Protein AF-A3DGH4-F1 (afdb_monomer)

Sequence (509 aa):
MKKILCCIISLFVLASYLSTYTYAISYNSAKEAIDDANNFLLEKMGYENYYSLEVNGMNINDKLAQYGLDVFSNRPVFVYGDNVEASKKTTTAGRDMVKKVNGKDEYRALGYAVDGSVFPNPSFPYDNEGHAAKDKMWVKEPWNGSKVKYLYSENGNIVKRTLTDNAFQYIEKWIKFTSFKPHEVEACTGKKNYFVQNAVDVPEGLKENFEDFLYIIQPPTEHAWGLGIAFYYWNGFNNLNYRSFLIRPFDMNDDLDVSFHVIPDSSTEGNEVLVGVKVKSHFDTDLEGVKFRWSITTKNSDGQDVPLDADAYELEFGGSSTSQSGTINISAEDKEACLYAGFRMPNTDVYIEFAINEDGENPLENDLKNNIVSTVVKAEKPINSTLRKFDLPYYALSREISYPLADSDIVFNLNNINGDWLDGSARIDKLNVNVNAGFLHNYQVGSSRIEDNENTITVSLPSVKAKVERKDFGDNPGEKKWLVSNNTVDVIKRILDTSYYLSVSKKYR

Secondary structure (DSSP, 8-state):
-HHHHHHHHHHHHHHHTT----SS---SSHHHHHHHHHHHHHHHH--TT-S-SEETTEEB-HHHHHH--GGGTT-----BS-HHHHHHHH--TTS-SEEEETTEEEESEEEE-TTS-EEE-TTSPP--HHHH-SS-EEES-TTSS-SEEEEEETTS-EEEEEPPHHHHHHHHTT----TT-HHHHHHHHS-TTTTGGGBTT--GGGGGGGGGT-EEEE---SSS-EEEEEEEEETTTTEEEEEEEEE--GGGS--EEEEEEE--SEEETT-EEEEEEEEEE--SS-EEEEEEEEEEEEE-TTS-EEE--HHHH--EEEES-SSSEEEEEE-TTT-EEEEEEEEE--SS-EEEEEEESTTSBTTB-S--GGGEEEEEEEEEPPPPP--------TT-SEEEEEEES-SS-EEEE---SSSSBPSS--EEEEEEEEE--TT-EEEEE---EEEEETTEEEEEPPEEEEEEEGGGGT-BGGGTB----SSTT--------EEEEEEEE--B-

Radius of gyration: 34.26 Å; Cα contacts (8 Å, |Δi|>4): 1016; chains: 1; bounding box: 83×45×116 Å

Nearest PDB structures (foldseek):
  8cml-assembly1_E  TM=2.836E-01  e=2.961E-03  Homo sapiens
  3prx-assembly2_C  TM=2.976E-01  e=3.681E-03  Homo sapiens
  4e0s-assembly1_A  TM=2.742E-01  e=3.302E-03  Homo sapiens
  3km9-assembly2_B  TM=3.259E-01  e=1.287E-02  Homo sapiens
  7s64-assembly1_D  TM=3.726E-01  e=5.907E-02  Xenopus laevis

Organism: Acetivibrio thermocellus (strain ATCC 27405 / DSM 1237 / JCM 9322 / NBRC 103400 / NCIMB 10682 / NRRL B-4536 / VPI 7372) (NCBI:txid203119)

pLDDT: mean 83.87, std 14.1, range [28.69, 97.75]

Foldseek 3Di:
DVVVVVVVVVVVVVVLVVDDDDDAQFDPWLVRLQVQQQVQCCQQQVDHSLDDQDAPNWGWDTLQSGQNDVVQVRFHATATHALQVLLVVPDDPPDDQWDQDPNDTDGQFRHADNLRHTHGDPSDDDDDPVVVFQAKWWWFQLVPLAQFTWTAHLVGDIDTDRHDPVLNVVSVVLQRDPPLQLVSSCVRRVGSCVQVLQWPPPRNSCNVPCSRFWDWPDGAGQGYKTKTKGWIAGPVRPDIDIDMIITHHNLQDFDKFKDWPDFDQADAAQDKTKTKMKIFTSDLAKFWWWKKAKAKWWADPVRDTDGDDCVVWVKFKDWQDTDRITGGIAHSSSRMTMMMIMTGDHQTKMKIKMFINCVCVRPNDDDRPRRMDIHIHGHDYDADADPDDDDDPPPDQKDKDKDFRGPAWDKAFADDPDDAFDPDAKDWPDKDKDKPCLFWAPKDWDDKDWDGDRRMITIGGTMIITMGGPVSLVADVVVPGGDDDPDPDDDRDDDIDMDMDIDMDTGGD

InterPro domains:
  IPR060851 Athe_2463 domain [NF047340] (73-245)

Structure (mmCIF, N/CA/C/O backbone):
data_AF-A3DGH4-F1
#
_entry.id   AF-A3DGH4-F1
#
loop_
_atom_site.group_PDB
_atom_site.id
_atom_site.type_symbol
_atom_site.label_atom_id
_atom_site.label_alt_id
_atom_site.label_comp_id
_atom_site.label_asym_id
_atom_site.label_entity_id
_atom_site.label_seq_id
_atom_site.pdbx_PDB_ins_code
_atom_site.Cartn_x
_atom_site.Cartn_y
_atom_site.Cartn_z
_atom_site.occupancy
_atom_site.B_iso_or_equiv
_atom_site.auth_seq_id
_atom_site.auth_comp_id
_atom_site.auth_asym_id
_atom_site.auth_atom_id
_atom_site.pdbx_PDB_model_num
ATOM 1 N N . MET A 1 1 ? -23.021 -15.590 26.781 1.00 39.88 1 MET A N 1
ATOM 2 C CA . MET A 1 1 ? -21.926 -14.747 26.254 1.00 39.88 1 MET A CA 1
ATOM 3 C C . MET A 1 1 ? -21.384 -15.274 24.925 1.00 39.88 1 MET A C 1
ATOM 5 O O . MET A 1 1 ? -21.481 -14.523 23.968 1.00 39.88 1 MET A O 1
ATOM 9 N N . LYS A 1 2 ? -21.023 -16.566 24.786 1.00 31.97 2 LYS A N 1
ATOM 10 C CA . LYS A 1 2 ? -20.638 -17.197 23.491 1.00 31.97 2 LYS A CA 1
ATOM 11 C C . LYS A 1 2 ? -21.540 -16.863 22.282 1.00 31.97 2 LYS A C 1
ATOM 13 O O . LYS A 1 2 ? -21.048 -16.615 21.193 1.00 31.97 2 LYS A O 1
ATOM 18 N N . LYS A 1 3 ? -22.865 -16.784 22.473 1.00 30.61 3 LYS A N 1
ATOM 19 C CA . LYS A 1 3 ? -23.814 -16.463 21.385 1.00 30.61 3 LYS A CA 1
ATOM 20 C C . LYS A 1 3 ? -23.746 -15.013 20.888 1.00 30.61 3 LYS A C 1
ATOM 22 O O . LYS A 1 3 ? -24.048 -14.781 19.727 1.00 30.61 3 LYS A O 1
ATOM 27 N N . ILE A 1 4 ? -23.379 -14.053 21.740 1.00 40.62 4 ILE A N 1
ATOM 28 C CA . ILE A 1 4 ? -23.364 -12.624 21.379 1.00 40.62 4 ILE A CA 1
ATOM 29 C C . ILE A 1 4 ? -22.108 -12.309 20.562 1.00 40.62 4 ILE A C 1
ATOM 31 O O . ILE A 1 4 ? -22.213 -11.642 19.539 1.00 40.62 4 ILE A O 1
ATOM 35 N N . LEU A 1 5 ? -20.962 -12.884 20.946 1.00 37.47 5 LEU A N 1
ATOM 36 C CA . LEU A 1 5 ? -19.712 -12.788 20.192 1.00 37.47 5 LEU A CA 1
ATOM 37 C C . LEU A 1 5 ? -19.862 -13.397 18.785 1.00 37.47 5 LEU A C 1
ATOM 39 O O . LEU A 1 5 ? -19.547 -12.738 17.799 1.00 37.47 5 LEU A O 1
ATOM 43 N N . CYS A 1 6 ? -20.479 -14.583 18.666 1.00 36.66 6 CYS A N 1
ATOM 44 C CA . CYS A 1 6 ? -20.807 -15.169 17.360 1.00 36.66 6 CYS A CA 1
ATOM 45 C C . CYS A 1 6 ? -21.747 -14.291 16.518 1.00 36.66 6 CYS A C 1
ATOM 47 O O . CYS A 1 6 ? -21.588 -14.240 15.302 1.00 36.66 6 CYS A O 1
ATOM 49 N N . CYS A 1 7 ? -22.724 -13.607 17.129 1.00 37.97 7 CYS A N 1
ATOM 50 C CA . CYS A 1 7 ? -23.662 -12.750 16.393 1.00 37.97 7 CYS A CA 1
ATOM 51 C C . CYS A 1 7 ? -22.999 -11.470 15.872 1.00 37.97 7 CYS A C 1
ATOM 53 O O . CYS A 1 7 ? -23.317 -11.048 14.768 1.00 37.97 7 CYS A O 1
ATOM 55 N N . ILE A 1 8 ? -22.076 -10.877 16.636 1.00 49.22 8 ILE A N 1
ATOM 56 C CA . ILE A 1 8 ? -21.324 -9.687 16.214 1.00 49.22 8 ILE A CA 1
ATOM 57 C C . ILE A 1 8 ? -20.368 -10.054 15.074 1.00 49.22 8 ILE A C 1
ATOM 59 O O . ILE A 1 8 ? -20.384 -9.391 14.043 1.00 49.22 8 ILE A O 1
ATOM 63 N N . ILE A 1 9 ? -19.629 -11.162 15.206 1.00 47.09 9 ILE A N 1
ATOM 64 C CA . ILE A 1 9 ? -18.745 -11.680 14.148 1.00 47.09 9 ILE A CA 1
ATOM 65 C C . ILE A 1 9 ? -19.552 -11.997 12.877 1.00 47.09 9 ILE A C 1
ATOM 67 O O . ILE A 1 9 ? -19.168 -11.594 11.785 1.00 47.09 9 ILE A O 1
ATOM 71 N N . SER A 1 10 ? -20.727 -12.623 13.012 1.00 40.41 10 SER A N 1
ATOM 72 C CA . SER A 1 10 ? -21.597 -12.928 11.864 1.00 40.41 10 SER A CA 1
ATOM 73 C C . SER A 1 10 ? -22.148 -11.675 11.168 1.00 40.41 10 SER A C 1
ATOM 75 O O . SER A 1 10 ? -22.365 -11.698 9.960 1.00 40.41 10 SER A O 1
ATOM 77 N N . LEU A 1 11 ? -22.374 -10.578 11.901 1.00 40.69 11 LEU A N 1
ATOM 78 C CA . LEU A 1 11 ? -22.891 -9.321 11.344 1.00 40.69 11 LEU A CA 1
ATOM 79 C C . LEU A 1 11 ? -21.839 -8.563 10.522 1.00 40.69 11 LEU A C 1
ATOM 81 O O . LEU A 1 11 ? -22.197 -7.949 9.520 1.00 40.69 11 LEU A O 1
ATOM 85 N N . PHE A 1 12 ? -20.561 -8.640 10.903 1.00 40.66 12 PHE A N 1
ATOM 86 C CA . PHE A 1 12 ? -19.457 -8.080 10.115 1.00 40.66 12 PHE A CA 1
ATOM 87 C C . PHE A 1 12 ? -19.182 -8.897 8.850 1.00 40.66 12 PHE A C 1
ATOM 89 O O . PHE A 1 12 ? -19.003 -8.315 7.784 1.00 40.66 12 PHE A O 1
ATOM 96 N N . VAL A 1 13 ? -19.265 -10.227 8.947 1.00 41.22 13 VAL A N 1
ATOM 97 C CA . VAL A 1 13 ? -19.143 -11.141 7.801 1.00 41.22 13 VAL A CA 1
ATOM 98 C C . VAL A 1 13 ? -20.251 -10.897 6.766 1.00 41.22 13 VAL A C 1
ATOM 100 O O . VAL A 1 13 ? -20.000 -10.955 5.575 1.00 41.22 13 VAL A O 1
ATOM 103 N N . LEU A 1 14 ? -21.479 -10.567 7.181 1.00 33.88 14 LEU A N 1
ATOM 104 C CA . LEU A 1 14 ? -22.586 -10.273 6.256 1.00 33.88 14 LEU A CA 1
ATOM 105 C C . LEU A 1 14 ? -22.492 -8.899 5.568 1.00 33.88 14 LEU A C 1
ATOM 107 O O . LEU A 1 14 ? -23.077 -8.723 4.500 1.00 33.88 14 LEU A O 1
ATOM 111 N N . ALA A 1 15 ? -21.780 -7.934 6.155 1.00 36.38 15 ALA A N 1
ATOM 112 C CA . ALA A 1 15 ? -21.598 -6.606 5.569 1.00 36.38 15 ALA A CA 1
ATOM 113 C C . ALA A 1 15 ? -20.527 -6.590 4.462 1.00 36.38 15 ALA A C 1
ATOM 115 O O . ALA A 1 15 ? -20.651 -5.808 3.520 1.00 36.38 15 ALA A O 1
ATOM 116 N N . SER A 1 16 ? -19.525 -7.475 4.528 1.00 36.19 16 SER A N 1
ATOM 117 C CA . SER A 1 16 ? -18.507 -7.628 3.479 1.00 36.19 16 SER A CA 1
ATOM 118 C C . SER A 1 16 ? -19.060 -8.279 2.204 1.00 36.19 16 SER A C 1
ATOM 120 O O . SER A 1 16 ? -18.700 -7.858 1.110 1.00 36.19 16 SER A O 1
ATOM 122 N N . TYR A 1 17 ? -20.035 -9.192 2.309 1.00 35.78 17 TYR A N 1
ATOM 123 C CA . TYR A 1 17 ? -20.664 -9.844 1.143 1.00 35.78 17 TYR A CA 1
ATOM 124 C C . TYR A 1 17 ? -21.565 -8.936 0.283 1.00 35.78 17 TYR A C 1
ATOM 126 O O . TYR A 1 17 ? -22.002 -9.348 -0.792 1.00 35.78 17 TYR A O 1
ATOM 134 N N . LEU A 1 18 ? -21.881 -7.712 0.722 1.00 28.69 18 LEU A N 1
ATOM 135 C CA . LEU A 1 18 ? -22.758 -6.793 -0.024 1.00 28.69 18 LEU A CA 1
ATOM 136 C C . LEU A 1 18 ? -22.012 -5.852 -0.987 1.00 28.69 18 LEU A C 1
ATOM 138 O O . LEU A 1 18 ? -22.652 -5.019 -1.627 1.00 28.69 18 LEU A O 1
ATOM 142 N N . SER A 1 19 ? -20.697 -6.018 -1.150 1.00 28.92 19 SER A N 1
ATOM 143 C CA . SER A 1 19 ? -19.863 -5.173 -2.016 1.00 28.92 19 SER A CA 1
ATOM 144 C C . SER A 1 19 ? -19.220 -6.007 -3.126 1.00 28.92 19 SER A C 1
ATOM 146 O O . SER A 1 19 ? -18.026 -6.268 -3.109 1.00 28.92 19 SER A O 1
ATOM 148 N N . THR A 1 20 ? -20.010 -6.466 -4.097 1.00 29.52 20 THR A N 1
ATOM 149 C CA . THR A 1 20 ? -19.451 -7.076 -5.314 1.00 29.52 20 THR A CA 1
ATOM 150 C C . THR A 1 20 ? -19.060 -5.980 -6.298 1.00 29.52 20 THR A C 1
ATOM 152 O O . THR A 1 20 ? -19.937 -5.245 -6.728 1.00 29.52 20 THR A O 1
ATOM 155 N N . TYR A 1 21 ? -17.779 -5.893 -6.670 1.00 29.23 21 TYR A N 1
ATOM 156 C CA . TYR A 1 21 ? -17.313 -5.652 -8.044 1.00 29.23 21 TYR A CA 1
ATOM 157 C C . TYR A 1 21 ? -15.853 -6.093 -8.169 1.00 29.23 21 TYR A C 1
ATOM 159 O O . TYR A 1 21 ? -15.013 -5.811 -7.325 1.00 29.23 21 TYR A O 1
ATOM 167 N N . THR A 1 22 ? -15.577 -6.799 -9.252 1.00 30.59 22 THR A N 1
ATOM 168 C CA . THR A 1 22 ? -14.273 -7.327 -9.626 1.00 30.59 22 THR A CA 1
ATOM 169 C C . THR A 1 22 ? -13.419 -6.321 -10.422 1.00 30.59 22 THR A C 1
ATOM 171 O O . THR A 1 22 ? -13.977 -5.618 -11.263 1.00 30.59 22 THR A O 1
ATOM 174 N N . TYR A 1 23 ? -12.087 -6.441 -10.295 1.00 46.94 23 TYR A N 1
ATOM 175 C CA . TYR A 1 23 ? -11.018 -6.054 -11.245 1.00 46.94 23 TYR A CA 1
ATOM 176 C C . TYR A 1 23 ? -10.690 -4.565 -11.449 1.00 46.94 23 TYR A C 1
ATOM 178 O O . TYR A 1 23 ? -11.575 -3.727 -11.393 1.00 46.94 23 TYR A O 1
ATOM 186 N N . ALA A 1 24 ? -9.393 -4.313 -11.720 1.00 47.84 24 ALA A N 1
ATOM 187 C CA . ALA A 1 24 ? -8.728 -3.075 -12.162 1.00 47.84 24 ALA A CA 1
ATOM 188 C C . ALA A 1 24 ? -9.413 -1.759 -11.778 1.00 47.84 24 ALA A C 1
ATOM 190 O O . ALA A 1 24 ? -10.488 -1.449 -12.285 1.00 47.84 24 ALA A O 1
ATOM 191 N N . ILE A 1 25 ? -8.742 -0.940 -10.959 1.00 53.12 25 ILE A N 1
ATOM 192 C CA . ILE A 1 25 ? -9.248 0.391 -10.621 1.00 53.12 25 ILE A CA 1
ATOM 193 C C . ILE A 1 25 ? -9.611 1.142 -11.912 1.00 53.12 25 ILE A C 1
ATOM 195 O O . ILE A 1 25 ? -8.779 1.380 -12.788 1.00 53.12 25 ILE A O 1
ATOM 199 N N . SER A 1 26 ? -10.904 1.420 -12.055 1.00 57.06 26 SER A N 1
ATOM 200 C CA . SER A 1 26 ? -11.480 2.110 -13.199 1.00 57.06 26 SER A CA 1
ATOM 201 C C . SER A 1 26 ? -12.018 3.427 -12.689 1.00 57.06 26 SER A C 1
ATOM 203 O O . SER A 1 26 ? -13.046 3.473 -12.013 1.00 57.06 26 SER A O 1
ATOM 205 N N . TYR A 1 27 ? -11.328 4.502 -13.038 1.00 73.25 27 TYR A N 1
ATOM 206 C CA . TYR A 1 27 ? -11.748 5.843 -12.671 1.00 73.25 27 TYR A CA 1
ATOM 207 C C . TYR A 1 27 ? -12.872 6.336 -13.577 1.00 73.25 27 TYR A C 1
ATOM 209 O O . TYR A 1 27 ? -12.861 6.108 -14.787 1.00 73.25 27 TYR A O 1
ATOM 217 N N . ASN A 1 28 ? -13.821 7.086 -13.016 1.00 79.31 28 ASN A N 1
ATOM 218 C CA . ASN A 1 28 ? -14.900 7.696 -13.795 1.00 79.31 28 ASN A CA 1
ATOM 219 C C . ASN A 1 28 ? -14.392 8.859 -14.661 1.00 79.31 28 ASN A C 1
ATOM 221 O O . ASN A 1 28 ? -15.083 9.315 -15.573 1.00 79.31 28 ASN A O 1
ATOM 225 N N . SER A 1 29 ? -13.200 9.381 -14.356 1.00 87.38 29 SER A N 1
ATOM 226 C CA . SER A 1 29 ? -12.555 10.448 -15.116 1.00 87.38 29 SER A CA 1
ATOM 227 C C . SER A 1 29 ? -11.036 10.433 -14.950 1.00 87.38 29 SER A C 1
ATOM 229 O O . SER A 1 29 ? -10.511 9.948 -13.952 1.00 87.38 29 SER A O 1
ATOM 231 N N . ALA A 1 30 ? -10.322 11.050 -15.896 1.00 91.50 30 ALA A N 1
ATOM 232 C CA . ALA A 1 30 ? -8.878 11.262 -15.770 1.00 91.50 30 ALA A CA 1
ATOM 233 C C . ALA A 1 30 ? -8.522 12.127 -14.551 1.00 91.50 30 ALA A C 1
ATOM 235 O O . ALA A 1 30 ? -7.475 11.934 -13.945 1.00 91.50 30 ALA A O 1
ATOM 236 N N . LYS A 1 31 ? -9.411 13.055 -14.168 1.00 95.25 31 LYS A N 1
ATOM 237 C CA . LYS A 1 31 ? -9.225 13.889 -12.979 1.00 95.25 31 LYS A CA 1
ATOM 238 C C . LYS A 1 31 ? -9.188 13.042 -11.708 1.00 95.25 31 LYS A C 1
ATOM 240 O O . LYS A 1 31 ? -8.316 13.255 -10.884 1.00 95.25 31 LYS A O 1
ATOM 245 N N . GLU A 1 32 ? -10.108 12.094 -11.569 1.00 90.94 32 GLU A N 1
ATOM 246 C CA . GLU A 1 32 ? -10.162 11.199 -10.408 1.00 90.94 32 GLU A CA 1
ATOM 247 C C . GLU A 1 32 ? -8.878 10.361 -10.296 1.00 90.94 32 GLU A C 1
ATOM 249 O O . GLU A 1 32 ? -8.281 10.300 -9.227 1.00 90.94 32 GLU A O 1
ATOM 254 N N . ALA A 1 33 ? -8.390 9.832 -11.424 1.00 91.62 33 ALA A N 1
ATOM 255 C CA . ALA A 1 33 ? -7.117 9.114 -11.486 1.00 91.62 33 ALA A CA 1
ATOM 256 C C . ALA A 1 33 ? -5.915 9.989 -11.084 1.00 91.62 33 ALA A C 1
ATOM 258 O O . ALA A 1 33 ? -5.015 9.543 -10.376 1.00 91.62 33 ALA A O 1
ATOM 259 N N . ILE A 1 34 ? -5.893 11.245 -11.543 1.00 96.62 34 ILE A N 1
ATOM 260 C CA . ILE A 1 34 ? -4.853 12.222 -11.197 1.00 96.62 34 ILE A CA 1
ATOM 261 C C . ILE A 1 34 ? -4.916 12.595 -9.715 1.00 96.62 34 ILE A C 1
ATOM 263 O O . ILE A 1 34 ? -3.870 12.704 -9.080 1.00 96.62 34 ILE A O 1
ATOM 267 N N . ASP A 1 35 ? -6.113 12.819 -9.169 1.00 94.44 35 ASP A N 1
ATOM 268 C CA . ASP A 1 35 ? -6.297 13.172 -7.761 1.00 94.44 35 ASP A CA 1
ATOM 269 C C . ASP A 1 35 ? -5.765 12.041 -6.860 1.00 94.44 35 ASP A C 1
ATOM 271 O O . ASP A 1 35 ? -4.998 12.312 -5.938 1.00 94.44 35 ASP A O 1
ATOM 275 N N . ASP A 1 36 ? -6.093 10.781 -7.170 1.00 89.25 36 ASP A N 1
ATOM 276 C CA . ASP A 1 36 ? -5.555 9.595 -6.485 1.00 89.25 36 ASP A CA 1
ATOM 277 C C . ASP A 1 36 ? -4.019 9.535 -6.549 1.00 89.25 36 ASP A C 1
ATOM 279 O O . ASP A 1 36 ? -3.333 9.479 -5.526 1.00 89.25 36 ASP A O 1
ATOM 283 N N . ALA A 1 37 ? -3.462 9.660 -7.754 1.00 96.12 37 ALA A N 1
ATOM 284 C CA . ALA A 1 37 ? -2.022 9.657 -7.972 1.00 96.12 37 ALA A CA 1
ATOM 285 C C . ALA A 1 37 ? -1.290 10.790 -7.233 1.00 96.12 37 ALA A C 1
ATOM 287 O O . ALA A 1 37 ? -0.196 10.589 -6.699 1.00 96.12 37 ALA A O 1
ATOM 288 N N . ASN A 1 38 ? -1.882 11.984 -7.191 1.00 96.31 38 ASN A N 1
ATOM 289 C CA . ASN A 1 38 ? -1.328 13.129 -6.479 1.00 96.31 38 ASN A CA 1
ATOM 290 C C . ASN A 1 38 ? -1.423 12.966 -4.963 1.00 96.31 38 ASN A C 1
ATOM 292 O O . ASN A 1 38 ? -0.488 13.364 -4.276 1.00 96.31 38 ASN A O 1
ATOM 296 N N . ASN A 1 39 ? -2.493 12.363 -4.439 1.00 92.12 39 ASN A N 1
ATOM 297 C CA . ASN A 1 39 ? -2.595 12.049 -3.012 1.00 92.12 39 ASN A CA 1
ATOM 298 C C . ASN A 1 39 ? -1.487 11.082 -2.586 1.00 92.12 39 ASN A C 1
ATOM 300 O O . ASN A 1 39 ? -0.812 11.332 -1.590 1.00 92.12 39 ASN A O 1
ATOM 304 N N . PHE A 1 40 ? -1.234 10.043 -3.384 1.00 91.75 40 PHE A N 1
ATOM 305 C CA . PHE A 1 40 ? -0.132 9.116 -3.141 1.00 91.75 40 PHE A CA 1
ATOM 306 C C . PHE A 1 40 ? 1.231 9.833 -3.113 1.00 91.75 40 PHE A C 1
ATOM 308 O O . PHE A 1 40 ? 2.020 9.653 -2.185 1.00 91.75 40 PHE A O 1
ATOM 315 N N . LEU A 1 41 ? 1.524 10.691 -4.099 1.00 94.31 41 LEU A N 1
ATOM 316 C CA . LEU A 1 41 ? 2.796 11.427 -4.136 1.00 94.31 41 LEU A CA 1
ATOM 317 C C . LEU A 1 41 ? 2.905 12.499 -3.043 1.00 94.31 41 LEU A C 1
ATOM 319 O O . LEU A 1 41 ? 4.009 12.763 -2.561 1.00 94.31 41 LEU A O 1
ATOM 323 N N . LEU A 1 42 ? 1.791 13.091 -2.621 1.00 92.25 42 LEU A N 1
ATOM 324 C CA . LEU A 1 42 ? 1.746 13.988 -1.474 1.00 92.25 42 LEU A CA 1
ATOM 325 C C . LEU A 1 42 ? 2.099 13.236 -0.188 1.00 92.25 42 LEU A C 1
ATOM 327 O O . LEU A 1 42 ? 2.957 13.692 0.561 1.00 92.25 42 LEU A O 1
ATOM 331 N N . GLU A 1 43 ? 1.498 12.069 0.037 1.00 86.31 43 GLU A N 1
ATOM 332 C CA . GLU A 1 43 ? 1.751 11.250 1.223 1.00 86.31 43 GLU A CA 1
ATOM 333 C C . GLU A 1 43 ? 3.194 10.729 1.263 1.00 86.31 43 GLU A C 1
ATOM 335 O O . GLU A 1 43 ? 3.862 10.826 2.291 1.00 86.31 43 GLU A O 1
ATOM 340 N N . LYS A 1 44 ? 3.702 10.196 0.143 1.00 87.56 44 LYS A N 1
ATOM 341 C CA . LYS A 1 44 ? 5.023 9.547 0.108 1.00 87.56 44 LYS A CA 1
ATOM 342 C C . LYS A 1 44 ? 6.187 10.512 -0.085 1.00 87.56 44 LYS A C 1
ATOM 344 O O . LYS A 1 44 ? 7.286 10.221 0.375 1.00 87.56 44 LYS A O 1
ATOM 349 N N . MET A 1 45 ? 5.983 11.617 -0.801 1.00 87.56 45 MET A N 1
ATOM 350 C CA . MET A 1 45 ? 7.060 12.520 -1.235 1.00 87.56 45 MET A CA 1
ATOM 351 C C . MET A 1 45 ? 6.807 13.996 -0.895 1.00 87.56 45 MET A C 1
ATOM 353 O O . MET A 1 45 ? 7.694 14.821 -1.109 1.00 87.56 45 MET A O 1
ATOM 357 N N . GLY A 1 46 ? 5.626 14.359 -0.386 1.00 87.81 46 GLY A N 1
ATOM 358 C CA . GLY A 1 46 ? 5.255 15.756 -0.140 1.00 87.81 46 GLY A CA 1
ATOM 359 C C . GLY A 1 46 ? 4.983 16.562 -1.415 1.00 87.81 46 GLY A C 1
ATOM 360 O O . GLY A 1 46 ? 5.003 17.792 -1.373 1.00 87.81 46 GLY A O 1
ATOM 361 N N . TYR A 1 47 ? 4.774 15.905 -2.562 1.00 87.81 47 TYR A N 1
ATOM 362 C CA . TYR A 1 47 ? 4.526 16.590 -3.832 1.00 87.81 47 TYR A CA 1
ATOM 363 C C . TYR A 1 47 ? 3.037 16.815 -4.076 1.00 87.81 47 TYR A C 1
ATOM 365 O O . TYR A 1 47 ? 2.295 15.900 -4.420 1.00 87.81 47 TYR A O 1
ATOM 373 N N . GLU A 1 48 ? 2.620 18.073 -3.964 1.00 89.69 48 GLU A N 1
ATOM 374 C CA . GLU A 1 48 ? 1.277 18.507 -4.337 1.00 89.69 48 GLU A CA 1
ATOM 375 C C . GLU A 1 48 ? 1.146 18.663 -5.857 1.00 89.69 48 GLU A C 1
ATOM 377 O O . GLU A 1 48 ? 1.975 19.310 -6.499 1.00 89.69 48 GLU A O 1
ATOM 382 N N . ASN A 1 49 ? 0.051 18.143 -6.419 1.00 90.88 49 ASN A N 1
ATOM 383 C CA . ASN A 1 49 ? -0.359 18.384 -7.808 1.00 90.88 49 ASN A CA 1
ATOM 384 C C . ASN A 1 49 ? 0.729 18.071 -8.856 1.00 90.88 49 ASN A C 1
ATOM 386 O O . ASN A 1 49 ? 0.893 18.816 -9.824 1.00 90.88 49 ASN A O 1
ATOM 390 N N . TYR A 1 50 ? 1.488 16.988 -8.661 1.00 94.19 50 TYR A N 1
ATOM 391 C CA . TYR A 1 50 ? 2.545 16.572 -9.587 1.00 94.19 50 TYR A CA 1
ATOM 392 C C . TYR A 1 50 ? 2.000 16.248 -10.989 1.00 94.19 50 TYR A C 1
ATOM 394 O O . TYR A 1 50 ? 2.569 16.671 -11.995 1.00 94.19 50 TYR A O 1
ATOM 402 N N . TYR A 1 51 ? 0.881 15.524 -11.055 1.00 96.38 51 TYR A N 1
ATOM 403 C CA . TYR A 1 51 ? 0.128 15.259 -12.277 1.00 96.38 51 TYR A CA 1
ATOM 404 C C . TYR A 1 51 ? -0.996 16.285 -12.466 1.00 96.38 51 TYR A C 1
ATOM 406 O O . TYR A 1 51 ? -1.616 16.743 -11.504 1.00 96.38 51 TYR A O 1
ATOM 414 N N . SER A 1 52 ? -1.296 16.620 -13.719 1.00 96.12 52 SER A N 1
ATOM 415 C CA . SER A 1 52 ? -2.329 17.590 -14.099 1.00 96.12 52 SER A CA 1
ATOM 416 C C . SER A 1 52 ? -3.110 17.100 -15.321 1.00 96.12 52 SER A C 1
ATOM 418 O O . SER A 1 52 ? -2.720 16.148 -15.985 1.00 96.12 52 SER A O 1
ATOM 420 N N . LEU A 1 53 ? -4.234 17.746 -15.645 1.00 96.88 53 LEU A N 1
ATOM 421 C CA . LEU A 1 53 ? -4.993 17.431 -16.867 1.00 96.88 53 LEU A CA 1
ATOM 422 C C . LEU A 1 53 ? -4.313 17.956 -18.142 1.00 96.88 53 LEU A C 1
ATOM 424 O O . LEU A 1 53 ? -4.610 17.487 -19.239 1.00 96.88 53 LEU A O 1
ATOM 428 N N . GLU A 1 54 ? -3.406 18.921 -18.004 1.00 96.44 54 GLU A N 1
ATOM 429 C CA . GLU A 1 54 ? -2.666 19.525 -19.108 1.00 96.44 54 GLU A CA 1
ATOM 430 C C . GLU A 1 54 ? -1.231 19.840 -18.676 1.00 96.44 54 GLU A C 1
AT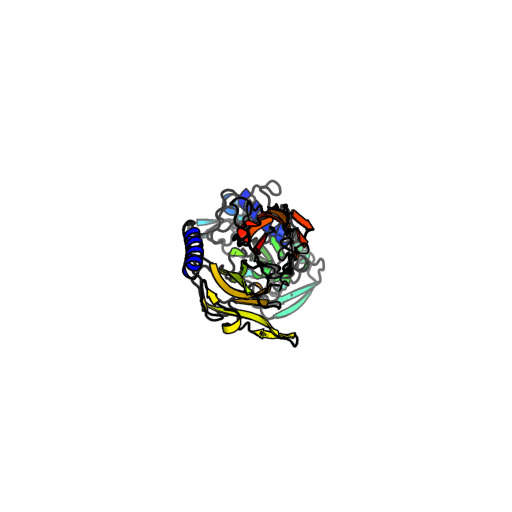OM 432 O O . GLU A 1 54 ? -1.000 20.380 -17.590 1.00 96.44 54 GLU A O 1
ATOM 437 N N . VAL A 1 55 ? -0.272 19.539 -19.551 1.00 92.94 55 VAL A N 1
ATOM 438 C CA . VAL A 1 55 ? 1.148 19.851 -19.376 1.00 92.94 55 VAL A CA 1
ATOM 439 C C . VAL A 1 55 ? 1.684 20.461 -20.665 1.00 92.94 55 VAL A C 1
ATOM 441 O O . VAL A 1 55 ? 1.570 19.864 -21.732 1.00 92.94 55 VAL A O 1
ATOM 444 N N . ASN A 1 56 ? 2.323 21.632 -20.585 1.00 89.88 56 ASN A N 1
ATOM 445 C CA . ASN A 1 56 ? 2.941 22.310 -21.735 1.00 89.88 56 ASN A CA 1
ATOM 446 C C . ASN A 1 56 ? 1.997 22.478 -22.950 1.00 89.88 56 ASN A C 1
ATOM 448 O O . ASN A 1 56 ? 2.432 22.332 -24.093 1.00 89.88 56 ASN A O 1
ATOM 452 N N . GLY A 1 57 ? 0.707 22.755 -22.718 1.00 92.75 57 GLY A N 1
ATOM 453 C CA . GLY A 1 57 ? -0.299 22.874 -23.781 1.00 92.75 57 GLY A CA 1
ATOM 454 C C . GLY A 1 57 ? -0.795 21.538 -24.348 1.00 92.75 57 GLY A C 1
ATOM 455 O O . GLY A 1 57 ? -1.511 21.530 -25.347 1.00 92.75 57 GLY A O 1
ATOM 456 N N . MET A 1 58 ? -0.403 20.408 -23.753 1.00 96.31 58 MET A N 1
ATOM 457 C CA . MET A 1 58 ? -0.833 19.070 -24.150 1.00 96.31 58 MET A CA 1
ATOM 458 C C . MET A 1 58 ? -1.800 18.504 -23.116 1.00 96.31 58 MET A C 1
ATOM 460 O O . MET A 1 58 ? -1.436 18.320 -21.954 1.00 96.31 58 MET A O 1
ATOM 464 N N . ASN A 1 59 ? -3.015 18.183 -23.554 1.00 97.62 59 ASN A N 1
ATOM 465 C CA . ASN A 1 59 ? -4.003 17.507 -22.717 1.00 97.62 59 ASN A CA 1
ATOM 466 C C . ASN A 1 59 ? -3.576 16.071 -22.411 1.00 97.62 59 ASN A C 1
ATOM 468 O O . ASN A 1 59 ? -2.911 15.422 -23.228 1.00 97.62 59 ASN A O 1
ATOM 472 N N . ILE A 1 60 ? -4.002 15.568 -21.258 1.00 97.56 60 ILE A N 1
ATOM 473 C CA . ILE A 1 60 ? -3.862 14.162 -20.902 1.00 97.56 60 ILE A CA 1
ATOM 474 C C . ILE A 1 60 ? -4.715 13.272 -21.816 1.00 97.56 60 ILE A C 1
ATOM 476 O O . ILE A 1 60 ? -5.780 13.657 -22.300 1.00 97.56 60 ILE A O 1
ATOM 480 N N . ASN A 1 61 ? -4.250 12.052 -22.055 1.00 96.00 61 ASN A N 1
ATOM 481 C CA . ASN A 1 61 ? -5.034 11.021 -22.707 1.00 96.00 61 ASN A CA 1
ATOM 482 C C . ASN A 1 61 ? -6.007 10.402 -21.697 1.00 96.00 61 ASN A C 1
ATOM 484 O O . ASN A 1 61 ? -5.634 9.516 -20.927 1.00 96.00 61 ASN A O 1
ATOM 488 N N . ASP A 1 62 ? -7.264 10.846 -21.739 1.00 91.94 62 ASP A N 1
ATOM 489 C CA . ASP A 1 62 ? -8.295 10.438 -20.779 1.00 91.94 62 ASP A CA 1
ATOM 490 C C . ASP A 1 62 ? -8.458 8.921 -20.649 1.00 91.94 62 ASP A C 1
ATOM 492 O O . ASP A 1 62 ? -8.679 8.410 -19.554 1.00 91.94 62 ASP A O 1
ATOM 496 N N . LYS A 1 63 ? -8.339 8.191 -21.763 1.00 88.94 63 LYS A N 1
ATOM 497 C CA . LYS A 1 63 ? -8.507 6.734 -21.786 1.00 88.94 63 LYS A CA 1
ATOM 498 C C . LYS A 1 63 ? -7.366 6.032 -21.062 1.00 88.94 63 LYS A C 1
ATOM 500 O O . LYS A 1 63 ? -7.608 5.172 -20.222 1.00 88.94 63 LYS A O 1
ATOM 505 N N . LEU A 1 64 ? -6.130 6.429 -21.365 1.00 92.75 64 LEU A N 1
ATOM 506 C CA . LEU A 1 64 ? -4.955 5.858 -20.713 1.00 92.75 64 LEU A CA 1
ATOM 507 C C . LEU A 1 64 ? -4.914 6.214 -19.225 1.00 92.75 64 LEU A C 1
ATOM 509 O O . LEU A 1 64 ? -4.573 5.355 -18.421 1.00 92.75 64 LEU A O 1
ATOM 513 N N . ALA A 1 65 ? -5.323 7.428 -18.854 1.00 93.19 65 ALA A N 1
ATOM 514 C CA . ALA A 1 65 ? -5.393 7.850 -17.459 1.00 93.19 65 ALA A CA 1
ATOM 515 C C . ALA A 1 65 ? -6.460 7.089 -16.654 1.00 93.19 65 ALA A C 1
ATOM 517 O O . ALA A 1 65 ? -6.257 6.842 -15.474 1.00 93.19 65 ALA A O 1
ATOM 518 N N . GLN A 1 66 ? -7.583 6.707 -17.270 1.00 84.19 66 GLN A N 1
ATOM 519 C CA . GLN A 1 66 ? -8.663 5.999 -16.572 1.00 84.19 66 GLN A CA 1
ATOM 520 C C . GLN A 1 66 ? -8.417 4.494 -16.432 1.00 84.19 66 GLN A C 1
ATOM 522 O O . GLN A 1 66 ? -8.716 3.941 -15.380 1.00 84.19 66 GLN A O 1
ATOM 527 N N . TYR A 1 67 ? -7.924 3.837 -17.489 1.00 78.75 67 TYR A N 1
ATOM 528 C CA . TYR A 1 67 ? -7.852 2.368 -17.557 1.00 7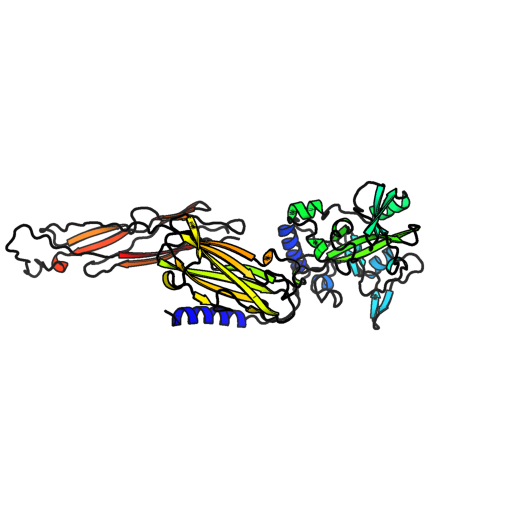8.75 67 TYR A CA 1
ATOM 529 C C . TYR A 1 67 ? -6.675 1.827 -18.384 1.00 78.75 67 TYR A C 1
ATOM 531 O O . TYR A 1 67 ? -6.600 0.629 -18.632 1.00 78.75 67 TYR A O 1
ATOM 539 N N . GLY A 1 68 ? -5.758 2.671 -18.863 1.00 85.88 68 GLY A N 1
ATOM 540 C CA . GLY A 1 68 ? -4.560 2.216 -19.577 1.00 85.88 68 GLY A CA 1
ATOM 541 C C . GLY A 1 68 ? -4.808 1.368 -20.831 1.00 85.88 68 GLY A C 1
ATOM 542 O O . GLY A 1 68 ? -5.729 1.604 -21.614 1.00 85.88 68 GLY A O 1
ATOM 543 N N . LEU A 1 69 ? -3.917 0.395 -21.044 1.00 79.69 69 LEU A N 1
ATOM 544 C CA . LEU A 1 69 ? -3.997 -0.633 -22.088 1.00 79.69 69 LEU A CA 1
ATOM 545 C C . LEU A 1 69 ? -3.745 -2.011 -21.468 1.00 79.69 69 LEU A C 1
ATOM 547 O O . LEU A 1 69 ? -3.189 -2.115 -20.377 1.00 79.69 69 LEU A O 1
ATOM 551 N N . ASP A 1 70 ? -4.041 -3.066 -22.222 1.00 74.25 70 ASP A N 1
ATOM 552 C CA . ASP A 1 70 ? -3.782 -4.459 -21.834 1.00 74.25 70 ASP A CA 1
ATOM 553 C C . ASP A 1 70 ? -2.312 -4.714 -21.449 1.00 74.25 70 ASP A C 1
ATOM 555 O O . ASP A 1 70 ? -2.023 -5.336 -20.434 1.00 74.25 70 ASP A O 1
ATOM 559 N N . VAL A 1 71 ? -1.364 -4.115 -22.182 1.00 78.75 71 VAL A N 1
ATOM 560 C CA . VAL A 1 71 ? 0.078 -4.196 -21.868 1.00 78.75 71 VAL A CA 1
ATOM 561 C C . VAL A 1 71 ? 0.453 -3.542 -20.527 1.00 78.75 71 VAL A C 1
ATOM 563 O O . VAL A 1 71 ? 1.526 -3.790 -19.990 1.00 78.75 71 VAL A O 1
ATOM 566 N N . PHE A 1 72 ? -0.447 -2.733 -19.969 1.00 82.00 72 PHE A N 1
ATOM 567 C CA . PHE A 1 72 ? -0.359 -2.127 -18.641 1.00 82.00 72 PHE A CA 1
ATOM 568 C C . PHE A 1 72 ? -1.339 -2.770 -17.652 1.00 82.00 72 PHE A C 1
ATOM 570 O O . PHE A 1 72 ? -1.678 -2.158 -16.644 1.00 82.00 72 PHE A O 1
ATOM 577 N N . SER A 1 73 ? -1.834 -3.980 -17.935 1.00 79.31 73 SER A N 1
ATOM 578 C CA . SER A 1 73 ? -2.834 -4.681 -17.110 1.00 79.31 73 SER A CA 1
ATOM 579 C C . SER A 1 73 ? -4.097 -3.850 -16.853 1.00 79.31 73 SER A C 1
ATOM 581 O O . SER A 1 73 ? -4.712 -3.926 -15.791 1.00 79.31 73 SER A O 1
ATOM 583 N N . ASN A 1 74 ? -4.463 -3.016 -17.832 1.00 76.31 74 ASN A N 1
ATOM 584 C CA . ASN A 1 74 ? -5.555 -2.050 -17.749 1.00 76.31 74 ASN A CA 1
ATOM 585 C C . ASN A 1 74 ? -5.465 -1.106 -16.530 1.00 76.31 74 ASN A C 1
ATOM 587 O O . ASN A 1 74 ? -6.483 -0.711 -15.963 1.00 76.31 74 ASN A O 1
ATOM 591 N N . ARG A 1 75 ? -4.243 -0.755 -16.108 1.00 84.88 75 ARG A N 1
ATOM 592 C CA . ARG A 1 75 ? -3.991 0.266 -15.085 1.00 84.88 75 ARG A CA 1
ATOM 593 C C . ARG A 1 75 ? -3.681 1.629 -15.703 1.00 84.88 75 ARG A C 1
ATOM 595 O O . ARG A 1 75 ? -3.084 1.677 -16.782 1.00 84.88 75 ARG A O 1
ATOM 602 N N . PRO A 1 76 ? -4.034 2.727 -15.013 1.00 93.12 76 PRO A N 1
ATOM 603 C CA . PRO A 1 76 ? -3.693 4.084 -15.407 1.00 93.12 76 PRO A CA 1
ATOM 604 C C . PRO A 1 76 ? -2.253 4.271 -15.890 1.00 93.12 76 PRO A C 1
ATOM 606 O O . PRO A 1 76 ? -1.283 3.811 -15.282 1.00 93.12 76 PRO A O 1
ATOM 609 N N . VAL A 1 77 ? -2.119 5.034 -16.971 1.00 95.31 77 VAL A N 1
ATOM 610 C CA . VAL A 1 77 ? -0.848 5.577 -17.447 1.00 95.31 77 VAL A CA 1
ATOM 611 C C . VAL A 1 77 ? -1.065 7.037 -17.811 1.00 95.31 77 VAL A C 1
ATOM 613 O O . VAL A 1 77 ? -1.876 7.358 -18.683 1.00 95.31 77 VAL A O 1
ATOM 616 N N . PHE A 1 78 ? -0.323 7.935 -17.169 1.00 97.38 78 PHE A N 1
ATOM 617 C CA . PHE A 1 78 ? -0.422 9.360 -17.461 1.00 97.38 78 PHE A CA 1
ATOM 618 C C . PHE A 1 78 ? 0.459 9.716 -18.653 1.00 97.38 78 PHE A C 1
ATOM 620 O O . PHE A 1 78 ? 1.691 9.709 -18.591 1.00 97.38 78 PHE A O 1
ATOM 627 N N . VAL A 1 79 ? -0.210 9.987 -19.771 1.00 97.19 79 VAL A N 1
ATOM 628 C CA . VAL A 1 79 ? 0.403 10.320 -21.053 1.00 97.19 79 VAL A CA 1
ATOM 629 C C . VAL A 1 79 ? -0.310 11.533 -21.632 1.00 97.19 79 VAL A C 1
ATOM 631 O O . VAL A 1 79 ? -1.537 11.577 -21.652 1.00 97.19 79 VAL A O 1
ATOM 634 N N . TYR A 1 80 ? 0.456 12.496 -22.127 1.00 97.44 80 TYR A N 1
ATOM 635 C CA . TYR A 1 80 ? -0.014 13.777 -22.644 1.00 97.44 80 TYR A CA 1
ATOM 636 C C . TYR A 1 80 ? 0.201 13.876 -24.155 1.00 97.44 80 TYR A C 1
ATOM 638 O O . TYR A 1 80 ? 1.169 13.329 -24.688 1.00 97.44 80 TYR A O 1
ATOM 646 N N . GLY A 1 81 ? -0.668 14.614 -24.842 1.00 96.12 81 GLY A N 1
ATOM 647 C CA . GLY A 1 81 ? -0.574 14.848 -26.285 1.00 96.12 81 GLY A CA 1
ATOM 648 C C . GLY A 1 81 ? -0.893 13.608 -27.124 1.00 96.12 81 GLY A C 1
ATOM 649 O O . GLY A 1 81 ? -1.490 12.645 -26.640 1.00 96.12 81 GLY A O 1
ATOM 650 N N . ASP A 1 82 ? -0.523 13.637 -28.407 1.00 93.19 82 ASP A N 1
ATOM 651 C CA . ASP A 1 82 ? -0.834 12.557 -29.343 1.00 93.19 82 ASP A CA 1
ATOM 652 C C . ASP A 1 82 ? 0.354 11.620 -29.632 1.00 93.19 82 ASP A C 1
ATOM 654 O O . ASP A 1 82 ? 1.534 11.992 -29.635 1.00 93.19 82 ASP A O 1
ATOM 658 N N . ASN A 1 83 ? 0.017 10.362 -29.911 1.00 92.62 83 ASN A N 1
ATOM 659 C CA . ASN A 1 83 ? 0.965 9.289 -30.198 1.00 92.62 83 ASN A CA 1
ATOM 660 C C . ASN A 1 83 ? 1.711 9.469 -31.533 1.00 92.62 83 ASN A C 1
ATOM 662 O O . ASN A 1 83 ? 2.824 8.955 -31.690 1.00 92.62 83 ASN A O 1
ATOM 666 N N . VAL A 1 84 ? 1.149 10.208 -32.496 1.00 92.25 84 VAL A N 1
ATOM 667 C CA . VAL A 1 84 ? 1.750 10.427 -33.817 1.00 92.25 84 VAL A CA 1
ATOM 668 C C . VAL A 1 84 ? 2.919 11.401 -33.706 1.00 92.25 84 VAL A C 1
ATOM 670 O O . VAL A 1 84 ? 4.023 11.095 -34.156 1.00 92.25 84 VAL A O 1
ATOM 673 N N . GLU A 1 85 ? 2.708 12.565 -33.099 1.00 91.94 85 GLU A N 1
ATOM 674 C CA . GLU A 1 85 ? 3.730 13.587 -32.888 1.00 91.94 85 GLU A CA 1
ATOM 675 C C . GLU A 1 85 ? 4.846 13.085 -31.976 1.00 91.94 85 GLU A C 1
ATOM 677 O O . GLU A 1 85 ? 6.027 13.234 -32.312 1.00 91.94 85 GLU A O 1
ATOM 682 N N . ALA A 1 86 ? 4.496 12.401 -30.884 1.00 92.69 86 ALA A N 1
ATOM 683 C CA . ALA A 1 86 ? 5.482 11.784 -30.002 1.00 92.69 86 ALA A CA 1
ATOM 684 C C . ALA A 1 86 ? 6.352 10.750 -30.740 1.00 92.69 86 ALA A C 1
ATOM 686 O O . ALA A 1 86 ? 7.579 10.718 -30.581 1.00 92.69 86 ALA A O 1
ATOM 687 N N . SER A 1 87 ? 5.745 9.949 -31.622 1.00 92.19 87 SER A N 1
ATOM 688 C CA . SER A 1 87 ? 6.479 8.981 -32.440 1.00 92.19 87 SER A CA 1
ATOM 689 C C . SER A 1 87 ? 7.371 9.666 -33.480 1.00 92.19 87 SER A C 1
ATOM 691 O O . SER A 1 87 ? 8.507 9.236 -33.683 1.00 92.19 87 SER A O 1
ATOM 693 N N . LYS A 1 88 ? 6.931 10.774 -34.096 1.00 89.62 88 LYS A N 1
ATOM 694 C CA . LYS A 1 88 ? 7.773 11.575 -35.008 1.00 89.62 88 LYS A CA 1
ATOM 695 C C . LYS A 1 88 ? 9.009 12.127 -34.300 1.00 89.62 88 LYS A C 1
ATOM 697 O O . LYS A 1 88 ? 10.103 12.044 -34.848 1.00 89.62 88 LYS A O 1
ATOM 702 N N . LYS A 1 89 ? 8.860 12.641 -33.073 1.00 84.56 89 LYS A N 1
ATOM 703 C CA . LYS A 1 89 ? 9.957 13.254 -32.299 1.00 84.56 89 LYS A CA 1
ATOM 704 C C . LYS A 1 89 ? 11.108 12.285 -32.006 1.00 84.56 89 LYS A C 1
ATOM 706 O O . LYS A 1 89 ? 12.252 12.713 -31.878 1.00 84.56 89 LYS A O 1
ATOM 711 N N . THR A 1 90 ? 10.817 10.989 -31.903 1.00 76.50 90 THR A N 1
ATOM 712 C CA . THR A 1 90 ? 11.806 9.939 -31.595 1.00 76.50 90 THR A CA 1
ATOM 713 C C . THR A 1 90 ? 12.300 9.173 -32.820 1.00 76.50 90 THR A C 1
ATOM 715 O O . THR A 1 90 ? 13.207 8.347 -32.708 1.00 76.50 90 THR A O 1
ATOM 718 N N . THR A 1 91 ? 11.748 9.459 -33.998 1.00 79.62 91 THR A N 1
ATOM 719 C CA . THR A 1 91 ? 12.078 8.762 -35.240 1.00 79.62 91 THR A CA 1
ATOM 720 C C . THR A 1 91 ? 13.087 9.585 -36.042 1.00 79.62 91 THR A C 1
ATOM 722 O O . THR A 1 91 ? 12.747 10.599 -36.646 1.00 79.62 91 THR A O 1
ATOM 725 N N . THR A 1 92 ? 14.352 9.151 -36.074 1.00 69.69 92 THR A N 1
ATOM 726 C CA . THR A 1 92 ? 15.324 9.677 -37.047 1.00 69.69 92 THR A CA 1
ATOM 727 C C . THR A 1 92 ? 15.013 9.142 -38.446 1.00 69.69 92 THR A C 1
ATOM 729 O O . THR A 1 92 ? 14.406 8.079 -38.585 1.00 69.69 92 THR A O 1
ATOM 732 N N . ALA A 1 93 ? 15.439 9.862 -39.489 1.00 58.78 93 ALA A N 1
ATOM 733 C CA . ALA A 1 93 ? 15.182 9.487 -40.880 1.00 58.78 93 ALA A CA 1
ATOM 734 C C . ALA A 1 93 ? 15.510 8.001 -41.145 1.00 58.78 93 ALA A C 1
ATOM 736 O O . ALA A 1 93 ? 16.621 7.550 -40.868 1.00 58.78 93 ALA A O 1
ATOM 737 N N . GLY A 1 94 ? 14.528 7.254 -41.663 1.00 63.75 94 GLY A N 1
ATOM 738 C CA . GLY A 1 94 ? 14.663 5.841 -42.035 1.00 63.75 94 GLY A CA 1
ATOM 739 C C . GLY A 1 94 ? 14.192 4.815 -40.997 1.00 63.75 94 GLY A C 1
ATOM 740 O O . GLY A 1 94 ? 14.229 3.628 -41.303 1.00 63.75 94 GLY A O 1
ATOM 741 N N . ARG A 1 95 ? 13.741 5.224 -39.802 1.00 79.00 95 ARG A N 1
ATOM 742 C CA . ARG A 1 95 ? 13.091 4.307 -38.846 1.00 79.00 95 ARG A CA 1
ATOM 743 C C . ARG A 1 95 ? 11.571 4.353 -38.964 1.00 79.00 95 ARG A C 1
ATOM 745 O O . ARG A 1 95 ? 10.998 5.391 -39.285 1.00 79.00 95 ARG A O 1
ATOM 752 N N . ASP A 1 96 ? 10.922 3.235 -38.654 1.00 84.69 96 ASP A N 1
ATOM 753 C CA . ASP A 1 96 ? 9.463 3.154 -38.688 1.00 84.69 96 ASP A CA 1
ATOM 754 C C . ASP A 1 96 ? 8.849 3.904 -37.505 1.00 84.69 96 ASP A C 1
ATOM 756 O O . ASP A 1 96 ? 9.245 3.720 -36.351 1.00 84.69 96 ASP A O 1
ATOM 760 N N . MET A 1 97 ? 7.850 4.731 -37.793 1.00 88.69 97 MET A N 1
ATOM 761 C CA . MET A 1 97 ? 7.028 5.399 -36.781 1.00 88.69 97 MET A CA 1
ATOM 762 C C . MET A 1 97 ? 5.901 4.486 -36.270 1.00 88.69 97 MET A C 1
ATOM 764 O O . MET A 1 97 ? 5.450 4.635 -35.136 1.00 88.69 97 MET A O 1
ATOM 768 N N . VAL A 1 98 ? 5.454 3.555 -37.120 1.00 90.44 98 VAL A N 1
ATOM 769 C CA . VAL A 1 98 ? 4.334 2.634 -36.891 1.00 90.44 98 VAL A CA 1
ATOM 770 C C . VAL A 1 98 ? 4.718 1.258 -37.414 1.00 90.44 98 VAL A C 1
ATOM 772 O O . VAL A 1 98 ? 5.299 1.155 -38.495 1.00 90.44 98 VAL A O 1
ATOM 775 N N . LYS A 1 99 ? 4.383 0.205 -36.669 1.00 89.62 99 LYS A N 1
ATOM 776 C CA . LYS A 1 99 ? 4.560 -1.187 -37.094 1.00 89.62 99 LYS A CA 1
ATOM 777 C C . LYS A 1 99 ? 3.298 -1.990 -36.825 1.00 89.62 99 LYS A C 1
ATOM 779 O O . LYS A 1 99 ? 2.572 -1.709 -35.880 1.00 89.62 99 LYS A O 1
ATOM 784 N N . LYS A 1 100 ? 3.065 -3.024 -37.635 1.00 88.19 100 LYS A N 1
ATOM 785 C CA . LYS A 1 100 ? 1.986 -3.978 -37.374 1.00 88.19 100 LYS A CA 1
ATOM 786 C C . LYS A 1 100 ? 2.419 -5.016 -36.350 1.00 88.19 100 LYS A C 1
ATOM 788 O O . LYS A 1 100 ? 3.342 -5.782 -36.615 1.00 88.19 100 LYS A O 1
ATOM 793 N N . VAL A 1 101 ? 1.708 -5.079 -35.231 1.00 82.81 101 VAL A N 1
ATOM 794 C CA . VAL A 1 101 ? 1.888 -6.081 -34.174 1.00 82.81 101 VAL A CA 1
ATOM 795 C C . VAL A 1 101 ? 0.536 -6.737 -33.932 1.00 82.81 101 VAL A C 1
ATOM 797 O O . VAL A 1 101 ? -0.460 -6.056 -33.709 1.00 82.81 101 VAL A O 1
ATOM 800 N N . ASN A 1 102 ? 0.461 -8.063 -34.073 1.00 79.62 102 ASN A N 1
ATOM 801 C CA . ASN A 1 102 ? -0.792 -8.824 -33.950 1.00 79.62 102 ASN A CA 1
ATOM 802 C C . ASN A 1 102 ? -1.954 -8.255 -34.797 1.00 79.62 102 ASN A C 1
ATOM 804 O O . ASN A 1 102 ? -3.111 -8.250 -34.386 1.00 79.62 102 ASN A O 1
ATOM 808 N N . GLY A 1 103 ? -1.634 -7.742 -35.991 1.00 80.25 103 GLY A N 1
ATOM 809 C CA . GLY A 1 103 ? -2.605 -7.162 -36.924 1.00 80.25 103 GLY A CA 1
ATOM 810 C C . GLY A 1 103 ? -3.051 -5.727 -36.616 1.00 80.25 103 GLY A C 1
ATOM 811 O O . GLY A 1 103 ? -3.788 -5.165 -37.427 1.00 80.25 103 GLY A O 1
ATOM 812 N N . LYS A 1 104 ? -2.590 -5.122 -35.512 1.00 82.56 104 LYS A N 1
ATOM 813 C CA . LYS A 1 104 ? -2.872 -3.732 -35.121 1.00 82.56 104 LYS A CA 1
ATOM 814 C C . LYS A 1 104 ? -1.693 -2.818 -35.450 1.00 82.56 104 LYS A C 1
ATOM 816 O O . LYS A 1 104 ? -0.544 -3.250 -35.395 1.00 82.56 104 LYS A O 1
ATOM 821 N N . ASP A 1 105 ? -1.989 -1.570 -35.799 1.00 88.50 105 ASP A N 1
ATOM 822 C CA . ASP A 1 105 ? -0.972 -0.539 -36.007 1.00 88.50 105 ASP A CA 1
ATOM 823 C C . ASP A 1 105 ? -0.516 0.003 -34.646 1.00 88.50 105 ASP A C 1
ATOM 825 O O . ASP A 1 105 ? -1.267 0.689 -33.955 1.00 88.50 105 ASP A O 1
ATOM 829 N N . GLU A 1 106 ? 0.720 -0.312 -34.268 1.00 91.12 106 GLU A N 1
ATOM 830 C CA . GLU A 1 106 ? 1.354 0.155 -33.039 1.00 91.12 106 GLU A CA 1
ATOM 831 C C . GLU A 1 106 ? 2.302 1.311 -33.355 1.00 91.12 106 GLU A C 1
ATOM 833 O O . GLU A 1 106 ? 3.249 1.174 -34.137 1.00 91.12 106 GLU A O 1
ATOM 838 N N . TYR A 1 107 ? 2.053 2.460 -32.732 1.00 92.56 107 TYR A N 1
ATOM 839 C CA . TYR A 1 107 ? 2.935 3.624 -32.787 1.00 92.56 107 TYR A CA 1
ATOM 840 C C . TYR A 1 107 ? 4.131 3.431 -31.854 1.00 92.56 107 TYR A C 1
ATOM 842 O O . TYR A 1 107 ? 4.004 2.780 -30.820 1.00 92.56 107 TYR A O 1
ATOM 850 N N . ARG A 1 108 ? 5.287 4.016 -32.190 1.00 91.69 108 ARG A N 1
ATOM 851 C CA . ARG A 1 108 ? 6.513 3.938 -31.369 1.00 91.69 108 ARG A CA 1
ATOM 852 C C . ARG A 1 108 ? 6.336 4.510 -29.960 1.00 91.69 108 ARG A C 1
ATOM 854 O O . ARG A 1 108 ? 6.964 4.036 -29.014 1.00 91.69 108 ARG A O 1
ATOM 861 N N . ALA A 1 109 ? 5.509 5.536 -29.829 1.00 94.19 109 ALA A N 1
ATOM 862 C CA . ALA A 1 109 ? 5.228 6.224 -28.582 1.00 94.19 109 ALA A CA 1
ATOM 863 C C . ALA A 1 109 ? 3.725 6.304 -28.329 1.00 94.19 109 ALA A C 1
ATOM 865 O O . ALA A 1 109 ? 2.941 6.349 -29.274 1.00 94.19 109 ALA A O 1
ATOM 866 N N . LEU A 1 110 ? 3.341 6.378 -27.057 1.00 94.88 110 LEU A N 1
ATOM 867 C CA . LEU A 1 110 ? 1.954 6.609 -26.639 1.00 94.88 110 LEU A CA 1
ATOM 868 C C . LEU A 1 110 ? 1.623 8.105 -26.546 1.00 94.88 110 LEU A C 1
ATOM 870 O O . LEU A 1 110 ? 0.459 8.481 -26.646 1.00 94.88 110 LEU A O 1
ATOM 874 N N . GLY A 1 111 ? 2.648 8.943 -26.379 1.00 96.12 111 GLY A N 1
ATOM 875 C CA . GLY A 1 111 ? 2.557 10.388 -26.188 1.00 96.12 111 GLY A CA 1
ATOM 876 C C . GLY A 1 111 ? 3.760 10.880 -25.382 1.00 96.12 111 GLY A C 1
ATOM 877 O O . GLY A 1 111 ? 4.877 10.379 -25.556 1.00 96.12 111 GLY A O 1
ATOM 878 N N . TYR A 1 112 ? 3.542 11.834 -24.484 1.00 95.88 112 TYR A N 1
ATOM 879 C CA . TYR A 1 112 ? 4.573 12.441 -23.646 1.00 95.88 112 TYR A CA 1
ATOM 880 C C . TYR A 1 112 ? 4.328 12.176 -22.157 1.00 95.88 112 TYR A C 1
ATOM 882 O O . TYR A 1 112 ? 3.186 12.115 -21.725 1.00 95.88 112 TYR A O 1
ATOM 890 N N . ALA A 1 113 ? 5.391 12.029 -21.372 1.00 94.56 113 ALA A N 1
ATOM 891 C CA . ALA A 1 113 ? 5.336 12.046 -19.912 1.00 94.56 113 ALA A CA 1
ATOM 892 C C . ALA A 1 113 ? 5.229 13.491 -19.385 1.00 94.56 113 ALA A C 1
ATOM 894 O O . ALA A 1 113 ? 5.345 14.453 -20.152 1.00 94.56 113 ALA A O 1
ATOM 895 N N . VAL A 1 114 ? 5.047 13.647 -18.072 1.00 92.19 114 VAL A N 1
ATOM 896 C CA . VAL A 1 114 ? 4.909 14.956 -17.395 1.00 92.19 114 VAL A CA 1
ATOM 897 C C . VAL A 1 114 ? 6.094 15.907 -17.636 1.00 92.19 114 VAL A C 1
ATOM 899 O O . VAL A 1 114 ? 5.932 17.119 -17.722 1.00 92.19 114 VAL A O 1
ATOM 902 N N . ASP A 1 115 ? 7.299 15.380 -17.849 1.00 89.75 115 ASP A N 1
ATOM 903 C CA . ASP A 1 115 ? 8.488 16.176 -18.167 1.00 89.75 115 ASP A CA 1
ATOM 904 C C . ASP A 1 115 ? 8.608 16.543 -19.668 1.00 89.75 115 ASP A C 1
ATOM 906 O O . ASP A 1 115 ? 9.609 17.112 -20.128 1.00 89.75 115 ASP A O 1
ATOM 910 N N . GLY A 1 116 ? 7.621 16.158 -20.483 1.00 89.81 116 GLY A N 1
ATOM 911 C CA . GLY A 1 116 ? 7.614 16.299 -21.939 1.00 89.81 116 GLY A CA 1
ATOM 912 C C . GLY A 1 116 ? 8.568 15.346 -22.675 1.00 89.81 116 GLY A C 1
ATOM 913 O O . GLY A 1 116 ? 8.879 15.559 -23.858 1.00 89.81 116 GLY A O 1
ATOM 914 N N . SER A 1 117 ? 9.135 14.353 -21.986 1.00 91.06 117 SER A N 1
ATOM 915 C CA . SER A 1 117 ? 9.871 13.245 -22.600 1.00 91.06 117 SER A CA 1
ATOM 916 C C . SER A 1 117 ? 8.889 12.279 -23.243 1.00 91.06 117 SER A C 1
ATOM 918 O O . SER A 1 117 ? 7.711 12.252 -22.908 1.00 91.06 117 SER A O 1
ATOM 920 N N . VAL A 1 118 ? 9.343 11.529 -24.239 1.00 92.31 118 VAL A N 1
ATOM 921 C CA . VAL A 1 118 ? 8.450 10.627 -24.972 1.00 92.31 118 VAL A CA 1
ATOM 922 C C . VAL A 1 118 ? 8.172 9.387 -24.131 1.00 92.31 118 VAL A C 1
ATOM 924 O O . VAL A 1 118 ? 9.113 8.745 -23.667 1.00 92.31 118 VAL A O 1
ATOM 927 N N . PHE A 1 119 ? 6.893 9.042 -23.976 1.00 94.69 119 PHE A N 1
ATOM 928 C CA . PHE A 1 119 ? 6.473 7.795 -23.349 1.00 94.69 119 PHE A CA 1
ATOM 929 C C . PHE A 1 119 ? 6.469 6.683 -24.417 1.00 94.69 119 PHE A C 1
ATOM 931 O O . PHE A 1 119 ? 5.656 6.740 -25.349 1.00 94.69 119 PHE A O 1
ATOM 938 N N . PRO A 1 120 ? 7.366 5.683 -24.339 1.00 92.44 120 PRO A N 1
ATOM 939 C CA . PRO A 1 120 ? 7.458 4.623 -25.341 1.00 92.44 120 PRO A CA 1
ATOM 940 C C . PRO A 1 120 ? 6.255 3.678 -25.268 1.00 92.44 120 PRO A C 1
ATOM 942 O O . PRO A 1 120 ? 5.763 3.375 -24.187 1.00 92.44 120 PRO A O 1
ATOM 945 N N . ASN A 1 121 ? 5.809 3.166 -26.412 1.00 92.38 121 ASN A N 1
ATOM 946 C CA . ASN A 1 121 ? 4.806 2.107 -26.452 1.00 92.38 121 ASN A CA 1
ATOM 947 C C . ASN A 1 121 ? 5.486 0.741 -26.244 1.00 92.38 121 ASN A C 1
ATOM 949 O O . ASN A 1 121 ? 6.265 0.342 -27.114 1.00 92.38 121 ASN A O 1
ATOM 953 N N . PRO A 1 122 ? 5.205 0.003 -25.154 1.00 90.31 122 PRO A N 1
ATOM 954 C CA . PRO A 1 122 ? 5.831 -1.298 -24.910 1.00 90.31 122 PRO A CA 1
ATOM 955 C C . PRO A 1 122 ? 5.474 -2.348 -25.970 1.00 90.31 122 PRO A C 1
ATOM 957 O O . PRO A 1 122 ? 6.254 -3.266 -26.207 1.00 90.31 122 PRO A O 1
ATOM 960 N N . SER A 1 123 ? 4.334 -2.190 -26.652 1.00 88.69 123 SER A N 1
ATOM 961 C CA . SER A 1 123 ? 3.926 -3.061 -27.759 1.00 88.69 123 SER A CA 1
ATOM 962 C C . SER A 1 123 ? 4.747 -2.834 -29.032 1.00 88.69 123 SER A C 1
ATOM 964 O O . SER A 1 123 ? 4.735 -3.678 -29.928 1.00 88.69 123 SER A O 1
ATOM 966 N N . PHE A 1 124 ? 5.461 -1.708 -29.153 1.00 89.88 124 PHE A N 1
ATOM 967 C CA . PHE A 1 124 ? 6.283 -1.428 -30.327 1.00 89.88 124 PHE A CA 1
ATOM 968 C C . PHE A 1 124 ? 7.594 -2.231 -30.272 1.00 89.88 124 PHE A C 1
ATOM 970 O O . PHE A 1 124 ? 8.347 -2.120 -29.304 1.00 89.88 124 PHE A O 1
ATOM 977 N N . PRO A 1 125 ? 7.934 -3.009 -31.315 1.00 85.88 125 PRO A N 1
ATOM 978 C CA . PRO A 1 125 ? 9.077 -3.907 -31.259 1.00 85.88 125 PRO A CA 1
ATOM 979 C C . PRO A 1 125 ? 10.396 -3.133 -31.271 1.00 85.88 125 PRO A C 1
ATOM 981 O O . PRO A 1 125 ? 10.581 -2.185 -32.044 1.00 85.88 125 PRO A O 1
ATOM 984 N N . TYR A 1 126 ? 11.347 -3.598 -30.462 1.00 83.00 126 TYR A N 1
ATOM 985 C CA . TYR A 1 126 ? 12.692 -3.038 -30.422 1.00 83.00 126 TYR A CA 1
ATOM 986 C C . TYR A 1 126 ? 13.354 -3.095 -31.802 1.00 83.00 126 TYR A C 1
ATOM 988 O O . TYR A 1 126 ? 13.343 -4.117 -32.485 1.00 83.00 126 TYR A O 1
ATOM 996 N N . ASP A 1 127 ? 13.955 -1.982 -32.209 1.00 75.00 127 ASP A N 1
ATOM 997 C CA . ASP A 1 127 ? 14.609 -1.830 -33.509 1.00 75.00 127 ASP A CA 1
ATOM 998 C C . ASP A 1 127 ? 16.035 -1.276 -33.389 1.00 75.00 127 ASP A C 1
ATOM 1000 O O . ASP A 1 127 ? 16.589 -0.740 -34.347 1.00 75.00 127 ASP A O 1
ATOM 1004 N N . ASN A 1 128 ? 16.633 -1.400 -32.199 1.00 77.00 128 ASN A N 1
ATOM 1005 C CA . ASN A 1 128 ? 18.019 -1.033 -31.951 1.00 77.00 128 ASN A CA 1
ATOM 1006 C C . ASN A 1 128 ? 18.840 -2.264 -31.531 1.00 77.00 128 ASN A C 1
ATOM 1008 O O . ASN A 1 128 ? 18.467 -2.995 -30.616 1.00 77.00 128 ASN A O 1
ATOM 1012 N N . GLU A 1 129 ? 19.976 -2.482 -32.196 1.00 79.12 129 GLU A N 1
ATOM 1013 C CA . GLU A 1 129 ? 20.872 -3.623 -31.936 1.00 79.12 129 GLU A CA 1
ATOM 1014 C C . GLU A 1 129 ? 21.441 -3.601 -30.511 1.00 79.12 129 GLU A C 1
ATOM 1016 O O . GLU A 1 129 ? 21.635 -4.643 -29.886 1.00 79.12 129 GLU A O 1
ATOM 1021 N N . GLY A 1 130 ? 21.630 -2.399 -29.958 1.00 81.19 130 GLY A N 1
ATOM 1022 C CA . GLY A 1 130 ? 22.090 -2.208 -28.589 1.00 81.19 130 GLY A CA 1
ATOM 1023 C C . GLY A 1 130 ? 21.163 -2.819 -27.540 1.00 81.19 130 GLY A C 1
ATOM 1024 O O . GLY A 1 130 ? 21.630 -3.124 -26.452 1.00 81.19 130 GLY A O 1
ATOM 1025 N N . HIS A 1 131 ? 19.870 -3.002 -27.818 1.00 82.94 131 HIS A N 1
ATOM 1026 C CA . HIS A 1 131 ? 18.922 -3.604 -26.879 1.00 82.94 131 HIS A CA 1
ATOM 1027 C C . HIS A 1 131 ? 19.284 -5.071 -26.602 1.00 82.94 131 HIS A C 1
ATOM 1029 O O . HIS A 1 131 ? 19.301 -5.505 -25.450 1.00 82.94 131 HIS A O 1
ATOM 1035 N N . ALA A 1 132 ? 19.666 -5.810 -27.648 1.00 84.81 132 ALA A N 1
ATOM 1036 C CA . ALA A 1 132 ? 20.050 -7.219 -27.569 1.00 84.81 132 ALA A CA 1
ATOM 1037 C C . ALA A 1 132 ? 21.544 -7.439 -27.256 1.00 84.81 132 ALA A C 1
ATOM 1039 O O . ALA A 1 132 ? 21.973 -8.576 -27.055 1.00 84.81 132 ALA A O 1
ATOM 1040 N N . ALA A 1 133 ? 22.349 -6.371 -27.217 1.00 88.25 133 ALA A N 1
ATOM 1041 C CA . ALA A 1 133 ? 23.781 -6.461 -26.957 1.00 88.25 133 ALA A CA 1
ATOM 1042 C C . ALA A 1 133 ? 24.068 -7.085 -25.580 1.00 88.25 133 ALA A C 1
ATOM 1044 O O . ALA A 1 133 ? 23.406 -6.763 -24.594 1.00 88.25 133 ALA A O 1
ATOM 1045 N N . LYS A 1 134 ? 25.065 -7.973 -25.504 1.00 88.94 134 LYS A N 1
ATOM 1046 C CA . LYS A 1 134 ? 25.484 -8.631 -24.250 1.00 88.94 134 LYS A CA 1
ATOM 1047 C C . LYS A 1 134 ? 26.603 -7.881 -23.525 1.00 88.94 134 LYS A C 1
ATOM 1049 O O . LYS A 1 134 ? 26.865 -8.147 -22.361 1.00 88.94 134 LYS A O 1
ATOM 1054 N N . ASP A 1 135 ? 27.269 -6.954 -24.208 1.00 92.94 135 ASP A N 1
ATOM 1055 C CA . ASP A 1 135 ? 28.400 -6.173 -23.701 1.00 92.94 135 ASP A CA 1
ATOM 1056 C C . ASP A 1 135 ? 27.968 -4.803 -23.149 1.00 92.94 135 ASP A C 1
ATOM 1058 O O . ASP A 1 135 ? 28.730 -3.835 -23.210 1.00 92.94 135 ASP A O 1
ATOM 1062 N N . LYS A 1 136 ? 26.734 -4.696 -22.634 1.00 95.06 136 LYS A N 1
ATOM 1063 C CA . LYS A 1 136 ? 26.218 -3.433 -22.101 1.00 95.06 136 LYS A CA 1
ATOM 1064 C C . LYS A 1 136 ? 27.025 -2.983 -20.888 1.00 95.06 136 LYS A C 1
ATOM 1066 O O . LYS A 1 136 ? 27.313 -3.766 -19.987 1.00 95.06 136 LYS A O 1
ATOM 1071 N N . MET A 1 137 ? 27.329 -1.692 -20.864 1.00 96.88 137 MET A N 1
ATOM 1072 C CA . MET A 1 137 ? 28.030 -1.005 -19.786 1.00 96.88 137 MET A CA 1
ATOM 1073 C C . MET A 1 137 ? 27.176 0.178 -19.321 1.00 96.88 137 MET A C 1
ATOM 1075 O O . MET A 1 137 ? 27.199 1.252 -19.926 1.00 96.88 137 MET A O 1
ATOM 1079 N N . TRP A 1 138 ? 26.391 -0.047 -18.272 1.00 97.50 138 TRP A N 1
ATOM 1080 C CA . TRP A 1 138 ? 25.381 0.855 -17.725 1.00 97.50 138 TRP A CA 1
ATOM 1081 C C . TRP A 1 138 ? 26.005 2.032 -16.979 1.00 97.50 138 TRP A C 1
ATOM 1083 O O . TRP A 1 138 ? 26.923 1.854 -16.182 1.00 97.50 138 TRP A O 1
ATOM 1093 N N . VAL A 1 139 ? 25.523 3.244 -17.243 1.00 97.69 139 VAL A N 1
ATOM 1094 C CA . VAL A 1 139 ? 26.046 4.485 -16.660 1.00 97.69 139 VAL A CA 1
ATOM 1095 C C . VAL A 1 139 ? 25.459 4.684 -15.268 1.00 97.69 139 VAL A C 1
ATOM 1097 O O . VAL A 1 139 ? 24.262 4.924 -15.137 1.00 97.69 139 VAL A O 1
ATOM 1100 N N . LYS A 1 140 ? 26.309 4.641 -14.240 1.00 96.81 140 LYS A N 1
ATOM 1101 C CA . LYS A 1 140 ? 25.921 4.970 -12.866 1.00 96.81 140 LYS A CA 1
ATOM 1102 C C . LYS A 1 140 ? 25.735 6.484 -12.697 1.00 96.81 140 LYS A C 1
ATOM 1104 O O . LYS A 1 140 ? 26.533 7.267 -13.220 1.00 96.81 140 LYS A O 1
ATOM 1109 N N . GLU A 1 141 ? 24.713 6.875 -11.938 1.00 95.38 141 GLU A N 1
ATOM 1110 C CA . GLU A 1 141 ? 24.346 8.248 -11.577 1.00 95.38 141 GLU A CA 1
ATOM 1111 C C . GLU A 1 141 ? 24.352 9.185 -12.794 1.00 95.38 141 GLU A C 1
ATOM 1113 O O . GLU A 1 141 ? 25.136 10.146 -12.855 1.00 95.38 141 GLU A O 1
ATOM 1118 N N . PRO A 1 142 ? 23.527 8.923 -13.822 1.00 94.31 142 PRO A N 1
ATOM 1119 C CA . PRO A 1 142 ? 23.554 9.708 -15.051 1.00 94.31 142 PRO A CA 1
ATOM 1120 C C . PRO A 1 142 ? 23.270 11.201 -14.793 1.00 94.31 142 PRO A C 1
ATOM 1122 O O . PRO A 1 142 ? 23.886 12.037 -15.451 1.00 94.31 142 PRO A O 1
ATOM 1125 N N . TRP A 1 143 ? 22.497 11.538 -13.752 1.00 92.25 143 TRP A N 1
ATOM 1126 C CA . TRP A 1 143 ? 22.193 12.908 -13.291 1.00 92.25 143 TRP A CA 1
ATOM 1127 C C . TRP A 1 143 ? 23.347 13.650 -12.605 1.00 92.25 143 TRP A C 1
ATOM 1129 O O . TRP A 1 143 ? 23.217 14.833 -12.294 1.00 92.25 143 TRP A O 1
ATOM 1139 N N . ASN A 1 144 ? 24.469 12.989 -12.320 1.00 89.56 144 ASN A N 1
ATOM 1140 C CA . ASN A 1 144 ? 25.645 13.660 -11.772 1.00 89.56 144 ASN A CA 1
ATOM 1141 C C . ASN A 1 144 ? 26.296 14.543 -12.859 1.00 89.56 144 ASN A C 1
ATOM 1143 O O . ASN A 1 144 ? 26.675 14.031 -13.910 1.00 89.56 144 ASN A O 1
ATOM 1147 N N . GLY A 1 145 ? 26.486 15.842 -12.610 1.00 87.81 145 GLY A N 1
ATOM 1148 C CA . GLY A 1 145 ? 27.065 16.792 -13.579 1.00 87.81 145 GLY A CA 1
ATOM 1149 C C . GLY A 1 145 ? 28.536 16.544 -13.962 1.00 87.81 145 GLY A C 1
ATOM 1150 O O . GLY A 1 145 ? 29.121 17.305 -14.727 1.00 87.81 145 GLY A O 1
ATOM 1151 N N . SER A 1 146 ? 29.170 15.494 -13.435 1.00 92.62 146 SER A N 1
ATOM 1152 C CA . SER A 1 146 ? 30.521 15.080 -13.813 1.00 92.62 146 SER A CA 1
ATOM 1153 C C . SER A 1 146 ? 30.555 14.295 -15.132 1.00 92.62 146 SER A C 1
ATOM 1155 O O . SER A 1 146 ? 29.812 13.329 -15.326 1.00 92.62 146 SER A O 1
ATOM 1157 N N . LYS A 1 147 ? 31.522 14.623 -16.002 1.00 94.81 147 LYS A N 1
ATOM 1158 C CA . LYS A 1 147 ? 31.878 13.808 -17.183 1.00 94.81 147 LYS A CA 1
ATOM 1159 C C . LYS A 1 147 ? 32.563 12.495 -16.815 1.00 94.81 147 LYS A C 1
ATOM 1161 O O . LYS A 1 147 ? 32.624 11.587 -17.638 1.00 94.81 147 LYS A O 1
ATOM 1166 N N . VAL A 1 148 ? 33.121 12.391 -15.612 1.00 96.88 148 VAL A N 1
ATOM 1167 C CA . VAL A 1 148 ? 33.738 11.156 -15.124 1.00 96.88 148 VAL A CA 1
ATOM 1168 C C . VAL A 1 148 ? 32.639 10.284 -14.530 1.00 96.88 148 VAL A C 1
ATOM 1170 O O . VAL A 1 148 ? 32.083 10.627 -13.489 1.00 96.88 148 VAL A O 1
ATOM 1173 N N . LYS A 1 149 ? 32.344 9.163 -15.190 1.00 96.06 149 LYS A N 1
ATOM 1174 C CA . LYS A 1 149 ? 31.300 8.208 -14.805 1.00 96.06 149 LYS A CA 1
ATOM 1175 C C . LYS A 1 149 ? 31.887 6.836 -14.495 1.00 96.06 149 LYS A C 1
ATOM 1177 O O . LYS A 1 149 ? 32.933 6.457 -15.028 1.00 96.06 149 LYS A O 1
ATOM 1182 N N . TYR A 1 150 ? 31.176 6.082 -13.666 1.00 97.00 150 TYR A N 1
ATOM 1183 C CA . TYR A 1 150 ? 31.406 4.654 -13.480 1.00 97.00 150 TYR A CA 1
ATOM 1184 C C . TYR A 1 150 ? 30.402 3.881 -14.332 1.00 97.00 150 TYR A C 1
ATOM 1186 O O . TYR A 1 150 ? 29.211 4.186 -14.319 1.00 97.00 150 TYR A O 1
ATOM 1194 N N . LEU A 1 151 ? 30.899 2.915 -15.096 1.00 96.88 151 LEU A N 1
ATOM 1195 C CA . LEU A 1 151 ? 30.117 2.074 -15.988 1.00 96.88 151 LEU A CA 1
ATOM 1196 C C . LEU A 1 151 ? 30.121 0.639 -15.472 1.00 96.88 151 LEU A C 1
ATOM 1198 O O . LEU A 1 151 ? 31.196 0.125 -15.164 1.00 96.88 151 LEU A O 1
ATOM 1202 N N . TYR A 1 152 ? 28.957 0.001 -15.417 1.00 96.75 152 TYR A N 1
ATOM 1203 C CA . TYR A 1 152 ? 28.779 -1.333 -14.845 1.00 96.75 152 TYR A CA 1
ATOM 1204 C C . TYR A 1 152 ? 28.292 -2.307 -15.910 1.00 96.75 152 TYR A C 1
ATOM 1206 O O . TYR A 1 152 ? 27.311 -2.043 -16.602 1.00 96.75 152 TYR A O 1
ATOM 1214 N N . SER A 1 153 ? 28.967 -3.442 -16.048 1.00 94.19 153 SER A N 1
ATOM 1215 C CA . SER A 1 153 ? 28.427 -4.564 -16.813 1.00 94.19 153 SER A CA 1
ATOM 1216 C C . SER A 1 153 ? 27.411 -5.337 -15.980 1.00 94.19 153 SER A C 1
ATOM 1218 O O . SER A 1 153 ? 27.533 -5.385 -14.758 1.00 94.19 153 SER A O 1
ATOM 1220 N N . GLU A 1 154 ? 26.536 -6.081 -16.645 1.00 89.88 154 GLU A N 1
ATOM 1221 C CA . GLU A 1 154 ? 25.587 -7.001 -15.998 1.00 89.88 154 GLU A CA 1
ATOM 1222 C C . GLU A 1 154 ? 26.268 -8.195 -15.295 1.00 89.88 154 GLU A C 1
ATOM 1224 O O . GLU A 1 154 ? 25.631 -8.887 -14.517 1.00 89.88 154 GLU A O 1
ATOM 1229 N N . ASN A 1 155 ? 27.572 -8.415 -15.509 1.00 88.12 155 ASN A N 1
ATOM 1230 C CA . ASN A 1 155 ? 28.362 -9.451 -14.826 1.00 88.12 155 ASN A CA 1
ATOM 1231 C C . ASN A 1 155 ? 29.263 -8.882 -13.708 1.00 88.12 155 ASN A C 1
ATOM 1233 O O . ASN A 1 155 ? 30.212 -9.540 -13.288 1.00 88.12 155 ASN A O 1
ATOM 1237 N N . GLY A 1 156 ? 29.041 -7.634 -13.277 1.00 85.75 156 GLY A N 1
ATOM 1238 C CA . GLY A 1 156 ? 29.768 -7.016 -12.158 1.00 85.75 156 GLY A CA 1
ATOM 1239 C C . GLY A 1 156 ? 31.089 -6.308 -12.496 1.00 85.75 156 GLY A C 1
ATOM 1240 O O . GLY A 1 156 ? 31.719 -5.744 -11.605 1.00 85.75 156 GLY A O 1
ATOM 1241 N N . ASN A 1 157 ? 31.525 -6.266 -13.762 1.00 92.56 157 ASN A N 1
ATOM 1242 C CA . ASN A 1 157 ? 32.690 -5.461 -14.158 1.00 92.56 157 ASN A CA 1
ATOM 1243 C C . ASN A 1 157 ? 32.402 -3.959 -14.050 1.00 92.56 157 ASN A C 1
ATOM 1245 O O . ASN A 1 157 ? 31.383 -3.485 -14.553 1.00 92.56 157 ASN A O 1
ATOM 1249 N N . ILE A 1 158 ? 33.350 -3.204 -13.488 1.00 95.25 158 ILE A N 1
ATOM 1250 C CA . ILE A 1 158 ? 33.241 -1.753 -13.294 1.00 95.25 158 ILE A CA 1
ATOM 1251 C C . ILE A 1 158 ? 34.366 -1.044 -14.046 1.00 95.25 158 ILE A C 1
ATOM 1253 O O . ILE A 1 158 ? 35.542 -1.366 -13.882 1.00 95.25 158 ILE A O 1
ATOM 1257 N N . VAL A 1 159 ? 34.017 -0.033 -14.841 1.00 96.56 159 VAL A N 1
ATOM 1258 C CA . VAL A 1 159 ? 34.972 0.789 -15.594 1.00 96.56 159 VAL A CA 1
ATOM 1259 C C . VAL A 1 159 ? 34.739 2.265 -15.303 1.00 96.56 159 VAL A C 1
ATOM 1261 O O . VAL A 1 159 ? 33.647 2.787 -15.505 1.00 96.56 159 VAL A O 1
ATOM 1264 N N . LYS A 1 160 ? 35.787 2.974 -14.878 1.00 97.38 160 LYS A N 1
ATOM 1265 C CA . LYS A 1 160 ? 35.773 4.438 -14.778 1.00 97.38 160 LYS A CA 1
ATOM 1266 C C . LYS A 1 160 ? 36.094 5.044 -16.145 1.00 97.38 160 LYS A C 1
ATOM 1268 O O . LYS A 1 160 ? 37.137 4.735 -16.719 1.00 97.38 160 LYS A O 1
ATOM 1273 N N . ARG A 1 161 ? 35.229 5.919 -16.660 1.00 94.50 161 ARG A N 1
ATOM 1274 C CA . ARG A 1 161 ? 35.383 6.540 -17.985 1.00 94.50 161 ARG A CA 1
ATOM 1275 C C . ARG A 1 161 ? 35.067 8.030 -17.940 1.00 94.50 161 ARG A C 1
ATOM 1277 O O . ARG A 1 161 ? 34.086 8.442 -17.331 1.00 94.50 161 ARG A O 1
ATOM 1284 N N . THR A 1 162 ? 35.864 8.828 -18.643 1.00 96.75 162 THR A N 1
ATOM 1285 C CA . THR A 1 162 ? 35.513 10.217 -18.965 1.00 96.75 162 THR A CA 1
ATOM 1286 C C . THR A 1 162 ? 34.691 10.225 -20.250 1.00 96.75 162 THR A C 1
ATOM 1288 O O . THR A 1 162 ? 35.167 9.778 -21.294 1.00 96.75 162 THR A O 1
ATOM 1291 N N . LEU A 1 163 ? 33.445 10.686 -20.172 1.00 95.38 163 LEU A N 1
ATOM 1292 C CA . LEU A 1 163 ? 32.559 10.820 -21.324 1.00 95.38 163 LEU A CA 1
ATOM 1293 C C . LEU A 1 163 ? 33.072 11.903 -22.280 1.00 95.38 163 LEU A C 1
ATOM 1295 O O . LEU A 1 163 ? 33.652 12.902 -21.854 1.00 95.38 163 LEU A O 1
ATOM 1299 N N . THR A 1 164 ? 32.824 11.715 -23.577 1.00 95.56 164 THR A N 1
ATOM 1300 C CA . THR A 1 164 ? 33.006 12.784 -24.567 1.00 95.56 164 THR A CA 1
ATOM 1301 C C . THR A 1 164 ? 31.924 13.849 -24.385 1.00 95.56 164 THR A C 1
ATOM 1303 O O . THR A 1 164 ? 30.852 13.562 -23.850 1.00 95.56 164 THR A O 1
ATOM 1306 N N . ASP A 1 165 ? 32.165 15.064 -24.878 1.00 94.81 165 ASP A N 1
ATOM 1307 C CA . ASP A 1 165 ? 31.192 16.164 -24.793 1.00 94.81 165 ASP A CA 1
ATOM 1308 C C . ASP A 1 165 ? 29.847 15.788 -25.416 1.00 94.81 165 ASP A C 1
ATOM 1310 O O . ASP A 1 165 ? 28.803 16.015 -24.812 1.00 94.81 165 ASP A O 1
ATOM 1314 N N . ASN A 1 166 ? 29.875 15.117 -26.569 1.00 94.44 166 ASN A N 1
ATOM 1315 C CA . ASN A 1 166 ? 28.666 14.656 -27.249 1.00 94.44 166 ASN A CA 1
ATOM 1316 C C . ASN A 1 166 ? 27.881 13.638 -26.410 1.00 94.44 166 ASN A C 1
ATOM 1318 O O . ASN A 1 166 ? 26.658 13.711 -26.343 1.00 94.44 166 ASN A O 1
ATOM 1322 N N . ALA A 1 167 ? 28.573 12.690 -25.770 1.00 94.50 167 ALA A N 1
ATOM 1323 C CA . ALA A 1 167 ? 27.938 11.686 -24.920 1.00 94.50 167 ALA A CA 1
ATOM 1324 C C . ALA A 1 167 ? 27.342 12.308 -23.651 1.00 94.50 167 ALA A C 1
ATOM 1326 O O . ALA A 1 167 ? 26.226 11.977 -23.262 1.00 94.50 167 ALA A O 1
ATOM 1327 N N . PHE A 1 168 ? 28.071 13.235 -23.032 1.00 94.81 168 PHE A N 1
ATOM 1328 C CA . PHE A 1 168 ? 27.609 13.951 -21.851 1.00 94.81 168 PHE A CA 1
ATOM 1329 C C . PHE A 1 168 ? 26.371 14.807 -22.163 1.00 94.81 168 PHE A C 1
ATOM 1331 O O . PHE A 1 168 ? 25.337 14.632 -21.526 1.00 94.81 168 PHE A O 1
ATOM 1338 N N . GLN A 1 169 ? 26.421 15.614 -23.228 1.00 94.12 169 GLN A N 1
ATOM 1339 C CA . GLN A 1 169 ? 25.280 16.412 -23.695 1.00 94.12 169 GLN A CA 1
ATOM 1340 C C . GLN A 1 169 ? 24.080 15.549 -24.103 1.00 94.12 169 GLN A C 1
ATOM 1342 O O . GLN A 1 169 ? 22.935 15.981 -23.986 1.00 94.12 169 GLN A O 1
ATOM 1347 N N . TYR A 1 170 ? 24.314 14.339 -24.620 1.00 92.94 170 TYR A N 1
ATOM 1348 C CA . TYR A 1 170 ? 23.235 13.408 -24.939 1.00 92.94 170 TYR A CA 1
ATOM 1349 C C . TYR A 1 170 ? 22.476 12.962 -23.684 1.00 92.94 170 TYR A C 1
ATOM 1351 O O . TYR A 1 170 ? 21.249 12.970 -23.699 1.00 92.94 170 TYR A O 1
ATOM 1359 N N . ILE A 1 171 ? 23.188 12.620 -22.604 1.00 94.12 171 ILE A N 1
ATOM 1360 C CA . ILE A 1 171 ? 22.576 12.262 -21.314 1.00 94.12 171 ILE A CA 1
ATOM 1361 C C . ILE A 1 171 ? 21.844 13.471 -20.720 1.00 94.12 171 ILE A C 1
ATOM 1363 O O . ILE A 1 171 ? 20.681 13.354 -20.346 1.00 94.12 171 ILE A O 1
ATOM 1367 N N . GLU A 1 172 ? 22.478 14.648 -20.699 1.00 91.38 172 GLU A N 1
ATOM 1368 C CA . GLU A 1 172 ? 21.874 15.868 -20.140 1.00 91.38 172 GLU A CA 1
ATOM 1369 C C . GLU A 1 172 ? 20.570 16.272 -20.841 1.00 91.38 172 GLU A C 1
ATOM 1371 O O . GLU A 1 172 ? 19.655 16.763 -20.191 1.00 91.38 172 GLU A O 1
ATOM 1376 N N . LYS A 1 173 ? 20.423 16.014 -22.148 1.00 90.00 173 LYS A N 1
ATOM 1377 C CA . LYS A 1 173 ? 19.173 16.298 -22.881 1.00 90.00 173 LYS A CA 1
ATOM 1378 C C . LYS A 1 173 ? 17.962 15.515 -22.374 1.00 90.00 173 LYS A C 1
ATOM 1380 O O . LYS A 1 173 ? 16.831 15.953 -22.584 1.00 90.00 173 LYS A O 1
ATOM 1385 N N . TRP A 1 174 ? 18.193 14.349 -21.785 1.00 89.50 174 TRP A N 1
ATOM 1386 C CA . TRP A 1 174 ? 17.139 13.499 -21.245 1.00 89.50 174 TRP A CA 1
ATOM 1387 C C . TRP A 1 174 ? 16.814 13.822 -19.788 1.00 89.50 174 TRP A C 1
ATOM 1389 O O . TRP A 1 174 ? 15.679 13.632 -19.367 1.00 89.50 174 TRP A O 1
ATOM 1399 N N . ILE A 1 175 ? 17.788 14.316 -19.026 1.00 89.88 175 ILE A N 1
ATOM 1400 C CA . ILE A 1 175 ? 17.632 14.596 -17.598 1.00 89.88 175 ILE A CA 1
ATOM 1401 C C . ILE A 1 175 ? 17.126 16.025 -17.434 1.00 89.88 175 ILE A C 1
ATOM 1403 O O . ILE A 1 175 ? 17.898 16.980 -17.476 1.00 89.88 175 ILE A O 1
ATOM 1407 N N . LYS A 1 176 ? 15.811 16.167 -17.273 1.00 81.81 176 LYS A N 1
ATOM 1408 C CA . LYS A 1 176 ? 15.138 17.474 -17.227 1.00 81.81 176 LYS A CA 1
ATOM 1409 C C . LYS A 1 176 ? 14.808 17.929 -15.814 1.00 81.81 176 LYS A C 1
ATOM 1411 O O . LYS A 1 176 ? 14.956 19.103 -15.494 1.00 81.81 176 LYS A O 1
ATOM 1416 N N . PHE A 1 177 ? 14.375 16.991 -14.981 1.00 74.62 177 PHE A N 1
ATOM 1417 C CA . PHE A 1 177 ? 14.022 17.217 -13.584 1.00 74.62 177 PHE A CA 1
ATOM 1418 C C . PHE A 1 177 ? 15.016 16.517 -12.678 1.00 74.62 177 PHE A C 1
ATOM 1420 O O . PHE A 1 177 ? 15.515 15.442 -13.007 1.00 74.62 177 PHE A O 1
ATOM 1427 N N . THR A 1 178 ? 15.311 17.130 -11.539 1.00 68.31 178 THR A N 1
ATOM 1428 C CA . THR A 1 178 ? 16.191 16.533 -10.537 1.00 68.31 178 THR A CA 1
ATOM 1429 C C . THR A 1 178 ? 15.455 15.791 -9.439 1.00 68.31 178 THR A C 1
ATOM 1431 O O . THR A 1 178 ? 16.161 15.227 -8.620 1.00 68.31 178 THR A O 1
ATOM 1434 N N . SER A 1 179 ? 14.120 15.796 -9.450 1.00 80.25 179 SER A N 1
ATOM 1435 C CA . SER A 1 179 ? 13.260 15.088 -8.501 1.00 80.25 179 SER A CA 1
ATOM 1436 C C . SER A 1 179 ? 13.400 13.569 -8.621 1.00 80.25 179 SER A C 1
ATOM 1438 O O . SER A 1 179 ? 13.726 13.053 -9.692 1.00 80.25 179 SER A O 1
ATOM 1440 N N . PHE A 1 180 ? 13.094 12.859 -7.533 1.00 91.00 180 PHE A N 1
ATOM 1441 C CA . PHE A 1 180 ? 13.152 11.395 -7.423 1.00 91.00 180 PHE A CA 1
ATOM 1442 C C . PHE A 1 180 ? 14.557 10.801 -7.562 1.00 91.00 180 PHE A C 1
ATOM 1444 O O . PHE A 1 180 ? 14.710 9.622 -7.893 1.00 91.00 180 PHE A O 1
ATOM 1451 N N . LYS A 1 181 ? 15.607 11.582 -7.286 1.00 92.56 181 LYS A N 1
ATOM 1452 C CA . LYS A 1 181 ? 16.938 10.991 -7.118 1.00 92.56 181 LYS A CA 1
ATOM 1453 C C . LYS A 1 181 ? 16.938 10.067 -5.901 1.00 92.56 181 LYS A C 1
ATOM 1455 O O . LYS A 1 181 ? 16.238 10.355 -4.932 1.00 92.56 181 LYS A O 1
ATOM 1460 N N . PRO A 1 182 ? 17.799 9.038 -5.869 1.00 93.38 182 PRO A N 1
ATOM 1461 C CA . PRO A 1 182 ? 17.773 8.050 -4.793 1.00 93.38 182 PRO A CA 1
ATOM 1462 C C . PRO A 1 182 ? 17.847 8.644 -3.377 1.00 93.38 182 PRO A C 1
ATOM 1464 O O . PRO A 1 182 ? 17.109 8.221 -2.498 1.00 93.38 182 PRO A O 1
ATOM 1467 N N . HIS A 1 183 ? 18.669 9.678 -3.165 1.00 91.12 183 HIS A N 1
ATOM 1468 C CA . HIS A 1 183 ? 18.777 10.353 -1.864 1.00 91.12 183 HIS A CA 1
ATOM 1469 C C . HIS A 1 183 ? 17.543 11.198 -1.493 1.00 91.12 183 HIS A C 1
ATOM 1471 O O . HIS A 1 183 ? 17.255 11.362 -0.314 1.00 91.12 183 HIS A O 1
ATOM 1477 N N . GLU A 1 184 ? 16.822 11.748 -2.475 1.00 90.44 184 GLU A N 1
ATOM 1478 C CA . GLU A 1 184 ? 15.574 12.485 -2.231 1.00 90.44 184 GLU A CA 1
ATOM 1479 C C . GLU A 1 184 ? 14.452 11.503 -1.887 1.00 90.44 184 GLU A C 1
ATOM 1481 O O . GLU A 1 184 ? 13.718 11.715 -0.929 1.00 90.44 184 GLU A O 1
ATOM 1486 N N . VAL A 1 185 ? 14.370 10.392 -2.627 1.00 91.69 185 VAL A N 1
ATOM 1487 C CA . VAL A 1 185 ? 13.427 9.301 -2.348 1.00 91.69 185 VAL A CA 1
ATOM 1488 C C . VAL A 1 185 ? 13.682 8.718 -0.961 1.00 91.69 185 VAL A C 1
ATOM 1490 O O . VAL A 1 185 ? 12.740 8.548 -0.195 1.00 91.69 185 VAL A O 1
ATOM 1493 N N . GLU A 1 186 ? 14.940 8.467 -0.597 1.00 91.88 186 GLU A N 1
ATOM 1494 C CA . GLU A 1 186 ? 15.309 7.980 0.735 1.00 91.88 186 GLU A CA 1
ATOM 1495 C C . GLU A 1 186 ? 14.909 8.957 1.845 1.00 91.88 186 GLU A C 1
ATOM 1497 O O . GLU A 1 186 ? 14.382 8.528 2.867 1.00 91.88 186 GLU A O 1
ATOM 1502 N N . ALA A 1 187 ? 15.109 10.262 1.640 1.00 87.62 187 ALA A N 1
ATOM 1503 C CA . ALA A 1 187 ? 14.752 11.273 2.631 1.00 87.62 187 ALA A CA 1
ATOM 1504 C C . ALA A 1 187 ? 13.242 11.328 2.912 1.00 87.62 187 ALA A C 1
ATOM 1506 O O . ALA A 1 187 ? 12.848 11.617 4.039 1.00 87.62 187 ALA A O 1
ATOM 1507 N N . CYS A 1 188 ? 12.409 11.050 1.906 1.00 84.62 188 CYS A N 1
ATOM 1508 C CA . CYS A 1 188 ? 10.953 11.075 2.035 1.00 84.62 188 CYS A CA 1
ATOM 1509 C C . CYS A 1 188 ? 10.361 9.730 2.485 1.00 84.62 188 CYS A C 1
ATOM 1511 O O . CYS A 1 188 ? 9.446 9.699 3.299 1.00 84.62 188 CYS A O 1
ATOM 1513 N N . THR A 1 189 ? 10.889 8.616 1.975 1.00 84.94 189 THR A N 1
ATOM 1514 C CA . THR A 1 189 ? 10.283 7.278 2.131 1.00 84.94 189 THR A CA 1
ATOM 1515 C C . THR A 1 189 ? 11.042 6.370 3.101 1.00 84.94 189 THR A C 1
ATOM 1517 O O . THR A 1 189 ? 10.580 5.278 3.423 1.00 84.94 189 THR A O 1
ATOM 1520 N N . GLY A 1 190 ? 12.247 6.764 3.523 1.00 87.19 190 GLY A N 1
ATOM 1521 C CA . GLY A 1 190 ? 13.166 5.922 4.293 1.00 87.19 190 GLY A CA 1
ATOM 1522 C C . GLY A 1 190 ? 13.806 4.781 3.490 1.00 87.19 190 GLY A C 1
ATOM 1523 O O . GLY A 1 190 ? 14.584 4.009 4.052 1.00 87.19 190 GLY A O 1
ATOM 1524 N N . LYS A 1 191 ? 13.500 4.650 2.189 1.00 87.25 191 LYS A N 1
ATOM 1525 C CA . LYS A 1 191 ? 13.979 3.561 1.326 1.00 87.25 191 LYS A CA 1
ATOM 1526 C C . LYS A 1 191 ? 14.498 4.113 -0.002 1.00 87.25 191 LYS A C 1
ATOM 1528 O O . LYS A 1 191 ? 13.742 4.521 -0.876 1.00 87.25 191 LYS A O 1
ATOM 1533 N N . LYS A 1 192 ? 15.818 4.083 -0.189 1.00 89.69 192 LYS A N 1
ATOM 1534 C CA . LYS A 1 192 ? 16.502 4.618 -1.380 1.00 89.69 192 LYS A CA 1
ATOM 1535 C C . LYS A 1 192 ? 15.967 4.073 -2.716 1.00 89.69 192 LYS A C 1
ATOM 1537 O O . LYS A 1 192 ? 15.910 4.805 -3.702 1.00 89.69 192 LYS A O 1
ATOM 1542 N N . ASN A 1 193 ? 15.556 2.806 -2.748 1.00 92.88 193 ASN A N 1
ATOM 1543 C CA . ASN A 1 193 ? 15.019 2.135 -3.932 1.00 92.88 193 ASN A CA 1
ATOM 1544 C C . ASN A 1 193 ? 13.479 2.044 -3.956 1.00 92.88 193 ASN A C 1
ATOM 1546 O O . ASN A 1 193 ? 12.961 1.271 -4.754 1.00 92.88 193 ASN A O 1
ATOM 1550 N N . TYR A 1 194 ? 12.752 2.828 -3.143 1.00 92.44 194 TYR A N 1
ATOM 1551 C CA . TYR A 1 194 ? 11.293 2.720 -2.956 1.00 92.44 194 TYR A CA 1
ATOM 1552 C C . TYR A 1 194 ? 10.496 2.563 -4.261 1.00 92.44 194 TYR A C 1
ATOM 1554 O O . TYR A 1 194 ? 9.724 1.625 -4.398 1.00 92.44 194 TYR A O 1
ATOM 1562 N N . PHE A 1 195 ? 10.722 3.428 -5.255 1.00 94.69 195 PHE A N 1
ATOM 1563 C CA . PHE A 1 195 ? 10.079 3.294 -6.570 1.00 94.69 195 PHE A CA 1
ATOM 1564 C C . PHE A 1 195 ? 10.759 2.253 -7.461 1.00 94.69 195 PHE A C 1
ATOM 1566 O O . PHE A 1 195 ? 10.109 1.536 -8.213 1.00 94.69 195 PHE A O 1
ATOM 1573 N N . VAL A 1 196 ? 12.089 2.190 -7.417 1.00 94.44 196 VAL A N 1
ATOM 1574 C CA . VAL A 1 196 ? 12.889 1.418 -8.377 1.00 94.44 196 VAL A CA 1
ATOM 1575 C C . VAL A 1 196 ? 12.779 -0.088 -8.148 1.00 94.44 196 VAL A C 1
ATOM 1577 O O . VAL A 1 196 ? 12.945 -0.852 -9.095 1.00 94.44 196 VAL A O 1
ATOM 1580 N N . GLN A 1 197 ? 12.421 -0.521 -6.939 1.00 91.25 197 GLN A N 1
ATOM 1581 C CA . GLN A 1 197 ? 12.132 -1.924 -6.640 1.00 91.25 197 GLN A CA 1
ATOM 1582 C C . GLN A 1 197 ? 11.008 -2.499 -7.530 1.00 91.25 197 GLN A C 1
ATOM 1584 O O . GLN A 1 197 ? 11.011 -3.690 -7.821 1.00 91.25 197 GLN A O 1
ATOM 1589 N N . ASN A 1 198 ? 10.103 -1.647 -8.031 1.00 92.19 198 ASN A N 1
ATOM 1590 C CA . ASN A 1 198 ? 8.994 -2.031 -8.911 1.00 92.19 198 ASN A CA 1
ATOM 1591 C C . ASN A 1 198 ? 9.370 -1.998 -10.407 1.00 92.19 198 ASN A C 1
ATOM 1593 O O . ASN A 1 198 ? 8.509 -2.182 -11.274 1.00 92.19 198 ASN A O 1
ATOM 1597 N N . ALA A 1 199 ? 10.629 -1.710 -10.755 1.00 94.31 199 ALA A N 1
ATOM 1598 C CA . ALA A 1 199 ? 11.061 -1.651 -12.146 1.00 94.31 199 ALA A CA 1
ATOM 1599 C C . ALA A 1 199 ? 10.977 -3.033 -12.822 1.00 94.31 199 ALA A C 1
ATOM 1601 O O . ALA A 1 199 ? 11.379 -4.058 -12.272 1.00 94.31 199 ALA A O 1
ATOM 1602 N N . VAL A 1 200 ? 10.463 -3.063 -14.051 1.00 90.94 200 VAL A N 1
ATOM 1603 C CA . VAL A 1 200 ? 10.273 -4.290 -14.839 1.00 90.94 200 VAL A CA 1
ATOM 1604 C C . VAL A 1 200 ? 11.503 -4.573 -15.703 1.00 90.94 200 VAL A C 1
ATOM 1606 O O . VAL A 1 200 ? 12.105 -3.654 -16.257 1.00 90.94 200 VAL A O 1
ATOM 1609 N N . ASP A 1 201 ? 11.868 -5.851 -15.844 1.00 89.50 201 ASP A N 1
ATOM 1610 C CA . ASP A 1 201 ? 12.985 -6.335 -16.674 1.00 89.50 201 ASP A CA 1
ATOM 1611 C C . ASP A 1 201 ? 14.361 -5.726 -16.338 1.00 89.50 201 ASP A C 1
ATOM 1613 O O . ASP A 1 201 ? 15.188 -5.465 -17.231 1.00 89.50 201 ASP A O 1
ATOM 1617 N N . VAL A 1 202 ? 14.610 -5.500 -15.044 1.00 91.19 202 VAL A N 1
ATOM 1618 C CA . VAL A 1 202 ? 15.908 -5.057 -14.517 1.00 91.19 202 VAL A CA 1
ATOM 1619 C C . VAL A 1 202 ? 16.978 -6.123 -14.791 1.00 91.19 202 VAL A C 1
ATOM 1621 O O . VAL A 1 202 ? 16.749 -7.299 -14.497 1.00 91.19 202 VAL A O 1
ATOM 1624 N N . PRO A 1 203 ? 18.155 -5.754 -15.337 1.00 90.56 203 PRO A N 1
ATOM 1625 C CA . PRO A 1 203 ? 19.247 -6.703 -15.530 1.00 90.56 203 PRO A CA 1
ATOM 1626 C C . PRO A 1 203 ? 19.699 -7.335 -14.208 1.00 90.56 203 PRO A C 1
ATOM 1628 O O . PRO A 1 203 ? 19.944 -6.615 -13.243 1.00 90.56 203 PRO A O 1
ATOM 1631 N N . GLU A 1 204 ? 19.866 -8.661 -14.185 1.00 86.12 204 GLU A N 1
ATOM 1632 C CA . GLU A 1 204 ? 20.131 -9.436 -12.959 1.00 86.12 204 GLU A CA 1
ATOM 1633 C C . GLU A 1 204 ? 21.278 -8.862 -12.120 1.00 86.12 204 GLU A C 1
ATOM 1635 O O . GLU A 1 204 ? 21.106 -8.583 -10.938 1.00 86.12 204 GLU A O 1
ATOM 1640 N N . GLY A 1 205 ? 22.430 -8.591 -12.741 1.00 86.19 205 GLY A N 1
ATOM 1641 C CA . GLY A 1 205 ? 23.602 -8.078 -12.027 1.00 86.19 205 GLY A CA 1
ATOM 1642 C C . GLY A 1 205 ? 23.517 -6.622 -11.573 1.00 86.19 205 GLY A C 1
ATOM 1643 O O . GLY A 1 205 ? 24.510 -6.105 -11.070 1.00 86.19 205 GLY A O 1
ATOM 1644 N N . LEU A 1 206 ? 22.378 -5.952 -11.773 1.00 90.62 206 LEU A N 1
ATOM 1645 C CA . LEU A 1 206 ? 22.120 -4.597 -11.284 1.00 90.62 206 LEU A CA 1
ATOM 1646 C C . LEU A 1 206 ? 20.939 -4.520 -10.309 1.00 90.62 206 LEU A C 1
ATOM 1648 O O . LEU A 1 206 ? 20.688 -3.435 -9.796 1.00 90.62 206 LEU A O 1
ATOM 1652 N N . LYS A 1 207 ? 20.207 -5.616 -10.052 1.00 87.56 207 LYS A N 1
ATOM 1653 C CA . LYS A 1 207 ? 18.973 -5.593 -9.242 1.00 87.56 207 LYS A CA 1
ATOM 1654 C C . LYS A 1 207 ? 19.162 -4.976 -7.855 1.00 87.56 207 LYS A C 1
ATOM 1656 O O . LYS A 1 207 ? 18.329 -4.185 -7.431 1.00 87.56 207 LYS A O 1
ATOM 1661 N N . GLU A 1 208 ? 20.279 -5.284 -7.203 1.00 86.94 208 GLU A N 1
ATOM 1662 C CA . GLU A 1 208 ? 20.583 -4.849 -5.832 1.00 86.94 208 GLU A CA 1
ATOM 1663 C C . GLU A 1 208 ? 20.767 -3.333 -5.671 1.00 86.94 208 GLU A C 1
ATOM 1665 O O . GLU A 1 208 ? 20.684 -2.814 -4.562 1.00 86.94 208 GLU A O 1
ATOM 1670 N N . ASN A 1 209 ? 21.078 -2.613 -6.750 1.00 91.69 209 ASN A N 1
ATOM 1671 C CA . ASN A 1 209 ? 21.389 -1.184 -6.691 1.00 91.69 209 ASN A CA 1
ATOM 1672 C C . ASN A 1 209 ? 20.910 -0.421 -7.931 1.00 91.69 209 ASN A C 1
ATOM 1674 O O . ASN A 1 209 ? 21.531 0.563 -8.357 1.00 91.69 209 ASN A O 1
ATOM 1678 N N . PHE A 1 210 ? 19.834 -0.899 -8.559 1.00 95.88 210 PHE A N 1
ATOM 1679 C CA . PHE A 1 210 ? 19.372 -0.370 -9.837 1.00 95.88 210 PHE A CA 1
ATOM 1680 C C . PHE A 1 210 ? 18.938 1.100 -9.747 1.00 95.88 210 PHE A C 1
ATOM 1682 O O . PHE A 1 210 ? 19.000 1.834 -10.738 1.00 95.88 210 PHE A O 1
ATOM 1689 N N . GLU A 1 211 ? 18.579 1.569 -8.551 1.00 96.00 211 GLU A N 1
ATOM 1690 C CA . GLU A 1 211 ? 18.237 2.963 -8.287 1.00 96.00 211 GLU A CA 1
ATOM 1691 C C . GLU A 1 211 ? 19.385 3.929 -8.569 1.00 96.00 211 GLU A C 1
ATOM 1693 O O . GLU A 1 211 ? 19.134 5.081 -8.899 1.00 96.00 211 GLU A O 1
ATOM 1698 N N . ASP A 1 212 ? 20.638 3.469 -8.552 1.00 96.38 212 ASP A N 1
ATOM 1699 C CA . ASP A 1 212 ? 21.782 4.292 -8.946 1.00 96.38 212 ASP A CA 1
ATOM 1700 C C . ASP A 1 212 ? 21.905 4.484 -10.470 1.00 96.38 212 ASP A C 1
ATOM 1702 O O . ASP A 1 212 ? 22.706 5.303 -10.924 1.00 96.38 212 ASP A O 1
ATOM 1706 N N . PHE A 1 213 ? 21.155 3.734 -11.278 1.00 97.00 213 PHE A N 1
ATOM 1707 C CA . PHE A 1 213 ? 21.236 3.754 -12.743 1.00 97.00 213 PHE A CA 1
ATOM 1708 C C . PHE A 1 213 ? 19.980 4.331 -13.393 1.00 97.00 213 PHE A C 1
ATOM 1710 O O . PHE A 1 213 ? 20.065 4.921 -14.476 1.00 97.00 213 PHE A O 1
ATOM 1717 N N . LEU A 1 214 ? 18.825 4.148 -12.752 1.00 96.81 214 LEU A N 1
ATOM 1718 C CA . LEU A 1 214 ? 17.530 4.518 -13.299 1.00 96.81 214 LEU A CA 1
ATOM 1719 C C . LEU A 1 214 ? 17.196 5.984 -13.010 1.00 96.81 214 LEU A C 1
ATOM 1721 O O . LEU A 1 214 ? 16.966 6.378 -11.872 1.00 96.81 214 LEU A O 1
ATOM 1725 N N . TYR A 1 215 ? 17.118 6.796 -14.061 1.00 95.44 215 TYR A N 1
ATOM 1726 C CA . TYR A 1 215 ? 16.513 8.121 -13.989 1.00 95.44 215 TYR A CA 1
ATOM 1727 C C . TYR A 1 215 ? 14.992 7.992 -14.124 1.00 95.44 215 TYR A C 1
ATOM 1729 O O . TYR A 1 215 ? 14.505 7.578 -15.178 1.00 95.44 215 TYR A O 1
ATOM 1737 N N . ILE A 1 216 ? 14.249 8.333 -13.071 1.00 95.69 216 ILE A N 1
ATOM 1738 C CA . ILE A 1 216 ? 12.782 8.324 -13.075 1.00 95.69 216 ILE A CA 1
ATOM 1739 C C . ILE A 1 216 ? 12.291 9.562 -13.837 1.00 95.69 216 ILE A C 1
ATOM 1741 O O . ILE A 1 216 ? 12.497 10.692 -13.405 1.00 95.69 216 ILE A O 1
ATOM 1745 N N . ILE A 1 217 ? 11.653 9.334 -14.986 1.00 94.50 217 ILE A N 1
ATOM 1746 C CA . ILE A 1 217 ? 11.009 10.378 -15.796 1.00 94.50 217 ILE A CA 1
ATOM 1747 C C . ILE A 1 217 ? 9.691 10.792 -15.140 1.00 94.50 217 ILE A C 1
ATOM 1749 O O . ILE A 1 217 ? 9.384 11.977 -15.044 1.00 94.50 217 ILE A O 1
ATOM 1753 N N . GLN A 1 218 ? 8.928 9.798 -14.688 1.00 94.12 218 GLN A N 1
ATOM 1754 C CA . GLN A 1 218 ? 7.746 9.980 -13.857 1.00 94.12 218 GLN A CA 1
ATOM 1755 C C . GLN A 1 218 ? 7.593 8.766 -12.927 1.00 94.12 218 GLN A C 1
ATOM 1757 O O . GLN A 1 218 ? 7.789 7.630 -13.382 1.00 94.12 218 GLN A O 1
ATOM 1762 N N . PRO A 1 219 ? 7.307 8.977 -11.635 1.00 95.69 219 PRO A N 1
ATOM 1763 C CA . PRO A 1 219 ? 7.213 7.897 -10.660 1.00 95.69 219 PRO A CA 1
ATOM 1764 C C . PRO A 1 219 ? 5.951 7.052 -10.895 1.00 95.69 219 PRO A C 1
ATOM 1766 O O . PRO A 1 219 ? 4.954 7.577 -11.399 1.00 95.69 219 PRO A O 1
ATOM 1769 N N . PRO A 1 220 ? 5.951 5.762 -10.518 1.00 96.19 220 PRO A N 1
ATOM 1770 C CA . PRO A 1 220 ? 4.694 5.042 -10.351 1.00 96.19 220 PRO A CA 1
ATOM 1771 C C . PRO A 1 220 ? 3.898 5.656 -9.190 1.00 96.19 220 PRO A C 1
ATOM 1773 O O . PRO A 1 220 ? 4.449 6.380 -8.354 1.00 96.19 220 PRO A O 1
ATOM 1776 N N . THR A 1 221 ? 2.613 5.336 -9.120 1.00 94.94 221 THR A N 1
ATOM 1777 C CA . THR A 1 221 ? 1.787 5.604 -7.937 1.00 94.94 221 THR A CA 1
ATOM 1778 C C . THR A 1 221 ? 1.201 4.310 -7.398 1.00 94.94 221 THR A C 1
ATOM 1780 O O . THR A 1 221 ? 1.593 3.232 -7.846 1.00 94.94 221 THR A O 1
ATOM 1783 N N . GLU A 1 222 ? 0.269 4.405 -6.451 1.00 87.69 222 GLU A N 1
ATOM 1784 C CA . GLU A 1 222 ? -0.481 3.243 -5.980 1.00 87.69 222 GLU A CA 1
ATOM 1785 C C . GLU A 1 222 ? -1.066 2.447 -7.152 1.00 87.69 222 GLU A C 1
ATOM 1787 O O . GLU A 1 222 ? -0.818 1.253 -7.250 1.00 87.69 222 GLU A O 1
ATOM 1792 N N . HIS A 1 223 ? -1.722 3.132 -8.098 1.00 87.62 223 HIS A N 1
ATOM 1793 C CA . HIS A 1 223 ? -2.471 2.496 -9.187 1.00 87.62 223 HIS A CA 1
ATOM 1794 C C . HIS A 1 223 ? -1.959 2.827 -10.601 1.00 87.62 223 HIS A C 1
ATOM 1796 O O . HIS A 1 223 ? -2.439 2.242 -11.573 1.00 87.62 223 HIS A O 1
ATOM 1802 N N . ALA A 1 224 ? -1.024 3.774 -10.761 1.00 94.44 224 ALA A N 1
ATOM 1803 C CA . ALA A 1 224 ? -0.553 4.231 -12.072 1.00 94.44 224 ALA A CA 1
ATOM 1804 C C . ALA A 1 224 ? 0.897 3.832 -12.366 1.00 94.44 224 ALA A C 1
ATOM 1806 O O . ALA A 1 224 ? 1.774 3.877 -11.501 1.00 94.44 224 ALA A O 1
ATOM 1807 N N . TRP A 1 225 ? 1.166 3.475 -13.624 1.00 95.38 225 TRP A N 1
ATOM 1808 C CA . TRP A 1 225 ? 2.500 3.070 -14.065 1.00 95.38 225 TRP A CA 1
ATOM 1809 C C . TRP A 1 225 ? 3.482 4.240 -14.122 1.00 95.38 225 TRP A C 1
ATOM 1811 O O . TRP A 1 225 ? 3.187 5.307 -14.667 1.00 95.38 225 TRP A O 1
ATOM 1821 N N . GLY A 1 226 ? 4.703 3.985 -13.659 1.00 96.31 226 GLY A N 1
ATOM 1822 C CA . GLY A 1 226 ? 5.842 4.883 -13.801 1.00 96.31 226 GLY A CA 1
ATOM 1823 C C . GLY A 1 226 ? 6.693 4.586 -15.035 1.00 96.31 226 GLY A C 1
ATOM 1824 O O . GLY A 1 226 ? 6.597 3.527 -15.665 1.00 96.31 226 GLY A O 1
ATOM 1825 N N . LEU A 1 227 ? 7.582 5.524 -15.359 1.00 96.50 227 LEU A N 1
ATOM 1826 C CA . LEU A 1 227 ? 8.551 5.405 -16.445 1.00 96.50 227 LEU A CA 1
ATOM 1827 C C . LEU A 1 227 ? 9.916 5.914 -15.986 1.00 96.50 227 LEU A C 1
ATOM 1829 O O . LEU A 1 227 ? 10.042 7.027 -15.475 1.00 96.50 227 LEU A O 1
ATOM 1833 N N . GLY A 1 228 ? 10.957 5.137 -16.260 1.00 95.44 228 GLY A N 1
ATOM 1834 C CA . GLY A 1 228 ? 12.341 5.567 -16.115 1.00 95.44 228 GLY A CA 1
ATOM 1835 C C . GLY A 1 228 ? 13.195 5.227 -17.330 1.00 95.44 228 GLY A C 1
ATOM 1836 O O . GLY A 1 228 ? 12.779 4.496 -18.232 1.00 95.44 228 GLY A O 1
ATOM 1837 N N . ILE A 1 229 ? 14.412 5.762 -17.359 1.00 94.75 229 ILE A N 1
ATOM 1838 C CA . ILE A 1 229 ? 15.433 5.446 -18.360 1.00 94.75 229 ILE A CA 1
ATOM 1839 C C . ILE A 1 229 ? 16.782 5.183 -17.697 1.00 94.75 229 ILE A C 1
ATOM 1841 O O . ILE A 1 229 ? 17.163 5.856 -16.742 1.00 94.75 229 ILE A O 1
ATOM 1845 N N . ALA A 1 230 ? 17.538 4.237 -18.242 1.00 96.19 230 ALA A N 1
ATOM 1846 C CA . ALA A 1 230 ? 18.936 4.035 -17.883 1.00 96.19 230 ALA A CA 1
ATOM 1847 C C . ALA A 1 230 ? 19.804 4.028 -19.144 1.00 96.19 230 ALA A C 1
ATOM 1849 O O . ALA A 1 230 ? 19.411 3.522 -20.200 1.00 96.19 230 ALA A O 1
ATOM 1850 N N . PHE A 1 231 ? 20.990 4.621 -19.036 1.00 96.62 231 PHE A N 1
ATOM 1851 C CA . PHE A 1 231 ? 21.918 4.780 -20.152 1.00 96.62 231 PHE A CA 1
ATOM 1852 C C . PHE A 1 231 ? 22.940 3.660 -20.153 1.00 96.62 231 PHE A C 1
ATOM 1854 O O . PHE A 1 231 ? 23.406 3.236 -19.098 1.00 96.62 231 PHE A O 1
ATOM 1861 N N . TYR A 1 232 ? 23.342 3.219 -21.338 1.00 96.44 232 TYR A N 1
ATOM 1862 C CA . TYR A 1 232 ? 24.362 2.195 -21.475 1.00 96.44 232 TYR A CA 1
ATOM 1863 C C . TYR A 1 232 ? 25.207 2.405 -22.723 1.00 96.44 232 TYR A C 1
ATOM 1865 O O . TYR A 1 232 ? 24.745 2.852 -23.776 1.00 96.44 232 TYR A O 1
ATOM 1873 N N . TYR A 1 233 ? 26.472 2.035 -22.589 1.00 96.56 233 TYR A N 1
ATOM 1874 C CA . TYR A 1 233 ? 27.367 1.828 -23.709 1.00 96.56 233 TYR A CA 1
ATOM 1875 C C . TYR A 1 233 ? 27.276 0.392 -24.213 1.00 96.56 233 TYR A C 1
ATOM 1877 O O . TYR A 1 233 ? 27.067 -0.522 -23.423 1.00 96.56 233 TYR A O 1
ATOM 1885 N N . TRP A 1 234 ? 27.481 0.189 -25.509 1.00 94.81 234 TRP A N 1
ATOM 1886 C CA . TRP A 1 234 ? 27.612 -1.133 -26.128 1.00 94.81 234 TRP A CA 1
ATOM 1887 C C . TRP A 1 234 ? 28.580 -1.071 -27.318 1.00 94.81 234 TRP A C 1
ATOM 1889 O O . TRP A 1 234 ? 29.031 0.020 -27.700 1.00 94.81 234 TRP A O 1
ATOM 1899 N N . ASN A 1 235 ? 28.918 -2.231 -27.886 1.00 93.38 235 ASN A N 1
ATOM 1900 C CA . ASN A 1 235 ? 29.905 -2.373 -28.958 1.00 93.38 235 ASN A CA 1
ATOM 1901 C C . ASN A 1 235 ? 31.258 -1.758 -28.565 1.00 93.38 235 ASN A C 1
ATOM 1903 O O . ASN A 1 235 ? 31.759 -0.833 -29.212 1.00 93.38 235 ASN A O 1
ATOM 1907 N N . GLY A 1 236 ? 31.810 -2.204 -27.433 1.00 89.75 236 GLY A N 1
ATOM 1908 C CA . GLY A 1 236 ? 33.112 -1.728 -26.950 1.00 89.75 236 GLY A CA 1
ATOM 1909 C C . GLY A 1 236 ? 33.153 -0.222 -26.654 1.00 89.75 236 GLY A C 1
ATOM 1910 O O . GLY A 1 236 ? 34.149 0.442 -26.935 1.00 89.75 236 GLY A O 1
ATOM 1911 N N . PHE A 1 237 ? 32.071 0.327 -26.093 1.00 91.69 237 PHE A N 1
ATOM 1912 C CA . PHE A 1 237 ? 31.899 1.754 -25.777 1.00 91.69 237 PHE A CA 1
ATOM 1913 C C . PHE A 1 237 ? 31.821 2.719 -26.967 1.00 91.69 237 PHE A C 1
ATOM 1915 O O . PHE A 1 237 ? 31.934 3.934 -26.773 1.00 91.69 237 PHE A O 1
ATOM 1922 N N . ASN A 1 238 ? 31.624 2.216 -28.184 1.00 90.31 238 ASN A N 1
ATOM 1923 C CA . ASN A 1 238 ? 31.483 3.072 -29.361 1.00 90.31 238 ASN A CA 1
ATOM 1924 C C . ASN A 1 238 ? 30.093 3.709 -29.450 1.00 90.31 238 ASN A C 1
ATOM 1926 O O . ASN A 1 238 ? 29.958 4.824 -29.948 1.00 90.31 238 ASN A O 1
ATOM 1930 N N . ASN A 1 239 ? 29.075 3.029 -28.920 1.00 92.62 239 ASN A N 1
ATOM 1931 C CA . ASN A 1 239 ? 27.687 3.452 -29.035 1.00 92.62 239 ASN A CA 1
ATOM 1932 C C . ASN A 1 239 ? 27.091 3.703 -27.649 1.00 92.62 239 ASN A C 1
ATOM 1934 O O . ASN A 1 239 ? 27.087 2.804 -26.812 1.00 92.62 239 ASN A O 1
ATOM 1938 N N . LEU A 1 240 ? 26.572 4.911 -27.422 1.00 93.69 240 LEU A N 1
ATOM 1939 C CA . LEU A 1 240 ? 25.766 5.259 -26.250 1.00 93.69 240 LEU A CA 1
ATOM 1940 C C . LEU A 1 240 ? 24.288 5.207 -26.633 1.00 93.69 240 LEU A C 1
ATOM 1942 O O . LEU A 1 240 ? 23.894 5.773 -27.653 1.00 93.69 240 LEU A O 1
ATOM 1946 N N . ASN A 1 241 ? 23.477 4.550 -25.814 1.00 91.75 241 ASN A N 1
ATOM 1947 C CA . ASN A 1 241 ? 22.028 4.527 -25.963 1.00 91.75 241 ASN A CA 1
ATOM 1948 C C . ASN A 1 241 ? 21.356 4.571 -24.582 1.00 91.75 241 ASN A C 1
ATOM 1950 O O . ASN A 1 241 ? 22.033 4.550 -23.552 1.00 91.75 241 ASN A O 1
ATOM 1954 N N . TYR A 1 242 ? 20.029 4.626 -24.559 1.00 92.31 242 TYR A N 1
ATOM 1955 C CA . TYR A 1 242 ? 19.239 4.416 -23.349 1.00 92.31 242 TYR A CA 1
ATOM 1956 C C . TYR A 1 242 ? 18.237 3.280 -23.550 1.00 92.31 242 TYR A C 1
ATOM 1958 O O . TYR A 1 242 ? 17.867 2.936 -24.676 1.00 92.31 242 TYR A O 1
ATOM 1966 N N . ARG A 1 243 ? 17.803 2.694 -22.436 1.00 92.06 243 ARG A N 1
ATOM 1967 C CA . ARG A 1 243 ? 16.659 1.786 -22.360 1.00 92.06 243 ARG A CA 1
ATOM 1968 C C . ARG A 1 243 ? 15.632 2.400 -21.421 1.00 92.06 243 ARG A C 1
ATOM 1970 O O . ARG A 1 243 ? 16.001 2.898 -20.361 1.00 92.06 243 ARG A O 1
ATOM 1977 N N . SER A 1 244 ? 14.370 2.357 -21.827 1.00 92.94 244 SER A N 1
ATOM 1978 C CA . SER A 1 244 ? 13.243 2.700 -20.967 1.00 92.94 244 SER A CA 1
ATOM 1979 C C . SER A 1 244 ? 12.827 1.499 -20.128 1.00 92.94 244 SER A C 1
ATOM 1981 O O . SER A 1 244 ? 12.854 0.367 -20.613 1.00 92.94 244 SER A O 1
ATOM 1983 N N . PHE A 1 245 ? 12.430 1.771 -18.895 1.00 95.00 245 PHE A N 1
ATOM 1984 C CA . PHE A 1 245 ? 11.947 0.795 -17.931 1.00 95.00 245 PHE A CA 1
ATOM 1985 C C . PHE A 1 245 ? 10.584 1.255 -17.437 1.00 95.00 245 PHE A C 1
ATOM 1987 O O . PHE A 1 245 ? 10.425 2.410 -17.035 1.00 95.00 245 PHE A O 1
ATOM 1994 N N . LEU A 1 246 ? 9.609 0.355 -17.496 1.00 95.81 246 LEU A N 1
ATOM 1995 C CA . LEU A 1 246 ? 8.344 0.558 -16.810 1.00 95.81 246 LEU A CA 1
ATOM 1996 C C . LEU A 1 246 ? 8.544 0.298 -15.323 1.00 95.81 246 LEU A C 1
ATOM 1998 O O . LEU A 1 246 ? 9.335 -0.569 -14.944 1.00 95.81 246 LEU A O 1
ATOM 2002 N N . ILE A 1 247 ? 7.821 1.043 -14.500 1.00 96.38 247 ILE A N 1
ATOM 2003 C CA . ILE A 1 247 ? 7.824 0.881 -13.052 1.00 96.38 247 ILE A CA 1
ATOM 2004 C C . ILE A 1 247 ? 6.393 0.545 -12.644 1.00 96.38 247 ILE A C 1
ATOM 2006 O O . ILE A 1 247 ? 5.484 1.325 -12.937 1.00 96.38 247 ILE A O 1
ATOM 2010 N N . ARG A 1 248 ? 6.188 -0.637 -12.057 1.00 92.31 248 ARG A N 1
ATOM 2011 C CA . ARG A 1 248 ? 4.856 -1.134 -11.696 1.00 92.31 248 ARG A CA 1
ATOM 2012 C C . ARG A 1 248 ? 4.190 -0.248 -10.630 1.00 92.31 248 ARG A C 1
ATOM 2014 O O . ARG A 1 248 ? 4.899 0.215 -9.729 1.00 92.31 248 ARG A O 1
ATOM 2021 N N . PRO A 1 249 ? 2.863 -0.040 -10.715 1.00 90.75 249 PRO A N 1
ATOM 2022 C CA . PRO A 1 249 ? 2.069 0.455 -9.595 1.00 90.75 249 PRO A CA 1
ATOM 2023 C C . PRO A 1 249 ? 2.297 -0.379 -8.329 1.00 90.75 249 PRO A C 1
ATOM 2025 O O . PRO A 1 249 ? 2.646 -1.558 -8.429 1.00 90.75 249 PRO A O 1
ATOM 2028 N N . PHE A 1 250 ? 2.117 0.216 -7.153 1.00 84.69 250 PHE A N 1
ATOM 2029 C CA . PHE A 1 250 ? 2.307 -0.508 -5.891 1.00 84.69 250 PHE A CA 1
ATOM 2030 C C . PHE A 1 250 ? 1.199 -1.536 -5.628 1.00 84.69 250 PHE A C 1
ATOM 2032 O O . PHE A 1 250 ? 1.520 -2.612 -5.135 1.00 84.69 250 PHE A O 1
ATOM 2039 N N . ASP A 1 251 ? -0.037 -1.287 -6.076 1.00 74.31 251 ASP A N 1
ATOM 2040 C CA . ASP A 1 251 ? -1.160 -2.237 -5.978 1.00 74.31 251 ASP A CA 1
ATOM 2041 C C . ASP A 1 251 ? -0.980 -3.497 -6.845 1.00 74.31 251 ASP A C 1
ATOM 2043 O O . ASP A 1 251 ? -1.745 -4.453 -6.738 1.00 74.31 251 ASP A O 1
ATOM 2047 N N . MET A 1 252 ? 0.006 -3.479 -7.747 1.00 72.62 252 MET A N 1
ATOM 2048 C CA . MET A 1 252 ? 0.371 -4.595 -8.621 1.00 72.62 252 MET A CA 1
ATOM 2049 C C . MET A 1 252 ? 1.551 -5.415 -8.090 1.00 72.62 252 MET A C 1
ATOM 2051 O O . MET A 1 252 ? 2.010 -6.335 -8.776 1.00 72.62 252 MET A O 1
ATOM 2055 N N . ASN A 1 253 ? 2.106 -5.062 -6.930 1.00 71.25 253 ASN A N 1
ATOM 2056 C CA . ASN A 1 253 ? 3.091 -5.910 -6.284 1.00 71.25 253 ASN A CA 1
ATOM 2057 C C . ASN A 1 253 ? 2.374 -7.015 -5.517 1.00 71.25 253 ASN A C 1
ATOM 2059 O O . ASN A 1 253 ? 1.588 -6.747 -4.619 1.00 71.25 253 ASN A O 1
ATOM 2063 N N . ASP A 1 254 ? 2.696 -8.251 -5.868 1.00 76.62 254 ASP A N 1
ATOM 2064 C CA . ASP A 1 254 ? 2.383 -9.439 -5.088 1.00 76.62 254 ASP A CA 1
ATOM 2065 C C . ASP A 1 254 ? 3.043 -9.320 -3.699 1.00 76.62 254 ASP A C 1
ATOM 2067 O O . ASP A 1 254 ? 4.254 -9.508 -3.568 1.00 76.62 254 ASP A O 1
ATOM 2071 N N . ASP A 1 255 ? 2.258 -8.932 -2.693 1.00 82.19 255 ASP A N 1
ATOM 2072 C CA . ASP A 1 255 ? 2.716 -8.616 -1.335 1.00 82.19 255 ASP A CA 1
ATOM 2073 C C . ASP A 1 255 ? 1.603 -8.881 -0.305 1.00 82.19 255 ASP A C 1
ATOM 2075 O O . ASP A 1 255 ? 0.411 -8.915 -0.649 1.00 82.19 255 ASP A O 1
ATOM 2079 N N . LEU A 1 256 ? 1.978 -9.083 0.954 1.00 85.69 256 LEU A N 1
ATOM 2080 C CA . LEU A 1 256 ? 1.084 -9.051 2.104 1.00 85.69 256 LEU A CA 1
ATOM 2081 C C . LEU A 1 256 ? 1.376 -7.800 2.936 1.00 85.69 256 LEU A C 1
ATOM 2083 O O . LEU A 1 256 ? 2.504 -7.341 3.056 1.00 85.69 256 LEU A O 1
ATOM 2087 N N . ASP A 1 257 ? 0.344 -7.240 3.557 1.00 81.31 257 ASP A N 1
ATOM 2088 C CA . ASP A 1 257 ? 0.532 -6.251 4.616 1.00 81.31 257 ASP A CA 1
ATOM 2089 C C . ASP A 1 257 ? -0.387 -6.547 5.793 1.00 81.31 257 ASP A C 1
ATOM 2091 O O . ASP A 1 257 ? -1.489 -7.079 5.635 1.00 81.31 257 ASP A O 1
ATOM 2095 N N . VAL A 1 258 ? 0.071 -6.226 7.001 1.00 81.56 258 VAL A N 1
ATOM 2096 C CA . VAL A 1 258 ? -0.722 -6.408 8.213 1.00 81.56 258 VAL A CA 1
ATOM 2097 C C . VAL A 1 258 ? -0.839 -5.122 9.019 1.00 81.56 258 VAL A C 1
ATOM 2099 O O . VAL A 1 258 ? 0.097 -4.342 9.158 1.00 81.56 258 VAL A O 1
ATOM 2102 N N . SER A 1 259 ? -2.030 -4.896 9.575 1.00 73.25 259 SER A N 1
ATOM 2103 C CA . SER A 1 259 ? -2.339 -3.743 10.423 1.00 73.25 259 SER A CA 1
ATOM 2104 C C . SER A 1 259 ? -3.323 -4.099 11.538 1.00 73.25 259 SER A C 1
ATOM 2106 O O . SER A 1 259 ? -4.146 -5.011 11.413 1.00 73.25 259 SER A O 1
ATOM 2108 N N . PHE A 1 260 ? -3.271 -3.363 12.651 1.00 75.38 260 PHE A N 1
ATOM 2109 C CA . PHE A 1 260 ? -4.319 -3.430 13.671 1.00 75.38 260 PHE A CA 1
ATOM 2110 C C . PHE A 1 260 ? -5.558 -2.666 13.190 1.00 75.38 260 PHE A C 1
ATOM 2112 O O . PHE A 1 260 ? -5.457 -1.515 12.779 1.00 75.38 260 PHE A O 1
ATOM 2119 N N . HIS A 1 261 ? -6.737 -3.286 13.286 1.00 65.38 261 HIS A N 1
ATOM 2120 C CA . HIS A 1 261 ? -8.020 -2.631 12.983 1.00 65.38 261 HIS A CA 1
ATOM 2121 C C . HIS A 1 261 ? -8.946 -2.534 14.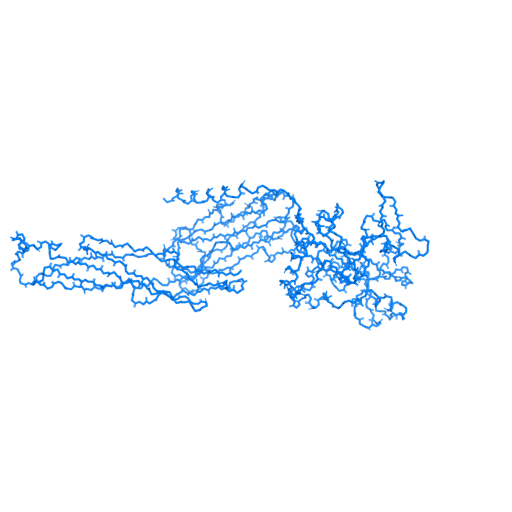205 1.00 65.38 261 HIS A C 1
ATOM 2123 O O . HIS A 1 261 ? -9.913 -1.773 14.192 1.00 65.38 261 HIS A O 1
ATOM 2129 N N . VAL A 1 262 ? -8.652 -3.285 15.273 1.00 72.44 262 VAL A N 1
ATOM 2130 C CA . VAL A 1 262 ? -9.326 -3.197 16.575 1.00 72.44 262 VAL A CA 1
ATOM 2131 C C . VAL A 1 262 ? -8.273 -3.367 17.662 1.00 72.44 262 VAL A C 1
ATOM 2133 O O . VAL A 1 262 ? -7.672 -4.429 17.757 1.00 72.44 262 VAL A O 1
ATOM 2136 N N . ILE A 1 263 ? -8.043 -2.355 18.493 1.00 78.44 263 ILE A N 1
ATOM 2137 C CA . ILE A 1 263 ? -7.223 -2.487 19.702 1.00 78.44 263 ILE A CA 1
ATOM 2138 C C . ILE A 1 263 ? -7.521 -1.332 20.670 1.00 78.44 263 ILE A C 1
ATOM 2140 O O . ILE A 1 263 ? -7.644 -0.194 20.216 1.00 78.44 263 ILE A O 1
ATOM 2144 N N . PRO A 1 264 ? -7.669 -1.585 21.983 1.00 76.75 264 PRO A N 1
ATOM 2145 C CA . PRO A 1 264 ? -7.680 -0.516 22.975 1.00 76.75 264 PRO A CA 1
ATOM 2146 C C . PRO A 1 264 ? -6.255 -0.101 23.372 1.00 76.75 264 PRO A C 1
ATOM 2148 O O . PRO A 1 264 ? -5.400 -0.956 23.580 1.00 76.75 264 PRO A O 1
ATOM 2151 N N . ASP A 1 265 ? -6.027 1.196 23.580 1.00 69.88 265 ASP A N 1
ATOM 2152 C CA . ASP A 1 265 ? -4.743 1.709 24.090 1.00 69.88 265 ASP A CA 1
ATOM 2153 C C . ASP A 1 265 ? -4.458 1.237 25.526 1.00 69.88 265 ASP A C 1
ATOM 2155 O O . ASP A 1 265 ? -3.313 0.989 25.912 1.00 69.88 265 ASP A O 1
ATOM 2159 N N . SER A 1 266 ? -5.508 1.109 26.340 1.00 78.50 266 SER A N 1
ATOM 2160 C CA . SER A 1 266 ? -5.399 0.708 27.737 1.00 78.50 266 SER A CA 1
ATOM 2161 C C . SER A 1 266 ? -6.663 0.019 28.251 1.00 78.50 266 SER A C 1
ATOM 2163 O O . SER A 1 266 ? -7.747 0.139 27.672 1.00 78.50 266 SER A O 1
ATOM 2165 N N . SER A 1 267 ? -6.526 -0.753 29.330 1.00 82.94 267 SER A N 1
ATOM 2166 C CA . SER A 1 267 ? -7.640 -1.439 29.986 1.00 82.94 267 SER A CA 1
ATOM 2167 C C . SER A 1 267 ? -7.344 -1.697 31.465 1.00 82.94 267 SER A C 1
ATOM 2169 O O . SER A 1 267 ? -6.191 -1.772 31.886 1.00 82.94 267 SER A O 1
ATOM 2171 N N . THR A 1 268 ? -8.394 -1.827 32.272 1.00 84.00 268 THR A N 1
ATOM 2172 C CA . THR A 1 268 ? -8.299 -2.141 33.706 1.00 84.00 268 THR A CA 1
ATOM 2173 C C . THR A 1 268 ? -8.296 -3.647 33.935 1.00 84.00 268 THR A C 1
ATOM 2175 O O . THR A 1 268 ? -8.989 -4.374 33.223 1.00 84.00 268 THR A O 1
ATOM 2178 N N . GLU A 1 269 ? -7.571 -4.101 34.961 1.00 87.50 269 GLU A N 1
ATOM 2179 C CA . GLU A 1 269 ? -7.520 -5.506 35.380 1.00 87.50 269 GLU A CA 1
ATOM 2180 C C . GLU A 1 269 ? -8.913 -6.166 35.408 1.00 87.50 269 GLU A C 1
ATOM 2182 O O . GLU A 1 269 ? -9.878 -5.619 35.947 1.00 87.50 269 GLU A O 1
ATOM 2187 N N . GLY A 1 270 ? -9.014 -7.355 34.815 1.00 85.00 270 GLY A N 1
ATOM 2188 C CA . GLY A 1 270 ? -10.234 -8.156 34.746 1.00 85.00 270 GLY A CA 1
ATOM 2189 C C . GLY A 1 270 ? -11.215 -7.765 33.635 1.00 85.00 270 GLY A C 1
ATOM 2190 O O . GLY A 1 270 ? -12.145 -8.531 33.372 1.00 85.00 270 GLY A O 1
ATOM 2191 N N . ASN A 1 271 ? -11.035 -6.636 32.943 1.00 83.62 271 ASN A N 1
ATOM 2192 C CA . ASN A 1 271 ? -11.858 -6.310 31.775 1.00 83.62 271 ASN A CA 1
ATOM 2193 C C . ASN A 1 271 ? -11.509 -7.201 30.578 1.00 83.62 271 ASN A C 1
ATOM 2195 O O . ASN A 1 271 ? -10.361 -7.601 30.396 1.00 83.62 271 ASN A O 1
ATOM 2199 N N . GLU A 1 272 ? -12.511 -7.484 29.746 1.00 87.31 272 GLU A N 1
ATOM 2200 C CA . GLU A 1 272 ? -12.304 -8.146 28.456 1.00 87.31 272 GLU A CA 1
ATOM 2201 C C . GLU A 1 272 ? -11.641 -7.170 27.483 1.00 87.31 272 GLU A C 1
ATOM 2203 O O . GLU A 1 272 ? -12.107 -6.043 27.295 1.00 87.31 272 GLU A O 1
ATOM 2208 N N . VAL A 1 273 ? -10.558 -7.622 26.864 1.00 88.00 273 VAL A N 1
ATOM 2209 C CA . VAL A 1 273 ? -9.818 -6.931 25.812 1.00 88.00 273 VAL A CA 1
ATOM 2210 C C . VAL A 1 273 ? -9.946 -7.749 24.538 1.00 88.00 273 VAL A C 1
ATOM 2212 O O . VAL A 1 273 ? -9.835 -8.972 24.571 1.00 88.00 273 VAL A O 1
ATOM 2215 N N . LEU A 1 274 ? -10.181 -7.069 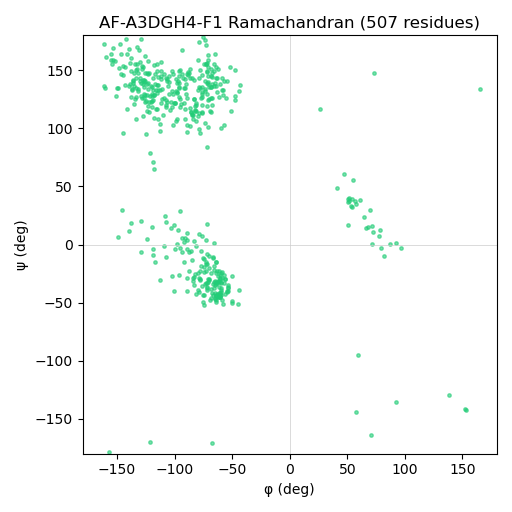23.417 1.00 87.44 274 LEU A N 1
ATOM 2216 C CA . LEU A 1 274 ? -10.194 -7.664 22.087 1.00 87.44 274 LEU A CA 1
ATOM 2217 C C . LEU A 1 274 ? -9.200 -6.917 21.205 1.00 87.44 274 LEU A C 1
ATOM 2219 O O . LEU A 1 274 ? -9.266 -5.692 21.095 1.00 87.44 274 LEU A O 1
ATOM 2223 N N . VAL A 1 275 ? -8.321 -7.673 20.559 1.00 84.00 275 VAL A N 1
ATOM 2224 C CA . VAL A 1 275 ? -7.365 -7.184 19.570 1.00 84.00 275 VAL A CA 1
ATOM 2225 C C . VAL A 1 275 ? -7.640 -7.872 18.243 1.00 84.00 275 VAL A C 1
ATOM 2227 O O . VAL A 1 275 ? -7.837 -9.082 18.202 1.00 84.00 275 VAL A O 1
ATOM 2230 N N . GLY A 1 276 ? -7.690 -7.097 17.166 1.00 79.12 276 GLY A N 1
ATOM 2231 C CA . GLY A 1 276 ? -7.966 -7.540 15.810 1.00 79.12 276 GLY A CA 1
ATOM 2232 C C . GLY A 1 276 ? -6.904 -7.035 14.845 1.00 79.12 276 GLY A C 1
ATOM 2233 O O . GLY A 1 276 ? -6.663 -5.828 14.747 1.00 79.12 276 GLY A O 1
ATOM 2234 N N . VAL A 1 277 ? -6.313 -7.963 14.101 1.00 82.56 277 VAL A N 1
ATOM 2235 C CA . VAL A 1 277 ? -5.405 -7.691 12.984 1.00 82.56 277 VAL A CA 1
ATOM 2236 C C . VAL A 1 277 ? -6.102 -7.992 11.669 1.00 82.56 277 VAL A C 1
ATOM 2238 O O . VAL A 1 277 ? -6.905 -8.923 11.570 1.00 82.56 277 VAL A O 1
ATOM 2241 N N . LYS A 1 278 ? -5.826 -7.157 10.674 1.00 84.00 278 LYS A N 1
ATOM 2242 C CA . LYS A 1 278 ? -6.229 -7.351 9.288 1.00 84.00 278 LYS A CA 1
ATOM 2243 C C . LYS A 1 278 ? -4.965 -7.606 8.477 1.00 84.00 278 LYS A C 1
ATOM 2245 O O . LYS A 1 278 ? -4.076 -6.761 8.478 1.00 84.00 278 LYS A O 1
ATOM 2250 N N . VAL A 1 279 ? -4.921 -8.750 7.810 1.00 89.25 279 VAL A N 1
ATOM 2251 C CA . VAL A 1 279 ? -3.939 -9.087 6.781 1.00 89.25 279 VAL A CA 1
ATOM 2252 C C . VAL A 1 279 ? -4.578 -8.784 5.436 1.00 89.25 279 VAL A C 1
ATOM 2254 O O . VAL A 1 279 ? -5.678 -9.270 5.170 1.00 89.25 279 VAL A O 1
ATOM 2257 N N . LYS A 1 280 ? -3.913 -7.994 4.607 1.00 84.81 280 LYS A N 1
ATOM 2258 C CA . LYS A 1 280 ? -4.280 -7.757 3.215 1.00 84.81 280 LYS A CA 1
ATOM 2259 C C . LYS A 1 280 ? -3.339 -8.528 2.308 1.00 84.81 280 LYS A C 1
ATOM 2261 O O . LYS A 1 280 ? -2.164 -8.686 2.621 1.00 84.81 280 LYS A O 1
ATOM 2266 N N . SER A 1 281 ? -3.879 -9.016 1.204 1.00 87.62 281 SER A N 1
ATOM 2267 C CA . SER A 1 281 ? -3.143 -9.695 0.152 1.00 87.62 281 SER A CA 1
ATOM 2268 C C . SER A 1 281 ? -3.312 -8.937 -1.147 1.00 87.62 281 SER A C 1
ATOM 2270 O O . SER A 1 281 ? -4.430 -8.677 -1.578 1.00 87.62 281 SER A O 1
ATOM 2272 N N . HIS A 1 282 ? -2.200 -8.612 -1.790 1.00 80.75 282 HIS A N 1
ATOM 2273 C CA . HIS A 1 282 ? -2.201 -7.958 -3.097 1.00 80.75 282 HIS A CA 1
ATOM 2274 C C . HIS A 1 282 ? -2.108 -8.961 -4.251 1.00 80.75 282 HIS A C 1
ATOM 2276 O O . HIS A 1 282 ? -2.347 -8.599 -5.400 1.00 80.75 282 HIS A O 1
ATOM 2282 N N . PHE A 1 283 ? -1.901 -10.241 -3.939 1.00 78.44 283 PHE A N 1
ATOM 2283 C CA . PHE A 1 283 ? -1.828 -11.334 -4.904 1.00 78.44 283 PHE A CA 1
ATOM 2284 C C . PHE A 1 283 ? -3.147 -11.525 -5.665 1.00 78.44 283 PHE A C 1
ATOM 2286 O O . PHE A 1 283 ? -4.241 -11.413 -5.110 1.00 78.44 283 PHE A O 1
ATOM 2293 N N . ASP A 1 284 ? -3.047 -11.871 -6.949 1.00 78.81 284 ASP A N 1
ATOM 2294 C CA . ASP A 1 284 ? -4.203 -12.181 -7.808 1.00 78.81 284 ASP A CA 1
ATOM 2295 C C . ASP A 1 284 ? -4.612 -13.671 -7.773 1.00 78.81 284 ASP A C 1
ATOM 2297 O O . ASP A 1 284 ? -5.437 -14.124 -8.570 1.00 78.81 284 ASP A O 1
ATOM 2301 N N . THR A 1 285 ? -4.039 -14.451 -6.854 1.00 83.88 285 THR A N 1
ATOM 2302 C CA . THR A 1 285 ? -4.298 -15.889 -6.683 1.00 83.88 285 THR A CA 1
ATOM 2303 C C . THR A 1 285 ? -4.571 -16.239 -5.231 1.00 83.88 285 THR A C 1
ATOM 2305 O O . THR A 1 285 ? -3.985 -15.625 -4.342 1.00 83.88 285 THR A O 1
ATOM 2308 N N . ASP A 1 286 ? -5.415 -17.248 -5.004 1.00 90.56 286 ASP A N 1
ATOM 2309 C CA . ASP A 1 286 ? -5.673 -17.762 -3.660 1.00 90.56 286 ASP A CA 1
ATOM 2310 C C . ASP A 1 286 ? -4.357 -18.169 -2.998 1.00 90.56 286 ASP A C 1
ATOM 2312 O O . ASP A 1 286 ? -3.567 -18.946 -3.546 1.00 90.56 286 ASP A O 1
ATOM 2316 N N . LEU A 1 287 ? -4.128 -17.628 -1.808 1.00 94.19 287 LEU A N 1
ATOM 2317 C CA . LEU A 1 287 ? -2.988 -17.968 -0.985 1.00 94.19 287 LEU A CA 1
ATOM 2318 C C . LEU A 1 287 ? -3.397 -19.051 -0.003 1.00 94.19 287 LEU A C 1
ATOM 2320 O O . LEU A 1 287 ? -4.285 -18.860 0.826 1.00 94.19 287 LEU A O 1
ATOM 2324 N N . GLU A 1 288 ? -2.715 -20.183 -0.074 1.00 95.62 288 GLU A N 1
ATOM 2325 C CA . GLU A 1 288 ? -2.991 -21.348 0.753 1.00 95.62 288 GLU A CA 1
ATOM 2326 C C . GLU A 1 288 ? -1.846 -21.567 1.741 1.00 95.62 288 GLU A C 1
ATOM 2328 O O . GLU A 1 288 ? -0.666 -21.555 1.378 1.00 95.62 288 GLU A O 1
ATOM 2333 N N . GLY A 1 289 ? -2.183 -21.816 3.004 1.00 95.06 289 GLY A N 1
ATOM 2334 C CA . GLY A 1 289 ? -1.186 -22.206 3.996 1.00 95.06 289 GLY A CA 1
ATOM 2335 C C . GLY A 1 289 ? -0.208 -21.090 4.398 1.00 95.06 289 GLY A C 1
ATOM 2336 O O . GLY A 1 289 ? 0.936 -21.389 4.746 1.00 95.06 289 GLY A O 1
ATOM 2337 N N . VAL A 1 290 ? -0.628 -19.823 4.360 1.00 96.56 290 VAL A N 1
ATOM 2338 C CA . VAL A 1 290 ? 0.194 -18.671 4.766 1.00 96.56 290 VAL A CA 1
ATOM 2339 C C . VAL A 1 290 ? 0.435 -18.731 6.272 1.00 96.56 290 VAL A C 1
ATOM 2341 O O . VAL A 1 290 ? -0.517 -18.743 7.057 1.00 96.56 290 VAL A O 1
ATOM 2344 N N . LYS A 1 291 ? 1.699 -18.814 6.697 1.00 97.56 291 LYS A N 1
ATOM 2345 C CA . LYS A 1 291 ? 2.056 -18.991 8.115 1.00 97.56 291 LYS A CA 1
ATOM 2346 C C . LYS A 1 291 ? 1.802 -17.716 8.907 1.00 97.56 291 LYS A C 1
ATOM 2348 O O . LYS A 1 291 ? 2.173 -16.642 8.457 1.00 97.56 291 LYS A O 1
ATOM 2353 N N . PHE A 1 292 ? 1.269 -17.835 10.117 1.00 97.75 292 PHE A N 1
ATOM 2354 C CA . PHE A 1 292 ? 1.106 -16.708 11.034 1.00 97.75 292 PHE A CA 1
ATOM 2355 C C . PHE A 1 292 ? 1.483 -17.078 12.473 1.00 97.75 292 PHE A C 1
ATOM 2357 O O . PHE A 1 292 ? 1.474 -18.256 12.860 1.00 97.75 292 PHE A O 1
ATOM 2364 N N . ARG A 1 293 ? 1.763 -16.058 13.290 1.00 97.62 293 ARG A N 1
ATOM 2365 C CA . ARG A 1 293 ? 2.068 -16.198 14.719 1.00 97.62 293 ARG A CA 1
ATOM 2366 C C . ARG A 1 293 ? 1.637 -14.966 15.514 1.00 97.62 293 ARG A C 1
ATOM 2368 O O . ARG A 1 293 ? 1.972 -13.843 15.159 1.00 97.62 293 ARG A O 1
ATOM 2375 N N . TRP A 1 294 ? 0.998 -15.205 16.655 1.00 97.25 294 TRP A N 1
ATOM 2376 C CA . TRP A 1 294 ? 0.824 -14.243 17.742 1.00 97.25 294 TRP A CA 1
ATOM 2377 C C . TRP A 1 294 ? 1.901 -14.432 18.818 1.00 97.25 294 TRP A C 1
ATOM 2379 O O . TRP A 1 294 ? 2.155 -15.552 19.277 1.00 97.25 294 TRP A O 1
ATOM 2389 N N . SER A 1 295 ? 2.476 -13.329 19.288 1.00 96.12 295 SER A N 1
ATOM 2390 C CA . SER A 1 295 ? 3.235 -13.252 20.537 1.00 96.12 295 SER A CA 1
ATOM 2391 C C . SER A 1 295 ? 2.532 -12.273 21.469 1.00 96.12 295 SER A C 1
ATOM 2393 O O . SER A 1 295 ? 2.496 -11.075 21.206 1.00 96.12 295 SER A O 1
ATOM 2395 N N . ILE A 1 296 ? 1.919 -12.798 22.529 1.00 96.50 296 ILE A N 1
ATOM 2396 C CA . ILE A 1 296 ? 1.190 -12.008 23.523 1.00 96.50 296 ILE A CA 1
ATOM 2397 C C . ILE A 1 296 ? 1.832 -12.290 24.874 1.00 96.50 296 ILE A C 1
ATOM 2399 O O . ILE A 1 296 ? 1.788 -13.421 25.366 1.00 96.50 296 ILE A O 1
ATOM 2403 N N . THR A 1 297 ? 2.460 -11.274 25.454 1.00 96.06 297 THR A N 1
ATOM 2404 C CA . THR A 1 297 ? 3.220 -11.390 26.700 1.00 96.06 297 THR A CA 1
ATOM 2405 C C . THR A 1 297 ? 2.816 -10.314 27.699 1.00 96.06 297 THR A C 1
ATOM 2407 O O . THR A 1 297 ? 2.290 -9.260 27.352 1.00 96.06 297 THR A O 1
ATOM 2410 N N . THR A 1 298 ? 3.060 -10.594 28.971 1.00 94.31 298 THR A N 1
ATOM 2411 C CA . THR A 1 298 ? 2.961 -9.642 30.077 1.00 94.31 298 THR A CA 1
ATOM 2412 C C . THR A 1 298 ? 4.243 -9.693 30.906 1.00 94.31 298 THR A C 1
ATOM 2414 O O . THR A 1 298 ? 5.125 -10.504 30.630 1.00 94.31 298 THR A O 1
ATOM 2417 N N . LYS A 1 299 ? 4.375 -8.844 31.925 1.00 88.69 299 LYS A N 1
ATOM 2418 C CA . LYS A 1 299 ? 5.532 -8.846 32.824 1.00 88.69 299 LYS A CA 1
ATOM 2419 C C . LYS A 1 299 ? 5.217 -9.505 34.154 1.00 88.69 299 LYS A C 1
ATOM 2421 O O . LYS A 1 299 ? 4.225 -9.186 34.804 1.00 88.69 299 LYS A O 1
ATOM 2426 N N . ASN A 1 300 ? 6.102 -10.397 34.589 1.00 86.31 300 ASN A N 1
ATOM 2427 C CA . ASN A 1 300 ? 6.050 -10.948 35.939 1.00 86.31 300 ASN A CA 1
ATOM 2428 C C . ASN A 1 300 ? 6.549 -9.931 36.990 1.00 86.31 300 ASN A C 1
ATOM 2430 O O . ASN A 1 300 ? 6.977 -8.821 36.664 1.00 86.31 300 ASN A O 1
ATOM 2434 N N . SER A 1 301 ? 6.522 -10.315 38.270 1.00 82.06 301 SER A N 1
ATOM 2435 C CA . SER A 1 301 ? 6.976 -9.469 39.387 1.00 82.06 301 SER A CA 1
ATOM 2436 C C . SER A 1 301 ? 8.439 -9.026 39.290 1.00 82.06 301 SER A C 1
ATOM 2438 O O . SER A 1 301 ? 8.796 -7.997 39.859 1.00 82.06 301 SER A O 1
ATOM 2440 N N . ASP A 1 302 ? 9.268 -9.778 38.564 1.00 85.31 302 ASP A N 1
ATOM 2441 C CA . ASP A 1 302 ? 10.688 -9.490 38.350 1.00 85.31 302 ASP A CA 1
ATOM 2442 C C . ASP A 1 302 ? 10.930 -8.651 37.078 1.00 85.31 302 ASP A C 1
ATOM 2444 O O . ASP A 1 302 ? 12.073 -8.349 36.734 1.00 85.31 302 ASP A O 1
ATOM 2448 N N . GLY A 1 303 ? 9.862 -8.257 36.372 1.00 81.62 303 GLY A N 1
ATOM 2449 C CA . GLY A 1 303 ? 9.909 -7.433 35.165 1.00 81.62 303 GLY A CA 1
ATOM 2450 C C . GLY A 1 303 ? 10.289 -8.180 33.883 1.00 81.62 303 GLY A C 1
ATOM 2451 O O . GLY A 1 303 ? 10.583 -7.522 32.884 1.00 81.62 303 GLY A O 1
ATOM 2452 N N . GLN A 1 304 ? 10.297 -9.516 33.901 1.00 86.56 304 GLN A N 1
ATOM 2453 C CA . GLN A 1 304 ? 10.572 -10.347 32.726 1.00 86.56 304 GLN A CA 1
ATOM 2454 C C . GLN 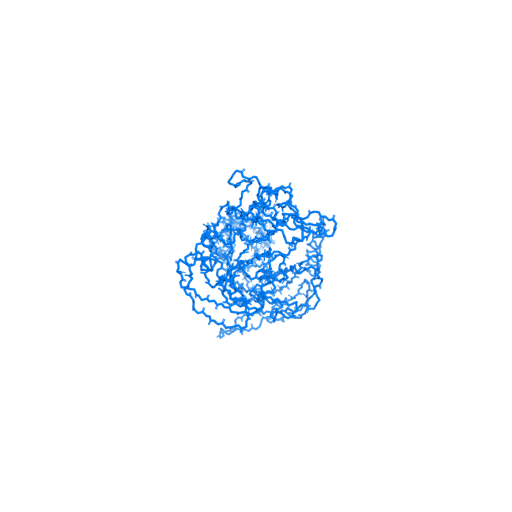A 1 304 ? 9.300 -10.610 31.925 1.00 86.56 304 GLN A C 1
ATOM 2456 O O . GLN A 1 304 ? 8.235 -10.827 32.510 1.00 86.56 304 GLN A O 1
ATOM 2461 N N . ASP A 1 305 ? 9.441 -10.647 30.600 1.00 87.94 305 ASP A N 1
ATOM 2462 C CA . ASP A 1 305 ? 8.349 -10.991 29.697 1.00 87.94 305 ASP A CA 1
ATOM 2463 C C . ASP A 1 305 ? 7.986 -12.473 29.857 1.00 87.94 305 ASP A C 1
ATOM 2465 O O . ASP A 1 305 ? 8.832 -13.365 29.755 1.00 87.94 305 ASP A O 1
ATOM 2469 N N . VAL A 1 306 ? 6.711 -12.733 30.117 1.00 92.06 306 VAL A N 1
ATOM 2470 C CA . VAL A 1 306 ? 6.117 -14.063 30.232 1.00 92.06 306 VAL A CA 1
ATOM 2471 C C . VAL A 1 306 ? 4.918 -14.159 29.288 1.00 92.06 306 VAL A C 1
ATOM 2473 O O . VAL A 1 306 ? 4.182 -13.179 29.154 1.00 92.06 306 VAL A O 1
ATOM 2476 N N . PRO A 1 307 ? 4.690 -15.301 28.615 1.00 93.12 307 PRO A N 1
ATOM 2477 C CA . PRO A 1 307 ? 3.494 -15.496 27.801 1.00 93.12 307 PRO A CA 1
ATOM 2478 C C . PRO A 1 307 ? 2.221 -15.239 28.605 1.00 93.12 307 PRO A C 1
ATOM 2480 O O . PRO A 1 307 ? 2.136 -15.617 29.775 1.00 93.12 307 PRO A O 1
ATOM 2483 N N . LEU A 1 308 ? 1.234 -14.603 27.977 1.00 92.38 308 LEU A N 1
ATOM 2484 C CA . LEU A 1 308 ? -0.069 -14.426 28.596 1.00 92.38 308 LEU A CA 1
ATOM 2485 C C . LEU A 1 308 ? -0.756 -15.795 28.701 1.00 92.38 308 LEU A C 1
ATOM 2487 O O . LEU A 1 308 ? -1.058 -16.437 27.697 1.00 92.38 308 LEU A O 1
ATOM 2491 N N . ASP A 1 309 ? -0.946 -16.253 29.932 1.00 82.12 309 ASP A N 1
ATOM 2492 C CA . ASP A 1 309 ? -1.493 -17.572 30.244 1.00 82.12 309 ASP A CA 1
ATOM 2493 C C . ASP A 1 309 ? -2.988 -17.666 29.883 1.00 82.12 309 ASP A C 1
ATOM 2495 O O . ASP A 1 309 ? -3.805 -16.871 30.353 1.00 82.12 309 ASP A O 1
ATOM 2499 N N . ALA A 1 310 ? -3.351 -18.661 29.069 1.00 80.25 310 ALA A N 1
ATOM 2500 C CA . ALA A 1 310 ? -4.730 -18.898 28.658 1.00 80.25 310 ALA A CA 1
ATOM 2501 C C . ALA A 1 310 ? -5.647 -19.322 29.814 1.00 80.25 310 ALA A C 1
ATOM 2503 O O . ALA A 1 310 ? -6.818 -18.941 29.815 1.00 80.25 310 ALA A O 1
ATOM 2504 N N . ASP A 1 311 ? -5.130 -20.042 30.814 1.00 83.19 311 ASP A N 1
ATOM 2505 C CA . ASP A 1 311 ? -5.927 -20.501 31.956 1.00 83.19 311 ASP A CA 1
ATOM 2506 C C . ASP A 1 311 ? -6.196 -19.361 32.950 1.00 83.19 311 ASP A C 1
ATOM 2508 O O . ASP A 1 311 ? -7.276 -19.279 33.537 1.00 83.19 311 ASP A O 1
ATOM 2512 N N . ALA A 1 312 ? -5.224 -18.461 33.132 1.00 86.25 312 ALA A N 1
ATOM 2513 C CA . ALA A 1 312 ? -5.339 -17.341 34.064 1.00 86.25 312 ALA A CA 1
ATOM 2514 C C . ALA A 1 312 ? -6.079 -16.134 33.469 1.00 86.25 312 ALA A C 1
ATOM 2516 O O . ALA A 1 312 ? -6.788 -15.432 34.192 1.00 86.25 312 ALA A O 1
ATOM 2517 N N . TYR A 1 313 ? -5.911 -15.888 32.167 1.00 90.88 313 TYR A N 1
ATOM 2518 C CA . TYR A 1 313 ? -6.385 -14.672 31.505 1.00 90.88 313 TYR A CA 1
ATOM 2519 C C . TYR A 1 313 ? -7.397 -14.932 30.390 1.00 90.88 313 TYR A C 1
ATOM 2521 O O . TYR A 1 313 ? -7.671 -14.026 29.612 1.00 90.88 313 TYR A O 1
ATOM 2529 N N . GLU A 1 314 ? -7.979 -16.131 30.307 1.00 91.69 314 GLU A N 1
ATOM 2530 C CA . GLU A 1 314 ? -9.029 -16.463 29.329 1.00 91.69 314 GLU A CA 1
ATOM 2531 C C . GLU A 1 314 ? -8.614 -16.102 27.881 1.00 91.69 314 GLU A C 1
ATOM 2533 O O . GLU A 1 314 ? -9.412 -15.548 27.125 1.00 91.69 314 GLU A O 1
ATOM 2538 N N . LEU A 1 315 ? -7.346 -16.348 27.510 1.00 94.12 315 LEU A N 1
ATOM 2539 C CA . LEU A 1 315 ? -6.823 -16.017 26.179 1.00 94.12 315 LEU A CA 1
ATOM 2540 C C . LEU A 1 315 ? -7.457 -16.927 25.116 1.00 94.12 315 LEU A C 1
ATOM 2542 O O . LEU A 1 315 ? -7.219 -18.134 25.087 1.00 94.12 315 LEU A O 1
ATOM 2546 N N . GLU A 1 316 ? -8.228 -16.331 24.212 1.00 93.25 316 GLU A N 1
ATOM 2547 C CA . GLU A 1 316 ? -8.914 -17.000 23.108 1.00 93.25 316 GLU A CA 1
ATOM 2548 C C . GLU A 1 316 ? -8.552 -16.352 21.761 1.00 93.25 316 GLU A C 1
ATOM 2550 O O . GLU A 1 316 ? -8.356 -15.141 21.662 1.00 93.25 316 GLU A O 1
ATOM 2555 N N . PHE A 1 317 ? -8.511 -17.159 20.697 1.00 93.12 317 PHE A N 1
ATOM 2556 C CA . PHE A 1 317 ? -8.243 -16.704 19.328 1.00 93.12 317 PHE A CA 1
ATOM 2557 C C . PHE A 1 317 ? -9.460 -16.924 18.422 1.00 93.12 317 PHE A C 1
ATOM 2559 O O . PHE A 1 317 ? -10.210 -17.889 18.600 1.00 93.12 317 PHE A O 1
ATOM 2566 N N . GLY A 1 318 ? -9.646 -16.063 17.421 1.00 90.31 318 GLY A N 1
ATOM 2567 C CA . GLY A 1 318 ? -10.751 -16.172 16.467 1.00 90.31 318 GLY A CA 1
ATOM 2568 C C . GLY A 1 318 ? -10.508 -15.470 15.131 1.00 90.31 318 GLY A C 1
ATOM 2569 O O . GLY A 1 318 ? -9.461 -14.873 14.900 1.00 90.31 318 GLY A O 1
ATOM 2570 N N . GLY A 1 319 ? -11.511 -15.518 14.250 1.00 91.62 319 GLY A N 1
ATOM 2571 C CA . GLY A 1 319 ? -11.414 -15.017 12.875 1.00 91.62 319 GLY A CA 1
ATOM 2572 C C . GLY A 1 319 ? -10.991 -16.123 11.912 1.00 91.62 319 GLY A C 1
ATOM 2573 O O . GLY A 1 319 ? -11.501 -17.240 12.009 1.00 91.62 319 GLY A O 1
ATOM 2574 N N . SER A 1 320 ? -10.054 -15.825 11.011 1.00 90.19 320 SER A N 1
ATOM 2575 C CA . SER A 1 320 ? -9.514 -16.779 10.032 1.00 90.19 320 SER A CA 1
ATOM 2576 C C . SER A 1 320 ? -8.751 -17.949 10.669 1.00 90.19 320 SER A C 1
ATOM 2578 O O . SER A 1 320 ? -8.518 -18.957 10.009 1.00 90.19 320 SER A O 1
ATOM 2580 N N . SER A 1 321 ? -8.384 -17.855 11.953 1.00 91.62 321 SER A N 1
ATOM 2581 C CA . SER A 1 321 ? -7.861 -18.976 12.737 1.00 91.62 321 SER A CA 1
ATOM 2582 C C . SER A 1 321 ? -8.253 -18.864 14.211 1.00 91.62 321 SER A C 1
ATOM 2584 O O . SER A 1 321 ? -8.436 -17.770 14.737 1.00 91.62 321 SER A O 1
ATOM 2586 N N . THR A 1 322 ? -8.361 -20.005 14.893 1.00 92.81 322 THR A N 1
ATOM 2587 C CA . THR A 1 322 ? -8.638 -20.101 16.338 1.00 92.81 322 THR A CA 1
ATOM 2588 C C . THR A 1 322 ? -7.411 -20.566 17.128 1.00 92.81 322 THR A C 1
ATOM 2590 O O . THR A 1 322 ? -7.541 -21.192 18.178 1.00 92.81 322 THR A O 1
ATOM 2593 N N . SER A 1 323 ? -6.206 -20.357 16.600 1.00 93.38 323 SER A N 1
ATOM 2594 C CA . SER A 1 323 ? -4.941 -20.784 17.212 1.00 93.38 323 SER A CA 1
ATOM 2595 C C . SER A 1 323 ? -3.955 -19.624 17.310 1.00 93.38 323 SER A C 1
ATOM 2597 O O . SER A 1 323 ? -4.010 -18.692 16.513 1.00 93.38 323 SER A O 1
ATOM 2599 N N . GLN A 1 324 ? -3.035 -19.698 18.276 1.00 95.44 324 GLN A N 1
ATOM 2600 C CA . GLN A 1 324 ? -1.992 -18.684 18.475 1.00 95.44 324 GLN A CA 1
ATOM 2601 C C . GLN A 1 324 ? -1.026 -18.601 17.284 1.00 95.44 324 GLN A C 1
ATOM 2603 O O . GLN A 1 324 ? -0.514 -17.536 16.957 1.00 95.44 324 GLN A O 1
ATOM 2608 N N . SER A 1 325 ? -0.756 -19.725 16.634 1.00 97.31 325 SER A N 1
ATOM 2609 C CA . SER A 1 325 ? 0.050 -19.803 15.423 1.00 97.31 325 SER A CA 1
ATOM 2610 C C . SER A 1 325 ? -0.470 -20.924 14.536 1.00 97.31 325 SER A C 1
ATOM 2612 O O . SER A 1 325 ? -1.237 -21.786 14.979 1.00 97.31 325 SER A O 1
ATOM 2614 N N . GLY A 1 326 ? -0.066 -20.906 13.273 1.00 97.25 326 GLY A N 1
ATOM 2615 C CA . GLY A 1 326 ? -0.466 -21.910 12.302 1.00 97.25 326 GLY A CA 1
ATOM 2616 C C . GLY A 1 326 ? -0.439 -21.336 10.903 1.00 97.25 326 GLY A C 1
ATOM 2617 O O . GLY A 1 326 ? 0.433 -20.536 10.575 1.00 97.25 326 GLY A O 1
ATOM 2618 N N . THR A 1 327 ? -1.406 -21.742 10.092 1.00 97.31 327 THR A N 1
ATOM 2619 C CA . THR A 1 327 ? -1.568 -21.247 8.729 1.00 97.31 327 THR A CA 1
ATOM 2620 C C . THR A 1 327 ? -2.988 -20.764 8.485 1.00 97.31 327 THR A C 1
ATOM 2622 O O . THR A 1 327 ? -3.931 -21.292 9.079 1.00 97.31 327 THR A O 1
ATOM 2625 N N . ILE A 1 328 ? -3.138 -19.795 7.592 1.00 96.62 328 ILE A N 1
ATOM 2626 C CA . ILE A 1 328 ? -4.423 -19.321 7.077 1.00 96.62 328 ILE A CA 1
ATOM 2627 C C . ILE A 1 328 ? -4.435 -19.383 5.555 1.00 96.62 328 ILE A C 1
ATOM 2629 O O . ILE A 1 328 ? -3.382 -19.427 4.920 1.00 96.62 328 ILE A O 1
ATOM 2633 N N . ASN A 1 329 ? -5.636 -19.342 4.993 1.00 95.81 329 ASN A N 1
ATOM 2634 C CA . ASN A 1 329 ? -5.830 -19.124 3.570 1.00 95.81 329 ASN A CA 1
ATOM 2635 C C . ASN A 1 329 ? -6.373 -17.712 3.358 1.00 95.81 329 ASN A C 1
ATOM 2637 O O . ASN A 1 329 ? -7.172 -17.233 4.170 1.00 95.81 329 ASN A O 1
ATOM 2641 N N . ILE A 1 330 ? -5.941 -17.064 2.281 1.00 93.69 330 ILE A N 1
ATOM 2642 C CA . ILE A 1 330 ? -6.408 -15.741 1.877 1.00 93.69 330 ILE A CA 1
ATOM 2643 C C . ILE A 1 330 ? -6.921 -15.866 0.449 1.00 93.69 330 ILE A C 1
ATOM 2645 O O . ILE A 1 330 ? -6.165 -16.183 -0.465 1.00 93.69 330 ILE A O 1
ATOM 2649 N N . SER A 1 331 ? -8.222 -15.663 0.279 1.00 89.75 331 SER A N 1
ATOM 2650 C CA . SER A 1 331 ? -8.875 -15.723 -1.027 1.00 89.75 331 SER A CA 1
ATOM 2651 C C . SER A 1 331 ? -8.407 -14.565 -1.909 1.00 89.75 331 SER A C 1
ATOM 2653 O O . SER A 1 331 ? -8.344 -13.429 -1.437 1.00 89.75 331 SER A O 1
ATOM 2655 N N . ALA A 1 332 ? -8.153 -14.821 -3.193 1.00 77.75 332 ALA A N 1
ATOM 2656 C CA . ALA A 1 332 ? -7.951 -13.769 -4.191 1.00 77.75 332 ALA A CA 1
ATOM 2657 C C . ALA A 1 332 ? -9.216 -12.940 -4.443 1.00 77.75 332 ALA A C 1
ATOM 2659 O O . ALA A 1 332 ? -9.125 -11.847 -5.002 1.00 77.75 332 ALA A O 1
ATOM 2660 N N . GLU A 1 333 ? -10.391 -13.452 -4.062 1.00 76.56 333 GLU A N 1
ATOM 2661 C CA . GLU A 1 333 ? -11.652 -12.709 -4.126 1.00 76.56 333 GLU A CA 1
ATOM 2662 C C . GLU A 1 333 ? -11.737 -11.674 -3.000 1.00 76.56 333 GLU A C 1
ATOM 2664 O O . GLU A 1 333 ? -12.017 -10.506 -3.262 1.00 76.56 333 GLU A O 1
ATOM 2669 N N . ASP A 1 334 ? -11.459 -12.089 -1.761 1.00 79.06 334 ASP A N 1
ATOM 2670 C CA . ASP A 1 334 ? -11.594 -11.218 -0.590 1.00 79.06 334 ASP A CA 1
ATOM 2671 C C . ASP A 1 334 ? -10.360 -10.334 -0.373 1.00 79.06 334 ASP A C 1
ATOM 2673 O O . ASP A 1 334 ? -10.478 -9.254 0.205 1.00 79.06 334 ASP A O 1
ATOM 2677 N N . LYS A 1 335 ? -9.174 -10.807 -0.790 1.00 83.06 335 LYS A N 1
ATOM 2678 C CA . LYS A 1 335 ? -7.858 -10.172 -0.588 1.00 83.06 335 LYS A CA 1
ATOM 2679 C C . LYS A 1 335 ? -7.570 -9.761 0.862 1.00 83.06 335 LYS A C 1
ATOM 2681 O O . LYS A 1 335 ? -6.654 -8.990 1.130 1.00 83.06 335 LYS A O 1
ATOM 2686 N N . GLU A 1 336 ? -8.321 -10.288 1.823 1.00 87.50 336 GLU A N 1
ATOM 2687 C CA . GLU A 1 336 ? -8.216 -9.932 3.231 1.00 87.50 336 GLU A CA 1
ATOM 2688 C C . GLU A 1 336 ? -8.465 -11.148 4.132 1.00 87.50 336 GLU A C 1
ATOM 2690 O O . GLU A 1 336 ? -9.303 -12.007 3.858 1.00 87.50 336 GLU A O 1
ATOM 2695 N N . ALA A 1 337 ? -7.767 -11.192 5.265 1.00 92.00 337 ALA A N 1
ATOM 2696 C CA . ALA A 1 337 ? -8.019 -12.120 6.358 1.00 92.00 337 ALA A CA 1
ATOM 2697 C C . ALA A 1 337 ? -7.962 -11.374 7.695 1.00 92.00 337 ALA A C 1
ATOM 2699 O O . ALA A 1 337 ? -7.079 -10.551 7.931 1.00 92.00 337 ALA A O 1
ATOM 2700 N N . CYS A 1 338 ? -8.903 -11.658 8.594 1.00 89.44 338 CYS A N 1
ATOM 2701 C CA . CYS A 1 338 ? -8.966 -11.013 9.906 1.00 89.44 338 CYS A CA 1
ATOM 2702 C C . CYS A 1 338 ? -8.730 -12.039 11.011 1.00 89.44 338 CYS A C 1
ATOM 2704 O O . CYS A 1 338 ? -9.387 -13.079 11.043 1.00 89.44 338 CYS A O 1
ATOM 2706 N N . LEU A 1 339 ? -7.828 -11.732 11.942 1.00 94.81 339 LEU A N 1
ATOM 2707 C CA . LEU A 1 339 ? -7.547 -12.568 13.106 1.00 94.81 339 LEU A CA 1
ATOM 2708 C C . LEU A 1 339 ? -7.743 -11.763 14.383 1.00 94.81 339 LEU A C 1
ATOM 2710 O O . LEU A 1 339 ? -7.469 -10.565 14.430 1.00 94.81 339 LEU A O 1
ATOM 2714 N N . TYR A 1 340 ? -8.199 -12.443 15.427 1.00 92.62 340 TYR A N 1
ATOM 2715 C CA . TYR A 1 340 ? -8.535 -11.840 16.705 1.00 92.62 340 TYR A CA 1
ATOM 2716 C C . TYR A 1 340 ? -7.872 -12.587 17.856 1.00 92.62 340 TYR A C 1
ATOM 2718 O O . TYR A 1 340 ? -7.817 -13.817 17.848 1.00 92.62 340 TYR A O 1
ATOM 2726 N N . ALA A 1 341 ? -7.447 -11.833 18.865 1.00 94.00 341 ALA A N 1
ATOM 2727 C CA . ALA A 1 341 ? -7.037 -12.327 20.170 1.00 94.00 341 ALA A CA 1
ATOM 2728 C C . ALA A 1 341 ? -7.857 -11.608 21.250 1.00 94.00 341 ALA A C 1
ATOM 2730 O O . ALA A 1 341 ? -7.890 -10.376 21.300 1.00 94.00 341 ALA A O 1
ATOM 2731 N N . GLY A 1 342 ? -8.550 -12.369 22.091 1.00 92.88 342 GLY A N 1
ATOM 2732 C CA . GLY A 1 342 ? -9.328 -11.866 23.217 1.00 92.88 342 GLY A CA 1
ATOM 2733 C C . GLY A 1 342 ? -8.765 -12.379 24.535 1.00 92.88 342 GLY A C 1
ATOM 2734 O O . GLY A 1 342 ? -8.395 -13.542 24.611 1.00 92.88 342 GLY A O 1
ATOM 2735 N N . PHE A 1 343 ? -8.684 -11.534 25.560 1.00 95.19 343 PHE A N 1
ATOM 2736 C CA . PHE A 1 343 ? -8.179 -11.922 26.882 1.00 95.19 343 PHE A CA 1
ATOM 2737 C C . PHE A 1 343 ? -8.734 -11.028 27.997 1.00 95.19 343 PHE A C 1
ATOM 2739 O O . PHE A 1 343 ? -9.252 -9.936 27.758 1.00 95.19 343 PHE A O 1
ATOM 2746 N N . ARG A 1 344 ? -8.604 -11.481 29.244 1.00 91.75 344 ARG A N 1
ATOM 2747 C CA . ARG A 1 344 ? -8.821 -10.702 3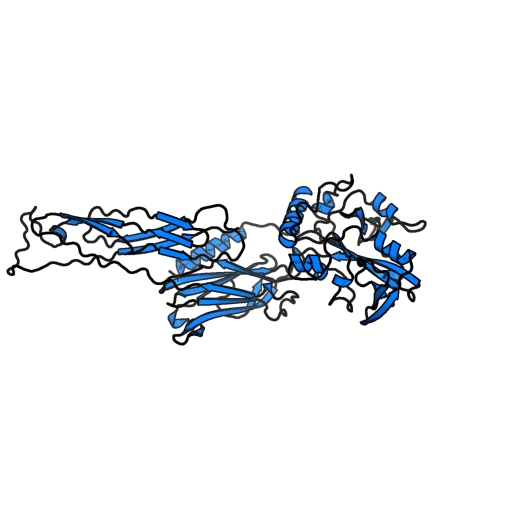0.466 1.00 91.75 344 ARG A CA 1
ATOM 2748 C C . ARG A 1 344 ? -7.565 -9.917 30.799 1.00 91.75 344 ARG A C 1
ATOM 2750 O O . ARG A 1 344 ? -6.490 -10.491 30.947 1.00 91.75 344 ARG A O 1
ATOM 2757 N N . MET A 1 345 ? -7.709 -8.606 30.951 1.00 92.06 345 MET A N 1
ATOM 2758 C CA . MET A 1 345 ? -6.578 -7.727 31.222 1.00 92.06 345 MET A CA 1
ATOM 2759 C C . MET A 1 345 ? -5.894 -8.086 32.561 1.00 92.06 345 MET A C 1
ATOM 2761 O O . MET A 1 345 ? -6.585 -8.130 33.584 1.00 92.06 345 MET A O 1
ATOM 2765 N N . PRO A 1 346 ? -4.568 -8.318 32.599 1.00 92.06 346 PRO A N 1
ATOM 2766 C CA . PRO A 1 346 ? -3.809 -8.413 33.845 1.00 92.06 346 PRO A CA 1
ATOM 2767 C C . PRO A 1 346 ? -3.616 -7.038 34.509 1.00 92.06 346 PRO A C 1
ATOM 2769 O O . PRO A 1 346 ? -3.962 -5.994 33.965 1.00 92.06 346 PRO A O 1
ATOM 2772 N N . ASN A 1 347 ? -3.008 -7.018 35.695 1.00 88.81 347 ASN A N 1
ATOM 2773 C CA . ASN A 1 347 ? -2.619 -5.782 36.390 1.00 88.81 347 ASN A CA 1
ATOM 2774 C C . ASN A 1 347 ? -1.324 -5.127 35.857 1.00 88.81 347 ASN A C 1
ATOM 2776 O O . ASN A 1 347 ? -0.786 -4.212 36.483 1.00 88.81 347 ASN A O 1
ATOM 2780 N N . THR A 1 348 ? -0.807 -5.617 34.734 1.00 91.38 348 THR A N 1
ATOM 2781 C CA . THR A 1 348 ? 0.458 -5.231 34.094 1.00 91.38 348 THR A CA 1
ATOM 2782 C C . THR A 1 348 ? 0.243 -5.047 32.593 1.00 91.38 348 THR A C 1
ATOM 2784 O O . THR A 1 348 ? -0.711 -5.583 32.033 1.00 91.38 348 THR A O 1
ATOM 2787 N N . ASP A 1 349 ? 1.093 -4.249 31.944 1.00 92.75 349 ASP A N 1
ATOM 2788 C CA . ASP A 1 349 ? 1.002 -3.996 30.501 1.00 92.75 349 ASP A CA 1
ATOM 2789 C C . ASP A 1 349 ? 1.072 -5.300 29.694 1.00 92.75 349 ASP A C 1
ATOM 2791 O O . ASP A 1 349 ? 1.881 -6.181 29.997 1.00 92.75 349 ASP A O 1
ATOM 2795 N N . VAL A 1 350 ? 0.271 -5.385 28.631 1.00 94.94 350 VAL A N 1
ATOM 2796 C CA . VAL A 1 350 ? 0.278 -6.517 27.699 1.00 94.94 350 VAL A CA 1
ATOM 2797 C C . VAL A 1 350 ? 0.923 -6.087 26.390 1.00 94.94 350 VAL A C 1
ATOM 2799 O O . VAL A 1 350 ? 0.472 -5.142 25.745 1.00 94.94 350 VAL A O 1
ATOM 2802 N N . TYR A 1 351 ? 1.977 -6.792 26.001 1.00 92.31 351 TYR A N 1
ATOM 2803 C CA . TYR A 1 351 ? 2.731 -6.581 24.772 1.00 92.31 351 TYR A CA 1
ATOM 2804 C C . TYR A 1 351 ? 2.235 -7.565 23.720 1.00 92.31 351 TYR A C 1
ATOM 2806 O O . TYR A 1 351 ? 2.104 -8.759 23.992 1.00 92.31 351 TYR A O 1
ATOM 2814 N N . ILE A 1 352 ? 1.930 -7.057 22.531 1.00 90.94 352 ILE A N 1
ATOM 2815 C CA . ILE A 1 352 ? 1.304 -7.832 21.465 1.00 90.94 352 ILE A CA 1
ATOM 2816 C C . ILE A 1 352 ? 2.107 -7.633 20.194 1.00 90.94 352 ILE A C 1
ATOM 2818 O O . ILE A 1 352 ? 2.329 -6.504 19.771 1.00 90.94 352 ILE A O 1
ATOM 2822 N N . GLU A 1 353 ? 2.495 -8.735 19.575 1.00 93.75 353 GLU A N 1
ATOM 2823 C CA . GLU A 1 353 ? 3.077 -8.793 18.242 1.00 93.75 353 GLU A CA 1
ATOM 2824 C C . GLU A 1 353 ? 2.317 -9.831 17.419 1.00 93.75 353 GLU A C 1
ATOM 2826 O O . GLU A 1 353 ? 1.976 -10.916 17.906 1.00 93.75 353 GLU A O 1
ATOM 2831 N N . PHE A 1 354 ? 2.064 -9.496 16.161 1.00 94.50 354 PHE A N 1
ATOM 2832 C CA . PHE A 1 354 ? 1.533 -10.408 15.167 1.00 94.50 354 PHE A CA 1
ATOM 2833 C C . PHE A 1 354 ? 2.435 -10.411 13.939 1.00 94.50 354 PHE A C 1
ATOM 2835 O O . PHE A 1 354 ? 2.824 -9.346 13.461 1.00 94.50 354 PHE A O 1
ATOM 2842 N N . ALA A 1 355 ? 2.724 -11.603 13.426 1.00 94.62 355 ALA A N 1
ATOM 2843 C CA . ALA A 1 355 ? 3.491 -11.809 12.208 1.00 94.62 355 ALA A CA 1
ATOM 2844 C C . ALA A 1 355 ? 2.724 -12.711 11.229 1.00 94.62 355 ALA A C 1
ATOM 2846 O O . ALA A 1 355 ? 2.127 -13.713 11.640 1.00 94.62 355 ALA A O 1
ATOM 2847 N N . ILE A 1 356 ? 2.778 -12.375 9.942 1.00 96.50 356 ILE A N 1
ATOM 2848 C CA . ILE A 1 356 ? 2.282 -13.170 8.811 1.00 96.50 356 ILE A CA 1
ATOM 2849 C C . ILE A 1 356 ? 3.439 -13.388 7.837 1.00 96.50 356 ILE A C 1
ATOM 2851 O O . ILE A 1 356 ? 4.225 -12.480 7.643 1.00 96.50 356 ILE A O 1
ATOM 2855 N N . ASN A 1 357 ? 3.589 -14.590 7.280 1.00 95.19 357 ASN A N 1
ATOM 2856 C CA . ASN A 1 357 ? 4.643 -14.939 6.322 1.00 95.19 357 ASN A CA 1
ATOM 2857 C C . ASN A 1 357 ? 6.032 -14.359 6.679 1.00 95.19 357 ASN A C 1
ATOM 2859 O O . ASN A 1 357 ? 6.704 -13.725 5.871 1.00 95.19 357 ASN A O 1
ATOM 2863 N N . GLU A 1 358 ? 6.446 -14.548 7.937 1.00 89.88 358 GLU A N 1
ATOM 2864 C CA . GLU A 1 358 ? 7.658 -13.939 8.512 1.00 89.88 358 GLU A CA 1
ATOM 2865 C C . GLU A 1 358 ? 8.945 -14.359 7.774 1.00 89.88 358 GLU A C 1
ATOM 2867 O O . GLU A 1 358 ? 9.931 -13.624 7.772 1.00 89.88 358 GLU A O 1
ATOM 2872 N N . ASP A 1 359 ? 8.936 -15.538 7.142 1.00 86.62 359 ASP A N 1
ATOM 2873 C CA . ASP A 1 359 ? 10.038 -16.050 6.323 1.00 86.62 359 ASP A CA 1
ATOM 2874 C C . ASP A 1 359 ? 10.004 -15.550 4.868 1.00 86.62 359 ASP A C 1
ATOM 2876 O O . ASP A 1 359 ? 11.009 -15.671 4.168 1.00 86.62 359 ASP A O 1
ATOM 2880 N N . GLY A 1 360 ? 8.887 -14.964 4.423 1.00 82.19 360 GLY A N 1
ATOM 2881 C CA . GLY A 1 360 ? 8.702 -14.501 3.052 1.00 82.19 360 GLY A CA 1
ATOM 2882 C C . GLY A 1 360 ? 8.621 -15.626 2.027 1.00 82.19 360 GLY A C 1
ATOM 2883 O O . GLY A 1 360 ? 8.823 -15.360 0.845 1.00 82.19 360 GLY A O 1
ATOM 2884 N N . GLU A 1 361 ? 8.415 -16.880 2.449 1.00 86.25 361 GLU A N 1
ATOM 2885 C CA . GLU A 1 361 ? 8.514 -18.044 1.560 1.00 86.25 361 GLU A CA 1
ATOM 2886 C C . GLU A 1 361 ? 7.159 -18.494 1.000 1.00 86.25 361 GLU A C 1
ATOM 2888 O O . GLU A 1 361 ? 7.124 -19.114 -0.068 1.00 86.25 361 GLU A O 1
ATOM 2893 N N . ASN A 1 362 ? 6.048 -18.230 1.700 1.00 87.00 362 ASN A N 1
ATOM 2894 C CA . ASN A 1 362 ? 4.715 -18.631 1.249 1.00 87.00 362 ASN A CA 1
ATOM 2895 C C . ASN A 1 362 ? 3.611 -17.613 1.620 1.00 87.00 362 ASN A C 1
ATOM 2897 O O . ASN A 1 362 ? 3.026 -17.726 2.706 1.00 87.00 362 ASN A O 1
ATOM 2901 N N . PRO A 1 363 ? 3.251 -16.696 0.701 1.00 88.44 363 PRO A N 1
ATOM 2902 C CA . PRO A 1 363 ? 3.785 -16.559 -0.662 1.00 88.44 363 PRO A CA 1
ATOM 2903 C C . PRO A 1 363 ? 5.212 -15.992 -0.703 1.00 88.44 363 PRO A C 1
ATOM 2905 O O . PRO A 1 363 ? 5.748 -15.570 0.311 1.00 88.44 363 PRO A O 1
ATOM 2908 N N . LEU A 1 364 ? 5.855 -15.989 -1.873 1.00 80.81 364 LEU A N 1
ATOM 2909 C CA . LEU A 1 364 ? 7.160 -15.342 -2.004 1.00 80.81 364 LEU A CA 1
ATOM 2910 C C . LEU A 1 364 ? 6.994 -13.817 -1.949 1.00 80.81 364 LEU A C 1
ATOM 2912 O O . LEU A 1 364 ? 6.353 -13.256 -2.835 1.00 80.81 364 LEU A O 1
ATOM 2916 N N . GLU A 1 365 ? 7.608 -13.165 -0.963 1.00 76.94 365 GLU A N 1
ATOM 2917 C CA . GLU A 1 365 ? 7.536 -11.710 -0.762 1.00 76.94 365 GLU A CA 1
ATOM 2918 C C . GLU A 1 365 ? 8.930 -11.070 -0.730 1.00 76.94 365 GLU A C 1
ATOM 2920 O O . GLU A 1 365 ? 9.908 -11.678 -0.291 1.00 76.94 365 GLU A O 1
ATOM 2925 N N . ASN A 1 366 ? 9.031 -9.827 -1.215 1.00 64.38 366 ASN A N 1
ATOM 2926 C CA . ASN A 1 366 ? 10.285 -9.061 -1.204 1.00 64.38 366 ASN A CA 1
ATOM 2927 C C . ASN A 1 366 ? 10.327 -8.006 -0.089 1.00 64.38 366 ASN A C 1
ATOM 2929 O O . ASN A 1 366 ? 11.422 -7.632 0.344 1.00 64.38 366 ASN A O 1
ATOM 2933 N N . ASP A 1 367 ? 9.175 -7.493 0.353 1.00 64.75 367 ASP A N 1
ATOM 2934 C CA . ASP A 1 367 ? 9.082 -6.639 1.534 1.00 64.75 367 ASP A CA 1
ATOM 2935 C C . ASP A 1 367 ? 8.540 -7.470 2.695 1.00 64.75 367 ASP A C 1
ATOM 2937 O O . ASP A 1 367 ? 7.466 -8.034 2.618 1.00 64.75 367 ASP A O 1
ATOM 2941 N N . LEU A 1 368 ? 9.333 -7.617 3.756 1.00 75.88 368 LEU A N 1
ATOM 2942 C CA . LEU A 1 368 ? 8.940 -8.390 4.943 1.00 75.88 368 LEU A CA 1
ATOM 2943 C C . LEU A 1 368 ? 8.675 -7.480 6.144 1.00 75.88 368 LEU A C 1
ATOM 2945 O O . LEU A 1 368 ? 8.373 -7.948 7.239 1.00 75.88 368 LEU A O 1
ATOM 2949 N N . LYS A 1 369 ? 8.851 -6.161 5.990 1.00 68.69 369 LYS A N 1
ATOM 2950 C CA . LYS A 1 369 ? 8.724 -5.220 7.114 1.00 68.69 369 LYS A CA 1
ATOM 2951 C C . LYS A 1 369 ? 7.268 -4.929 7.456 1.00 68.69 369 LYS A C 1
ATOM 2953 O O . LYS A 1 369 ? 6.963 -4.654 8.610 1.00 68.69 369 LYS A O 1
ATOM 2958 N N . ASN A 1 370 ? 6.398 -4.979 6.458 1.00 71.25 370 ASN A N 1
ATOM 2959 C CA . ASN A 1 370 ? 4.945 -4.836 6.542 1.00 71.25 370 ASN A CA 1
ATOM 2960 C C . ASN A 1 370 ? 4.225 -6.124 6.966 1.00 71.25 370 ASN A C 1
ATOM 2962 O O . ASN A 1 370 ? 3.014 -6.091 7.171 1.00 71.25 370 ASN A O 1
ATOM 2966 N N . ASN A 1 371 ? 4.969 -7.210 7.176 1.00 83.56 371 ASN A N 1
ATOM 2967 C CA . ASN A 1 371 ? 4.466 -8.507 7.619 1.00 83.56 371 ASN A CA 1
ATOM 2968 C C . ASN A 1 371 ? 4.407 -8.672 9.144 1.00 83.56 371 ASN A C 1
ATOM 2970 O O . ASN A 1 371 ? 3.914 -9.686 9.645 1.00 83.56 371 ASN A O 1
ATOM 2974 N N . ILE A 1 372 ? 4.879 -7.676 9.901 1.00 83.31 372 ILE A N 1
ATOM 2975 C CA . ILE A 1 372 ? 4.919 -7.703 11.366 1.00 83.31 372 ILE A CA 1
ATOM 2976 C C . ILE A 1 372 ? 4.345 -6.403 11.929 1.00 83.31 372 ILE A C 1
ATOM 2978 O O . ILE A 1 372 ? 4.744 -5.310 11.533 1.00 83.31 372 ILE A O 1
ATOM 2982 N N . VAL A 1 373 ? 3.452 -6.519 12.913 1.00 78.19 373 VAL A N 1
ATOM 2983 C CA . VAL A 1 373 ? 2.933 -5.385 13.692 1.00 78.19 373 VAL A CA 1
ATOM 2984 C C . VAL A 1 373 ? 3.016 -5.656 15.183 1.00 78.19 373 VAL A C 1
ATOM 2986 O O . VAL A 1 373 ? 2.704 -6.756 15.641 1.00 78.19 373 VAL A O 1
ATOM 2989 N N . SER A 1 374 ? 3.375 -4.626 15.951 1.00 82.56 374 SER A N 1
ATOM 2990 C CA . SER A 1 374 ? 3.527 -4.724 17.405 1.00 82.56 374 SER A CA 1
ATOM 2991 C C . SER A 1 374 ? 2.935 -3.515 18.125 1.00 82.56 374 SER A C 1
ATOM 2993 O O . SER A 1 374 ? 2.906 -2.407 17.594 1.00 82.56 374 SER A O 1
ATOM 2995 N N . THR A 1 375 ? 2.445 -3.726 19.344 1.00 81.56 375 THR A N 1
ATOM 2996 C CA . THR A 1 375 ? 1.748 -2.716 20.152 1.00 81.56 375 THR A CA 1
ATOM 2997 C C . THR A 1 375 ? 1.708 -3.108 21.635 1.00 81.56 375 THR A C 1
ATOM 2999 O O . THR A 1 375 ? 2.109 -4.210 22.016 1.00 81.56 375 THR A O 1
ATOM 3002 N N . VAL A 1 376 ? 1.238 -2.195 22.490 1.00 84.94 376 VAL A N 1
ATOM 3003 C CA . VAL A 1 376 ? 1.118 -2.394 23.939 1.00 84.94 376 VAL A CA 1
ATOM 3004 C C . VAL A 1 376 ? -0.237 -1.898 24.424 1.00 84.94 376 VAL A C 1
ATOM 3006 O O . VAL A 1 376 ? -0.551 -0.722 24.257 1.00 84.94 376 VAL A O 1
ATOM 3009 N N . VAL A 1 377 ? -0.989 -2.767 25.099 1.00 85.19 377 VAL A N 1
ATOM 3010 C CA . VAL A 1 377 ? -2.186 -2.386 25.859 1.00 85.19 377 VAL A CA 1
ATOM 3011 C C . VAL A 1 377 ? -1.757 -2.069 27.289 1.00 85.19 377 VAL A C 1
ATOM 3013 O O . VAL A 1 377 ? -1.242 -2.938 27.998 1.00 85.19 377 VAL A O 1
ATOM 3016 N N . LYS A 1 378 ? -1.941 -0.820 27.721 1.00 86.88 378 LYS A N 1
ATOM 3017 C CA . LYS A 1 378 ? -1.528 -0.362 29.055 1.00 86.88 378 LYS A CA 1
ATOM 3018 C C . LYS A 1 378 ? -2.474 -0.840 30.151 1.00 86.88 378 LYS A C 1
ATOM 3020 O O . LYS A 1 378 ? -3.693 -0.741 30.005 1.00 86.88 378 LYS A O 1
ATOM 3025 N N . ALA A 1 379 ? -1.918 -1.322 31.262 1.00 86.75 379 ALA A N 1
ATOM 3026 C CA . ALA A 1 379 ? -2.709 -1.646 32.445 1.00 86.75 379 ALA A CA 1
ATOM 3027 C C . ALA A 1 379 ? -3.049 -0.381 33.228 1.00 86.75 379 ALA A C 1
ATOM 3029 O O . ALA A 1 379 ? -2.184 0.250 33.838 1.00 86.75 379 ALA A O 1
ATOM 3030 N N . GLU A 1 380 ? -4.334 -0.048 33.258 1.00 80.75 380 GLU A N 1
ATOM 3031 C CA . GLU A 1 380 ? -4.846 1.040 34.079 1.00 80.75 380 GLU A CA 1
ATOM 3032 C C . GLU A 1 380 ? -5.245 0.535 35.456 1.00 80.75 380 GLU A C 1
ATOM 3034 O O . GLU A 1 380 ? -5.880 -0.513 35.616 1.00 80.75 380 GLU A O 1
ATOM 3039 N N . LYS A 1 381 ? -4.911 1.320 36.479 1.00 70.06 381 LYS A N 1
ATOM 3040 C CA . LYS A 1 381 ? -5.343 1.005 37.838 1.00 70.06 381 LYS A CA 1
ATOM 3041 C C . LYS A 1 381 ? -6.854 1.214 37.954 1.00 70.06 381 LYS A C 1
ATOM 3043 O O . LYS A 1 381 ? -7.349 2.258 37.524 1.00 70.06 381 LYS A O 1
ATOM 3048 N N . PRO A 1 382 ? -7.589 0.285 38.589 1.00 62.66 382 PRO A N 1
ATOM 3049 C CA . PRO A 1 382 ? -8.985 0.523 38.916 1.00 62.66 382 PRO A CA 1
ATOM 3050 C C . PRO A 1 382 ? -9.084 1.775 39.787 1.00 62.66 382 PRO A C 1
ATOM 3052 O O . PRO A 1 382 ? -8.371 1.930 40.781 1.00 62.66 382 PRO A O 1
ATOM 3055 N N . ILE A 1 383 ? -9.957 2.696 39.393 1.00 64.19 383 ILE A N 1
ATOM 3056 C CA . ILE A 1 383 ? -10.122 3.957 40.109 1.00 64.19 383 ILE A CA 1
ATOM 3057 C C . ILE A 1 383 ? -10.928 3.678 41.370 1.00 64.19 383 ILE A C 1
ATOM 3059 O O . ILE A 1 383 ? -12.041 3.152 41.311 1.00 64.19 383 ILE A O 1
ATOM 3063 N N . ASN A 1 384 ? -10.306 3.985 42.512 1.00 56.72 384 ASN A N 1
ATOM 3064 C CA . ASN A 1 384 ? -10.762 3.597 43.841 1.00 56.72 384 ASN A CA 1
ATOM 3065 C C . ASN A 1 384 ? -12.255 3.879 44.059 1.00 56.72 384 ASN A C 1
ATOM 3067 O O . ASN A 1 384 ? -12.742 5.000 43.905 1.00 56.72 384 ASN A O 1
ATOM 3071 N N . SER A 1 385 ? -12.960 2.837 44.491 1.00 57.19 385 SER A N 1
ATOM 3072 C CA . SER A 1 385 ? -14.335 2.891 44.967 1.00 57.19 385 SER A CA 1
ATOM 3073 C C . SER A 1 385 ? -14.426 3.668 46.281 1.00 57.19 385 SER A C 1
ATOM 3075 O O . SER A 1 385 ? -13.780 3.319 47.273 1.00 57.19 385 SER A O 1
ATOM 3077 N N . THR A 1 386 ? -15.284 4.686 46.324 1.00 58.06 386 THR A N 1
ATOM 3078 C CA . THR A 1 386 ? -15.556 5.439 47.549 1.00 58.06 386 THR A CA 1
ATOM 3079 C C . THR A 1 386 ? -16.461 4.679 48.506 1.00 58.06 386 THR A C 1
ATOM 3081 O O . THR A 1 386 ? -17.664 4.565 48.262 1.00 58.06 386 THR A O 1
ATOM 3084 N N . LEU A 1 387 ? -15.946 4.276 49.671 1.00 65.12 387 LEU A N 1
ATOM 3085 C CA . LEU A 1 387 ? -16.814 3.936 50.800 1.00 65.12 387 LEU A CA 1
ATOM 3086 C C . LEU A 1 387 ? -17.311 5.234 51.459 1.00 65.12 387 LEU A C 1
ATOM 3088 O O . LEU A 1 387 ? -16.632 5.820 52.304 1.00 65.12 387 LEU A O 1
ATOM 3092 N N . ARG A 1 388 ? -18.510 5.697 51.088 1.00 74.62 388 ARG A N 1
ATOM 3093 C CA . ARG A 1 388 ? -19.168 6.842 51.742 1.00 74.62 388 ARG A CA 1
ATOM 3094 C C . ARG A 1 388 ? -20.161 6.363 52.795 1.00 74.62 388 ARG A C 1
ATOM 3096 O O . ARG A 1 388 ? -20.952 5.456 52.561 1.00 74.62 388 ARG A O 1
ATOM 3103 N N . LYS A 1 389 ? -20.123 6.995 53.969 1.00 84.12 389 LYS A N 1
ATOM 3104 C CA . LYS A 1 389 ? -21.073 6.757 55.060 1.00 84.12 389 LYS A CA 1
ATOM 3105 C C . LYS A 1 389 ? -22.054 7.919 55.125 1.00 84.12 389 LYS A C 1
ATOM 3107 O O . LYS A 1 389 ? -21.637 9.074 55.159 1.00 84.12 389 LYS A O 1
ATOM 3112 N N . PHE A 1 390 ? -23.342 7.599 55.156 1.00 86.38 390 PHE A N 1
ATOM 3113 C CA . PHE A 1 390 ? -24.421 8.569 55.295 1.00 86.38 390 PHE A CA 1
ATOM 3114 C C . PHE A 1 390 ? -25.269 8.207 56.506 1.00 86.38 390 PHE A C 1
ATOM 3116 O O . PHE A 1 390 ? -25.880 7.142 56.534 1.00 86.38 390 PHE A O 1
ATOM 3123 N N . ASP A 1 391 ? -25.333 9.106 57.483 1.00 87.44 391 ASP A N 1
ATOM 3124 C CA . ASP A 1 391 ? -26.145 8.887 58.678 1.00 87.44 391 ASP A CA 1
ATOM 3125 C C . ASP A 1 391 ? -27.563 9.427 58.468 1.00 87.44 391 ASP A C 1
ATOM 3127 O O . ASP A 1 391 ? -27.746 10.579 58.074 1.00 87.44 391 ASP A O 1
ATOM 3131 N N . LEU A 1 392 ? -28.588 8.629 58.752 1.00 86.56 392 LEU A N 1
ATOM 3132 C CA . LEU A 1 392 ? -29.960 9.120 58.872 1.00 86.56 392 LEU A CA 1
ATOM 3133 C C . LEU A 1 392 ? -30.254 9.321 60.365 1.00 86.56 392 LEU A C 1
ATOM 3135 O O . LEU A 1 392 ? -30.373 8.328 61.084 1.00 86.56 392 LEU A O 1
ATOM 3139 N N . PRO A 1 393 ? -30.339 10.568 60.868 1.00 83.44 393 PRO A N 1
ATOM 3140 C CA . PRO A 1 393 ? -30.630 10.799 62.277 1.00 83.44 393 PRO A CA 1
ATOM 3141 C C . PRO A 1 393 ? -31.974 10.181 62.656 1.00 83.44 393 PRO A C 1
ATOM 3143 O O . PRO A 1 393 ? -32.927 10.261 61.885 1.00 83.44 393 PRO A O 1
ATOM 3146 N N . TYR A 1 394 ? -32.080 9.637 63.869 1.00 80.06 394 TYR A N 1
ATOM 3147 C CA . TYR A 1 394 ? -33.289 8.939 64.320 1.00 80.06 394 TYR A CA 1
ATOM 3148 C C . TYR A 1 394 ? -34.572 9.776 64.167 1.00 80.06 394 TYR A C 1
ATOM 3150 O O . TYR A 1 394 ? -35.620 9.252 63.812 1.00 80.06 394 TYR A O 1
ATOM 3158 N N . TYR A 1 395 ? -34.513 11.092 64.383 1.00 83.75 395 TYR A N 1
ATOM 3159 C CA . TYR A 1 395 ? -35.675 11.981 64.253 1.00 83.75 395 TYR A CA 1
ATOM 3160 C C . TYR A 1 395 ? -36.097 12.267 62.799 1.00 83.75 395 TYR A C 1
ATOM 3162 O O . TYR A 1 395 ? -37.178 12.810 62.581 1.00 83.75 395 TYR A O 1
ATOM 3170 N N . ALA A 1 396 ? -35.275 11.930 61.804 1.00 87.69 396 ALA A N 1
ATOM 3171 C CA . ALA A 1 396 ? -35.553 12.198 60.399 1.00 87.69 396 ALA A CA 1
ATOM 3172 C C . ALA A 1 396 ? -36.265 11.007 59.739 1.00 87.69 396 ALA A C 1
ATOM 3174 O O . ALA A 1 396 ? -35.868 9.855 59.897 1.00 87.69 396 ALA A O 1
ATOM 3175 N N . LEU A 1 397 ? -37.315 11.283 58.960 1.00 89.75 397 LEU A N 1
ATOM 3176 C CA . LEU A 1 397 ? -38.015 10.249 58.183 1.00 89.75 397 LEU A CA 1
ATOM 3177 C C . LEU A 1 397 ? -37.275 9.886 56.890 1.00 89.75 397 LEU A C 1
ATOM 3179 O O . LEU A 1 397 ? -37.447 8.788 56.366 1.00 89.75 397 LEU A O 1
ATOM 3183 N N . SER A 1 398 ? -36.452 10.797 56.376 1.00 92.38 398 SER A N 1
ATOM 3184 C CA . SER A 1 398 ? -35.669 10.591 55.164 1.00 92.38 398 SER A CA 1
ATOM 3185 C C . SER A 1 398 ? -34.485 11.543 55.079 1.00 92.38 398 SER A C 1
ATOM 3187 O O . SER A 1 398 ? -34.501 12.602 55.709 1.00 92.38 398 SER A O 1
ATOM 3189 N N . ARG A 1 399 ? -33.505 11.204 54.241 1.00 92.62 399 ARG A N 1
ATOM 3190 C CA . ARG A 1 399 ? -32.364 12.062 53.911 1.00 92.62 399 ARG A CA 1
ATOM 3191 C C . ARG A 1 399 ? -32.046 11.960 52.424 1.00 92.62 399 ARG A C 1
ATOM 3193 O O . ARG A 1 399 ? -32.022 10.864 51.869 1.00 92.62 399 ARG A O 1
ATOM 3200 N N . GLU A 1 400 ? -31.779 13.100 51.802 1.00 93.12 400 GLU A N 1
ATOM 3201 C CA . GLU A 1 400 ? -31.156 13.140 50.482 1.00 93.12 400 GLU A CA 1
ATOM 3202 C C . GLU A 1 400 ? -29.649 12.921 50.625 1.00 93.12 400 GLU A C 1
ATOM 3204 O O . GLU A 1 400 ? -28.989 13.509 51.490 1.00 93.12 400 GLU A O 1
ATOM 3209 N N . ILE A 1 401 ? -29.113 12.041 49.790 1.00 90.56 401 ILE A N 1
ATOM 3210 C CA . ILE A 1 401 ? -27.698 11.696 49.738 1.00 90.56 401 ILE A CA 1
ATOM 3211 C C . ILE A 1 401 ? -27.163 11.962 48.334 1.00 90.56 401 ILE A C 1
ATOM 3213 O O . ILE A 1 401 ? -27.876 11.820 47.341 1.00 90.56 401 ILE A O 1
ATOM 3217 N N . SER A 1 402 ? -25.894 12.353 48.264 1.00 89.19 402 SER A N 1
ATOM 3218 C CA . SER A 1 402 ? -25.158 12.534 47.017 1.00 89.19 402 SER A CA 1
ATOM 3219 C C . SER A 1 402 ? -23.762 11.964 47.204 1.00 89.19 402 SER A C 1
ATOM 3221 O O . SER A 1 402 ? -23.078 12.337 48.159 1.00 89.19 402 SER A O 1
ATOM 3223 N N . TYR A 1 403 ? -23.341 11.072 46.314 1.00 86.75 403 TYR A N 1
ATOM 3224 C CA . TYR A 1 403 ? -21.999 10.493 46.325 1.00 86.75 403 TYR A CA 1
ATOM 3225 C C . TYR A 1 403 ? -21.414 10.449 44.909 1.00 86.75 403 TYR A C 1
ATOM 3227 O O . TYR A 1 403 ? -22.157 10.182 43.963 1.00 86.75 403 TYR A O 1
ATOM 3235 N N . PRO A 1 404 ? -20.109 10.723 44.741 1.00 85.44 404 PRO A N 1
ATOM 3236 C CA . PRO A 1 404 ? -19.446 10.576 43.452 1.00 85.44 404 PRO A CA 1
ATOM 3237 C C . PRO A 1 404 ? -19.247 9.091 43.111 1.00 85.44 404 PRO A C 1
ATOM 3239 O O . PRO A 1 404 ? -19.190 8.251 44.009 1.00 85.44 404 PRO A O 1
ATOM 3242 N N . LEU A 1 405 ? -19.138 8.765 41.820 1.00 83.81 405 LEU A N 1
ATOM 3243 C CA . LEU A 1 405 ? -18.799 7.405 41.370 1.00 83.81 405 LEU A CA 1
ATOM 3244 C C . LEU A 1 405 ? -17.300 7.079 41.499 1.00 83.81 405 LEU A C 1
ATOM 3246 O O . LEU A 1 405 ? -16.948 5.906 41.584 1.00 83.81 405 LEU A O 1
ATOM 3250 N N . ALA A 1 406 ? -16.438 8.099 41.533 1.00 80.62 406 ALA A N 1
ATOM 3251 C CA . ALA A 1 406 ? -14.990 7.996 41.715 1.00 80.62 406 ALA A CA 1
ATOM 3252 C C . ALA A 1 406 ? -14.466 9.168 42.567 1.00 80.62 406 ALA A C 1
ATOM 3254 O O . ALA A 1 406 ? -15.069 10.240 42.582 1.00 80.62 406 ALA A O 1
ATOM 3255 N N . ASP A 1 407 ? -13.354 8.970 43.281 1.00 77.62 407 ASP A N 1
ATOM 3256 C CA . ASP A 1 407 ? -12.733 10.011 44.123 1.00 77.62 407 ASP A CA 1
ATOM 3257 C C . ASP A 1 407 ? -11.934 11.061 43.339 1.00 77.62 407 ASP A C 1
ATOM 3259 O O . ASP A 1 407 ? -11.648 12.142 43.856 1.00 77.62 407 ASP A O 1
ATOM 3263 N N . SER A 1 408 ? -11.564 10.740 42.105 1.00 80.25 408 SER A N 1
ATOM 3264 C CA . SER A 1 408 ? -10.789 11.588 41.212 1.00 80.25 408 SER A CA 1
ATOM 3265 C C . SER A 1 408 ? -11.309 11.457 39.789 1.00 80.25 408 SER A C 1
ATOM 3267 O O . SER A 1 408 ? -12.013 10.499 39.455 1.00 80.25 408 SER A O 1
ATOM 3269 N N . ASP A 1 409 ? -10.922 12.406 38.945 1.00 84.50 409 ASP A N 1
ATOM 3270 C CA . ASP A 1 409 ? -11.119 12.275 37.509 1.00 84.50 409 ASP A CA 1
ATOM 3271 C C . ASP A 1 409 ? -10.337 11.075 36.952 1.00 84.50 409 ASP A C 1
ATOM 3273 O O . ASP A 1 409 ? -9.302 10.664 37.490 1.00 84.50 409 ASP A O 1
ATOM 3277 N N . ILE A 1 410 ? -10.868 10.510 35.872 1.00 81.31 410 ILE A N 1
ATOM 3278 C CA . ILE A 1 410 ? -10.292 9.392 35.128 1.00 81.31 410 ILE A CA 1
ATOM 3279 C C . ILE A 1 410 ? -9.429 9.965 34.015 1.00 81.31 410 ILE A C 1
ATOM 3281 O O . ILE A 1 410 ? -9.944 10.697 33.177 1.00 81.31 410 ILE A O 1
ATOM 3285 N N . VAL A 1 411 ? -8.143 9.632 33.991 1.00 81.19 411 VAL A N 1
ATOM 3286 C CA . VAL A 1 411 ? -7.211 10.129 32.973 1.00 81.19 411 VAL A CA 1
ATOM 3287 C C . VAL A 1 411 ? -6.874 8.996 32.013 1.00 81.19 411 VAL A C 1
ATOM 3289 O O . VAL A 1 411 ? -6.313 7.989 32.428 1.00 81.19 411 VAL A O 1
ATOM 3292 N N . PHE A 1 412 ? -7.209 9.170 30.739 1.00 77.38 412 PHE A N 1
ATOM 3293 C CA . PHE A 1 412 ? -6.825 8.290 29.642 1.00 77.38 412 PHE A CA 1
ATOM 3294 C C . PHE A 1 412 ? -5.669 8.928 28.879 1.00 77.38 412 PHE A C 1
ATOM 3296 O O . PHE A 1 412 ? -5.762 10.088 28.474 1.00 77.38 412 PHE A O 1
ATOM 3303 N N . ASN A 1 413 ? -4.600 8.168 28.661 1.00 75.50 413 ASN A N 1
ATOM 3304 C CA . ASN A 1 413 ? -3.505 8.570 27.786 1.00 75.50 413 ASN A CA 1
ATOM 3305 C C . ASN A 1 413 ? -3.638 7.795 26.477 1.00 75.50 413 ASN A C 1
ATOM 3307 O O . ASN A 1 413 ? -3.558 6.569 26.485 1.00 75.50 413 ASN A O 1
ATOM 3311 N N . LEU A 1 414 ? -3.878 8.512 25.384 1.00 73.50 414 LEU A N 1
ATOM 3312 C CA . LEU A 1 414 ? -4.019 7.939 24.054 1.00 73.50 414 LEU A CA 1
ATOM 3313 C C . LEU A 1 414 ? -2.699 8.024 23.294 1.00 73.50 414 LEU A C 1
ATOM 3315 O O . LEU A 1 414 ? -2.021 9.056 23.328 1.00 73.50 414 LEU A O 1
ATOM 3319 N N . ASN A 1 415 ? -2.373 6.961 22.565 1.00 64.12 415 ASN A N 1
ATOM 3320 C CA . ASN A 1 415 ? -1.221 6.944 21.672 1.00 64.12 415 ASN A CA 1
ATOM 3321 C C . ASN A 1 415 ? -1.691 7.181 20.239 1.00 64.12 415 ASN A C 1
ATOM 3323 O O . ASN A 1 415 ? -2.482 6.415 19.697 1.00 64.12 415 ASN A O 1
ATOM 3327 N N . ASN A 1 416 ? -1.178 8.230 19.598 1.00 61.91 416 ASN A N 1
ATOM 3328 C CA . ASN A 1 416 ? -1.430 8.441 18.181 1.00 61.91 416 ASN A CA 1
ATOM 3329 C C . ASN A 1 416 ? -0.395 7.670 17.353 1.00 61.91 416 ASN A C 1
ATOM 3331 O O . ASN A 1 416 ? 0.759 8.082 17.258 1.00 61.91 416 ASN A O 1
ATOM 3335 N N . ILE A 1 417 ? -0.805 6.521 16.813 1.00 49.78 417 ILE A N 1
ATOM 3336 C CA . ILE A 1 417 ? 0.080 5.610 16.074 1.00 49.78 417 ILE A CA 1
ATOM 3337 C C . ILE A 1 417 ? 0.254 6.059 14.606 1.00 49.78 417 ILE A C 1
ATOM 3339 O O . ILE A 1 417 ? 1.296 5.780 14.021 1.00 49.78 417 ILE A O 1
ATOM 3343 N N . ASN A 1 418 ? -0.708 6.802 14.030 1.00 45.66 418 ASN A N 1
ATOM 3344 C CA . ASN A 1 418 ? -0.811 7.020 12.575 1.00 45.66 418 ASN A CA 1
ATOM 3345 C C . ASN A 1 418 ? -0.815 8.492 12.096 1.00 45.66 418 ASN A C 1
ATOM 3347 O O . ASN A 1 418 ? -0.954 8.717 10.897 1.00 45.66 418 ASN A O 1
ATOM 3351 N N . GLY A 1 419 ? -0.630 9.504 12.956 1.00 55.75 419 GLY A N 1
ATOM 3352 C CA . GLY A 1 419 ? -0.478 10.899 12.500 1.00 55.75 419 GLY A CA 1
ATOM 3353 C C . GLY A 1 419 ? -1.220 11.928 13.348 1.00 55.75 419 GLY A C 1
ATOM 3354 O O . GLY A 1 419 ? -1.048 11.956 14.557 1.00 55.75 419 GLY A O 1
ATOM 3355 N N . ASP A 1 420 ? -2.008 12.814 12.730 1.00 64.62 420 ASP A N 1
ATOM 3356 C CA . ASP A 1 420 ? -2.762 13.873 13.420 1.00 64.62 420 ASP A CA 1
ATOM 3357 C C . ASP A 1 420 ? -4.143 13.384 13.893 1.00 64.62 420 ASP A C 1
ATOM 3359 O O . ASP A 1 420 ? -4.801 12.563 13.248 1.00 64.62 420 ASP A O 1
ATOM 3363 N N . TRP A 1 421 ? -4.635 13.918 15.014 1.00 66.94 421 TRP A N 1
ATOM 3364 C CA . TRP A 1 421 ? -6.014 13.673 15.447 1.00 66.94 421 TRP A CA 1
ATOM 3365 C C . TRP A 1 421 ? -7.008 14.272 14.436 1.00 66.94 421 TRP A C 1
ATOM 3367 O O . TRP A 1 421 ? -6.815 15.377 13.927 1.00 66.94 421 TRP A O 1
ATOM 3377 N N . LEU A 1 422 ? -8.094 13.550 14.141 1.00 60.16 422 LEU A N 1
ATOM 3378 C CA . LEU A 1 422 ? -9.172 14.060 13.291 1.00 60.16 422 LEU A CA 1
ATOM 3379 C C . LEU A 1 422 ? -9.891 15.180 14.052 1.00 60.16 422 LEU A C 1
ATOM 3381 O O . LEU A 1 422 ? -10.172 15.026 15.238 1.00 60.16 422 LEU A O 1
ATOM 3385 N N . ASP A 1 423 ? -10.188 16.289 13.372 1.00 54.81 423 ASP A N 1
ATOM 3386 C CA . ASP A 1 423 ? -10.756 17.493 13.986 1.00 54.81 423 ASP A CA 1
ATOM 3387 C C . ASP A 1 423 ? -12.083 17.156 14.701 1.00 54.81 423 ASP A C 1
ATOM 3389 O O . ASP A 1 423 ? -13.112 16.881 14.074 1.00 54.81 423 ASP A O 1
ATOM 3393 N N . GLY A 1 424 ? -12.033 17.057 16.032 1.00 57.88 424 GLY A N 1
ATOM 3394 C CA . GLY A 1 424 ? -13.134 16.575 16.862 1.00 57.88 424 GLY A CA 1
ATOM 3395 C C . GLY A 1 424 ? -12.697 16.222 18.284 1.00 57.88 424 GLY A C 1
ATOM 3396 O O . GLY A 1 424 ? -11.701 15.534 18.495 1.00 57.88 424 GLY A O 1
ATOM 3397 N N . SER A 1 425 ? -13.463 16.679 19.276 1.00 72.75 425 SER A N 1
ATOM 3398 C CA . SER A 1 425 ? -13.219 16.351 20.683 1.00 72.75 425 SER A CA 1
ATOM 3399 C C . SER A 1 425 ? -13.495 14.872 20.965 1.00 72.75 425 SER A C 1
ATOM 3401 O O . SER A 1 425 ? -14.434 14.287 20.414 1.00 72.75 425 SER A O 1
ATOM 3403 N N . ALA A 1 426 ? -12.711 14.280 21.864 1.00 80.50 426 ALA A N 1
ATOM 3404 C CA . ALA A 1 426 ? -12.991 12.984 22.461 1.00 80.50 426 ALA A CA 1
ATOM 3405 C C . ALA A 1 426 ? -14.443 12.890 22.957 1.00 80.50 426 ALA A C 1
ATOM 3407 O O . ALA A 1 426 ? -15.051 13.884 23.368 1.00 80.50 426 ALA A O 1
ATOM 3408 N N . ARG A 1 427 ? -15.005 11.678 22.948 1.00 84.75 427 ARG A N 1
ATOM 3409 C CA . ARG A 1 427 ? -16.374 11.437 23.415 1.00 84.75 427 ARG A CA 1
ATOM 3410 C C . ARG A 1 427 ? -16.463 10.226 24.325 1.00 84.75 427 ARG A C 1
ATOM 3412 O O . ARG A 1 427 ? -15.740 9.248 24.167 1.00 84.75 427 ARG A O 1
ATOM 3419 N N . ILE A 1 428 ? -17.419 10.281 25.244 1.00 82.94 428 ILE A N 1
ATOM 3420 C CA . ILE A 1 428 ? -17.850 9.122 26.022 1.00 82.94 428 ILE A CA 1
ATOM 3421 C C . ILE A 1 428 ? -18.819 8.327 25.146 1.00 82.94 428 ILE A C 1
ATOM 3423 O O . ILE A 1 428 ? -19.953 8.759 24.943 1.00 82.94 428 ILE A O 1
ATOM 3427 N N . ASP A 1 429 ? -18.388 7.179 24.623 1.00 77.88 429 ASP A N 1
ATOM 3428 C CA . ASP A 1 429 ? -19.267 6.302 23.839 1.00 77.88 429 ASP A CA 1
ATOM 3429 C C . ASP A 1 429 ? -20.278 5.588 24.730 1.00 77.88 429 ASP A C 1
ATOM 3431 O O . ASP A 1 429 ? -21.409 5.317 24.319 1.00 77.88 429 ASP A O 1
ATOM 3435 N N . LYS A 1 430 ? -19.872 5.264 25.963 1.00 81.12 430 LYS A N 1
ATOM 3436 C CA . LYS A 1 430 ? -20.723 4.539 26.901 1.00 81.12 430 LYS A CA 1
ATOM 3437 C C . LYS A 1 430 ? -20.399 4.892 28.342 1.00 81.12 430 LYS A C 1
ATOM 3439 O O . LYS A 1 430 ? -19.264 4.736 28.777 1.00 81.12 430 LYS A O 1
ATOM 3444 N N . LEU A 1 431 ? -21.425 5.275 29.098 1.00 84.19 431 LEU A N 1
ATOM 3445 C CA . LEU A 1 431 ? -21.403 5.293 30.557 1.00 84.19 431 LEU A CA 1
ATOM 3446 C C . LEU A 1 431 ? -22.613 4.520 31.071 1.00 84.19 431 LEU A C 1
ATOM 3448 O O . LEU A 1 431 ? -23.747 4.979 30.957 1.00 84.19 431 LEU A O 1
ATOM 3452 N N . ASN A 1 432 ? -22.363 3.363 31.668 1.00 84.00 432 ASN A N 1
ATOM 3453 C CA . ASN A 1 432 ? -23.385 2.589 32.355 1.00 84.00 432 ASN A CA 1
ATOM 3454 C C . ASN A 1 432 ? -23.130 2.662 33.850 1.00 84.00 432 ASN A C 1
ATOM 3456 O O . ASN A 1 432 ? -22.048 2.301 34.295 1.00 84.00 432 ASN A O 1
ATOM 3460 N N . VAL A 1 433 ? -24.133 3.068 34.621 1.00 83.88 433 VAL A N 1
ATOM 3461 C CA . VAL A 1 433 ? -24.071 3.065 36.084 1.00 83.88 433 VAL A CA 1
ATOM 3462 C C . VAL A 1 433 ? -25.122 2.096 36.590 1.00 83.88 433 VAL A C 1
ATOM 3464 O O . VAL A 1 433 ? -26.316 2.288 36.364 1.00 83.88 433 VAL A O 1
ATOM 3467 N N . ASN A 1 434 ? -24.673 1.041 37.258 1.00 83.06 434 ASN A N 1
ATOM 3468 C CA . ASN A 1 434 ? -25.540 0.056 37.873 1.00 83.06 434 ASN A CA 1
ATOM 3469 C C . ASN A 1 434 ? -25.606 0.325 39.376 1.00 83.06 434 ASN A C 1
ATOM 3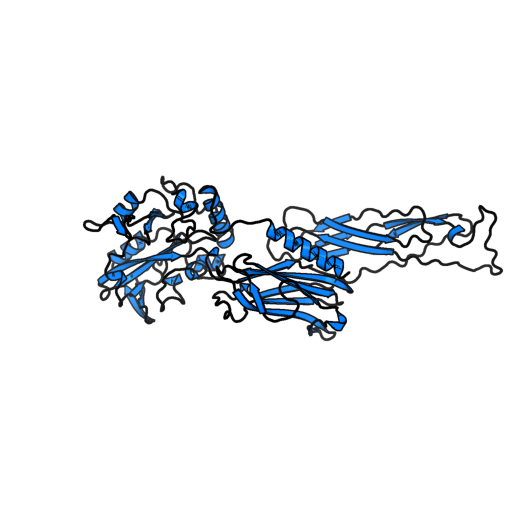471 O O . ASN A 1 434 ? -24.672 0.032 40.128 1.00 83.06 434 ASN A O 1
ATOM 3475 N N . VAL A 1 435 ? -26.721 0.922 39.791 1.00 80.50 435 VAL A N 1
ATOM 3476 C CA . VAL A 1 435 ? -27.037 1.191 41.191 1.00 80.50 435 VAL A CA 1
ATOM 3477 C C . VAL A 1 435 ? -27.903 0.045 41.704 1.00 80.50 435 VAL A C 1
ATOM 3479 O O . VAL A 1 435 ? -29.022 -0.142 41.225 1.00 80.50 435 VAL A O 1
ATOM 3482 N N . ASN A 1 436 ? -27.434 -0.694 42.712 1.00 74.81 436 ASN A N 1
ATOM 3483 C CA . ASN A 1 436 ? -28.281 -1.662 43.408 1.00 74.81 436 ASN A CA 1
ATOM 3484 C C . ASN A 1 436 ? -29.315 -0.921 44.276 1.00 74.81 436 ASN A C 1
ATOM 3486 O O . ASN A 1 436 ? -29.103 -0.686 45.461 1.00 74.81 436 ASN A O 1
ATOM 3490 N N . ALA A 1 437 ? -30.435 -0.511 43.680 1.00 66.19 437 ALA A N 1
ATOM 3491 C CA . ALA A 1 437 ? -31.386 0.440 44.260 1.00 66.19 437 ALA A CA 1
ATOM 3492 C C . ALA A 1 437 ? -32.245 -0.093 45.428 1.00 66.19 437 ALA A C 1
ATOM 3494 O O . ALA A 1 437 ? -33.259 0.518 45.750 1.00 66.19 437 ALA A O 1
ATOM 3495 N N . GLY A 1 438 ? -31.871 -1.198 46.085 1.00 72.44 438 GLY A N 1
ATOM 3496 C CA . GLY A 1 438 ? -32.731 -1.928 47.030 1.00 72.44 438 GLY A CA 1
ATOM 3497 C C . GLY A 1 438 ? -33.407 -1.088 48.129 1.00 72.44 438 GLY A C 1
ATOM 3498 O O . GLY A 1 438 ? -34.482 -1.457 48.589 1.00 72.44 438 GLY A O 1
ATOM 3499 N N . PHE A 1 439 ? -32.816 0.042 48.530 1.00 81.75 439 PHE A N 1
ATOM 3500 C CA . PHE A 1 439 ? -33.401 1.016 49.468 1.00 81.75 439 PHE A CA 1
ATOM 3501 C C . PHE A 1 439 ? -33.177 2.481 49.040 1.00 81.75 439 PHE A C 1
ATOM 3503 O O . PHE A 1 439 ? -33.259 3.398 49.858 1.00 81.75 439 PHE A O 1
ATOM 3510 N N . LEU A 1 440 ? -32.853 2.714 47.763 1.00 87.56 440 LEU A N 1
ATOM 3511 C CA . LEU A 1 440 ? -32.690 4.058 47.213 1.00 87.56 440 LEU A CA 1
ATOM 3512 C C . LEU A 1 440 ? -33.949 4.476 46.464 1.00 87.56 440 LEU A C 1
ATOM 3514 O O . LEU A 1 440 ? -34.336 3.863 45.473 1.00 87.56 440 LEU A O 1
ATOM 3518 N N . HIS A 1 441 ? -34.540 5.580 46.901 1.00 86.62 441 HIS A N 1
ATOM 3519 C CA . HIS A 1 441 ? -35.701 6.185 46.264 1.00 86.62 441 HIS A CA 1
ATOM 3520 C C . HIS A 1 441 ? -35.274 7.347 45.374 1.00 86.62 441 HIS A C 1
ATOM 3522 O O . HIS A 1 441 ? -34.382 8.120 45.731 1.00 86.62 441 HIS A O 1
ATOM 3528 N N . ASN A 1 442 ? -35.950 7.493 44.232 1.00 87.94 442 ASN A N 1
ATOM 3529 C CA . ASN A 1 442 ? -35.788 8.610 43.294 1.00 87.94 442 ASN A CA 1
ATOM 3530 C C . ASN A 1 442 ? -34.329 8.880 42.896 1.00 87.94 442 ASN A C 1
ATOM 3532 O O . ASN A 1 442 ? -33.912 10.037 42.819 1.00 87.94 442 ASN A O 1
ATOM 3536 N N . TYR A 1 443 ? -33.537 7.824 42.694 1.00 88.31 443 TYR A N 1
ATOM 3537 C CA . TYR A 1 443 ? -32.135 8.014 42.357 1.00 88.31 443 TYR A CA 1
ATOM 3538 C C . TYR A 1 443 ? -31.978 8.632 40.961 1.00 88.31 443 TYR A C 1
ATOM 3540 O O . TYR A 1 443 ? -32.740 8.346 40.037 1.00 88.31 443 TYR A O 1
ATOM 3548 N N . GLN A 1 444 ? -30.970 9.485 40.821 1.00 88.94 444 GLN A N 1
ATOM 3549 C CA . GLN A 1 444 ? -30.592 10.142 39.580 1.00 88.94 444 GLN A CA 1
ATOM 3550 C C . GLN A 1 444 ? -29.076 10.110 39.443 1.00 88.94 444 GLN A C 1
ATOM 3552 O O . GLN A 1 444 ? -28.344 10.425 40.384 1.00 88.94 444 GLN A O 1
ATOM 3557 N N . VAL A 1 445 ? -28.611 9.748 38.254 1.00 87.69 445 VAL A N 1
ATOM 3558 C CA . VAL A 1 445 ? -27.201 9.831 37.876 1.00 87.69 445 VAL A CA 1
ATOM 3559 C C . VAL A 1 445 ? -27.014 11.153 37.139 1.00 87.69 445 VAL A C 1
ATOM 3561 O O . VAL A 1 445 ? -27.759 11.443 36.204 1.00 87.69 445 VAL A O 1
ATOM 3564 N N . GLY A 1 446 ? -26.071 11.980 37.594 1.00 85.94 446 GLY A N 1
ATOM 3565 C CA . GLY A 1 446 ? -25.729 13.230 36.912 1.00 85.94 446 GLY A CA 1
ATOM 3566 C C . GLY A 1 446 ? -25.063 13.013 35.545 1.00 85.94 446 GLY A C 1
ATOM 3567 O O . GLY A 1 446 ? -24.964 11.895 35.046 1.00 85.94 446 GLY A O 1
ATOM 3568 N N . SER A 1 447 ? -24.548 14.091 34.957 1.00 84.19 447 SER A N 1
ATOM 3569 C CA . SER A 1 447 ? -23.789 14.044 33.699 1.00 84.19 447 SER A CA 1
ATOM 3570 C C . SER A 1 447 ? -22.282 14.017 33.954 1.00 84.19 447 SER A C 1
ATOM 3572 O O . SER A 1 447 ? -21.801 14.715 34.847 1.00 84.19 447 SER A O 1
ATOM 3574 N N . SER A 1 448 ? -21.543 13.235 33.163 1.00 87.44 448 SER A N 1
ATOM 3575 C CA . SER A 1 448 ? -20.078 13.306 33.130 1.00 87.44 448 SER A CA 1
ATOM 3576 C C . SER A 1 448 ? -19.600 14.584 32.451 1.00 87.44 448 SER A C 1
ATOM 3578 O O . SER A 1 448 ? -20.290 15.133 31.589 1.00 87.44 448 SER A O 1
ATOM 3580 N N . ARG A 1 449 ? -18.377 14.999 32.777 1.00 88.06 449 ARG A N 1
ATO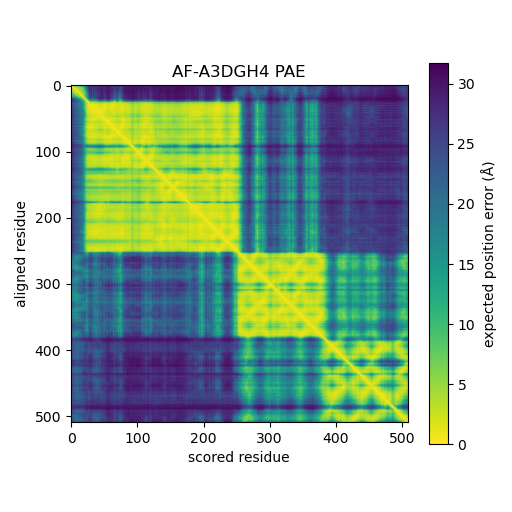M 3581 C CA . ARG A 1 449 ? -17.628 16.014 32.029 1.00 88.06 449 ARG A CA 1
ATOM 3582 C C . ARG A 1 449 ? -16.403 15.368 31.392 1.00 88.06 449 ARG A C 1
ATOM 3584 O O . ARG A 1 449 ? -15.803 14.485 31.994 1.00 88.06 449 ARG A O 1
ATOM 3591 N N . ILE A 1 450 ? -16.056 15.818 30.191 1.00 89.06 450 ILE A N 1
ATOM 3592 C CA . ILE A 1 450 ? -14.848 15.412 29.474 1.00 89.06 450 ILE A CA 1
ATOM 3593 C C . ILE A 1 450 ? -13.988 16.645 29.204 1.00 89.06 450 ILE A C 1
ATOM 3595 O O . ILE A 1 450 ? -14.510 17.696 28.829 1.00 89.06 450 ILE A O 1
ATOM 3599 N N . GLU A 1 451 ? -12.688 16.517 29.425 1.00 87.44 451 GLU A N 1
ATOM 3600 C CA . GLU A 1 451 ? -11.670 17.482 29.028 1.00 87.44 451 GLU A CA 1
ATOM 3601 C C . GLU A 1 451 ? -10.693 16.771 28.098 1.00 87.44 451 GLU A C 1
ATOM 3603 O O . GLU A 1 451 ? -10.140 15.732 28.448 1.00 87.44 451 GLU A O 1
ATOM 3608 N N . ASP A 1 452 ? -10.529 17.308 26.895 1.00 85.38 452 ASP A N 1
ATOM 3609 C CA . ASP A 1 452 ? -9.673 16.744 25.856 1.00 85.38 452 ASP A CA 1
ATOM 3610 C C . ASP A 1 452 ? -8.453 17.650 25.675 1.00 85.38 452 ASP A C 1
ATOM 3612 O O . ASP A 1 452 ? -8.583 18.785 25.217 1.00 85.38 452 ASP A O 1
ATOM 3616 N N . ASN A 1 453 ? -7.283 17.142 26.060 1.00 83.06 453 ASN A N 1
ATOM 3617 C CA . ASN A 1 453 ? -5.989 17.803 25.949 1.00 83.06 453 ASN A CA 1
ATOM 3618 C C . ASN A 1 453 ? -5.076 16.980 25.023 1.00 83.06 453 ASN A C 1
ATOM 3620 O O . ASN A 1 453 ? -4.072 16.416 25.460 1.00 83.06 453 ASN A O 1
ATOM 3624 N N . GLU A 1 454 ? -5.455 16.881 23.746 1.00 77.50 454 GLU A N 1
ATOM 3625 C CA . GLU A 1 454 ? -4.728 16.152 22.694 1.00 77.50 454 GLU A CA 1
ATOM 3626 C C . GLU A 1 454 ? -4.556 14.655 22.995 1.00 77.50 454 GLU A C 1
ATOM 3628 O O . GLU A 1 454 ? -5.451 13.862 22.702 1.00 77.50 454 GLU A O 1
ATOM 3633 N N . ASN A 1 455 ? -3.419 14.264 23.566 1.00 76.69 455 ASN A N 1
ATOM 3634 C CA . ASN A 1 455 ? -3.101 12.874 23.893 1.00 76.69 455 ASN A CA 1
ATOM 3635 C C . ASN A 1 455 ? -3.645 12.462 25.266 1.00 76.69 455 ASN A C 1
ATOM 3637 O O . ASN A 1 455 ? -3.556 11.296 25.641 1.00 76.69 455 ASN A O 1
ATOM 3641 N N . THR A 1 456 ? -4.209 13.398 26.028 1.00 80.50 456 THR A N 1
ATOM 3642 C CA . THR A 1 456 ? -4.733 13.133 27.366 1.00 80.50 456 THR A CA 1
ATOM 3643 C C . THR A 1 456 ? -6.205 13.510 27.438 1.00 80.50 456 THR A C 1
ATOM 3645 O O . THR A 1 456 ? -6.571 14.662 27.215 1.00 80.50 456 THR A O 1
ATOM 3648 N N . ILE A 1 457 ? -7.054 12.548 27.798 1.00 84.44 457 ILE A N 1
ATOM 3649 C CA . ILE A 1 457 ? -8.480 12.772 28.040 1.00 84.44 457 ILE A CA 1
ATOM 3650 C C . ILE A 1 457 ? -8.765 12.596 29.524 1.00 84.44 457 ILE A C 1
ATOM 3652 O O . ILE A 1 457 ? -8.518 11.534 30.088 1.00 84.44 457 ILE A O 1
ATOM 3656 N N . THR A 1 458 ? -9.361 13.609 30.139 1.00 86.69 458 THR A N 1
ATOM 3657 C CA . THR A 1 458 ? -9.792 13.572 31.535 1.00 86.69 458 THR A CA 1
ATOM 3658 C C . THR A 1 458 ? -11.315 13.482 31.597 1.00 86.69 458 THR A C 1
ATOM 3660 O O . THR A 1 458 ? -12.018 14.317 31.031 1.00 86.69 458 THR A O 1
ATOM 3663 N N . VAL A 1 459 ? -11.853 12.475 32.285 1.00 87.69 459 VAL A N 1
ATOM 3664 C CA . VAL A 1 459 ? -13.293 12.286 32.492 1.00 87.69 459 VAL A CA 1
ATOM 3665 C C . VAL A 1 459 ? -13.639 12.423 33.968 1.00 87.69 459 VAL A C 1
ATOM 3667 O O . VAL A 1 459 ? -13.270 11.582 34.787 1.00 87.69 459 VAL A O 1
ATOM 3670 N N . SER A 1 460 ? -14.438 13.435 34.298 1.00 88.31 460 SER A N 1
ATOM 3671 C CA . SER A 1 460 ? -15.078 13.552 35.607 1.00 88.31 460 SER A CA 1
ATOM 3672 C C . SER A 1 460 ? -16.380 12.760 35.606 1.00 88.31 460 SER A C 1
ATOM 3674 O O . SER A 1 460 ? -17.331 13.105 34.893 1.00 88.31 460 SER A O 1
ATOM 3676 N N . LEU A 1 461 ? -16.443 11.696 36.409 1.00 87.25 461 LEU A N 1
ATOM 3677 C CA . LEU A 1 461 ? -17.662 10.905 36.555 1.00 87.25 461 LEU A CA 1
ATOM 3678 C C . LEU A 1 461 ? -18.744 11.650 37.354 1.00 87.25 461 LEU A C 1
ATOM 3680 O O . LEU A 1 461 ? -18.439 12.430 38.260 1.00 87.25 461 LEU A O 1
ATOM 3684 N N . PRO A 1 462 ? -20.032 11.392 37.067 1.00 87.75 462 PRO A N 1
ATOM 3685 C CA . PRO A 1 462 ? -21.123 12.050 37.756 1.00 87.75 462 PRO A CA 1
ATOM 3686 C C . PRO A 1 462 ? -21.259 11.572 39.199 1.00 87.75 462 PRO A C 1
ATOM 3688 O O . PRO A 1 462 ? -20.796 10.501 39.595 1.00 87.75 462 PRO A O 1
ATOM 3691 N N . SER A 1 463 ? -21.985 12.363 39.984 1.00 88.56 463 SER A N 1
ATOM 3692 C CA . SER A 1 463 ? -22.504 11.917 41.274 1.00 88.56 463 SER A CA 1
ATOM 3693 C C . SER A 1 463 ? -23.867 11.253 41.121 1.00 88.56 463 SER A C 1
ATOM 3695 O O . SER A 1 463 ? -24.692 11.674 40.304 1.00 88.56 463 SER A O 1
ATOM 3697 N N . VAL A 1 464 ? -24.120 10.249 41.956 1.00 88.94 464 VAL A N 1
ATOM 3698 C CA . VAL A 1 464 ? -25.448 9.683 42.169 1.00 88.94 464 VAL A CA 1
ATOM 3699 C C . VAL A 1 464 ? -26.119 10.458 43.292 1.00 88.94 464 VAL A C 1
ATOM 3701 O O . VAL A 1 464 ? -25.571 10.582 44.389 1.00 88.94 464 VAL A O 1
ATOM 3704 N N . LYS A 1 465 ? -27.314 10.974 43.017 1.00 91.50 465 LYS A N 1
ATOM 3705 C CA . LYS A 1 465 ? -28.206 11.573 44.010 1.00 91.50 465 LYS A CA 1
ATOM 3706 C C . LYS A 1 465 ? -29.343 10.609 44.280 1.00 91.50 465 LYS A C 1
ATOM 3708 O O . LYS A 1 465 ? -29.885 10.045 43.339 1.00 91.50 465 LYS A O 1
ATOM 3713 N N . ALA A 1 466 ? -29.714 10.420 45.536 1.00 91.88 466 ALA A N 1
ATOM 3714 C CA . ALA A 1 466 ? -30.824 9.552 45.908 1.00 91.88 466 ALA A CA 1
ATOM 3715 C C . ALA A 1 466 ? -31.436 9.988 47.237 1.00 91.88 466 ALA A C 1
ATOM 3717 O O . ALA A 1 466 ? -30.867 10.796 47.973 1.00 91.88 466 ALA A O 1
ATOM 3718 N N . LYS A 1 467 ? -32.587 9.413 47.570 1.00 91.75 467 LYS A N 1
ATOM 3719 C CA . LYS A 1 467 ? -33.237 9.571 48.866 1.00 91.75 467 LYS A CA 1
ATOM 3720 C C . LYS A 1 467 ? -33.257 8.230 49.590 1.00 91.75 467 LYS A C 1
ATOM 3722 O O . LYS A 1 467 ? -33.641 7.220 49.010 1.00 91.75 467 LYS A O 1
ATOM 3727 N N . VAL A 1 468 ? -32.882 8.231 50.862 1.00 91.25 468 VAL A N 1
ATOM 3728 C CA . VAL A 1 468 ? -33.064 7.084 51.763 1.00 91.25 468 VAL A CA 1
ATOM 3729 C C . VAL A 1 468 ? -34.186 7.383 52.745 1.00 91.25 468 VAL A C 1
ATOM 3731 O O . VAL A 1 468 ? -34.301 8.519 53.221 1.00 91.25 468 VAL A O 1
ATOM 3734 N N . GLU A 1 469 ? -35.015 6.389 53.057 1.00 90.81 469 GLU A N 1
ATOM 3735 C CA . GLU A 1 469 ? -36.131 6.544 53.986 1.00 90.81 469 GLU A CA 1
ATOM 3736 C C . GLU A 1 469 ? -35.979 5.621 55.191 1.00 90.81 469 GLU A C 1
ATOM 3738 O O . GLU A 1 469 ? -35.536 4.480 55.096 1.00 90.81 469 GLU A O 1
ATOM 3743 N N . ARG A 1 470 ? -36.387 6.114 56.362 1.00 88.00 470 ARG A N 1
ATOM 3744 C CA . ARG A 1 470 ? -36.273 5.397 57.639 1.00 88.00 470 ARG A CA 1
ATOM 3745 C C . ARG A 1 470 ? -36.975 4.029 57.601 1.00 88.00 470 ARG A C 1
ATOM 3747 O O . ARG A 1 470 ? -36.471 3.055 58.159 1.00 88.00 470 ARG A O 1
ATOM 3754 N N . LYS A 1 471 ? -38.077 3.937 56.847 1.00 88.00 471 LYS A N 1
ATOM 3755 C CA . LYS A 1 471 ? -38.857 2.706 56.651 1.00 88.00 471 LYS A CA 1
ATOM 3756 C C . LYS A 1 471 ? -38.054 1.572 56.003 1.00 88.00 471 LYS A C 1
ATOM 3758 O O . LYS A 1 471 ? -38.309 0.414 56.314 1.00 88.00 471 LYS A O 1
ATOM 3763 N N . ASP A 1 472 ? -37.063 1.883 55.163 1.00 88.19 472 ASP A N 1
ATOM 3764 C CA . ASP A 1 472 ? -36.251 0.875 54.460 1.00 88.19 472 ASP A CA 1
ATOM 3765 C C . ASP A 1 472 ? -35.269 0.158 55.407 1.00 88.19 472 ASP A C 1
ATOM 3767 O O . ASP A 1 472 ? -34.733 -0.918 55.119 1.00 88.19 472 ASP A O 1
ATOM 3771 N N . PHE A 1 473 ? -35.074 0.736 56.593 1.00 86.44 473 PHE A N 1
ATOM 3772 C CA . PHE A 1 473 ? -34.325 0.158 57.702 1.00 86.44 473 PHE A CA 1
ATOM 3773 C C . PHE A 1 473 ? -35.238 -0.600 58.682 1.00 86.44 473 PHE A C 1
ATOM 3775 O O . PHE A 1 473 ? -34.756 -1.091 59.697 1.00 86.44 473 PHE A O 1
ATOM 3782 N N . GLY A 1 474 ? -36.534 -0.738 58.362 1.00 84.19 474 GLY A N 1
ATOM 3783 C CA . GLY A 1 474 ? -37.544 -1.448 59.155 1.00 84.19 474 GLY A CA 1
ATOM 3784 C C . GLY A 1 474 ? -38.316 -0.572 60.147 1.00 84.19 474 GLY A C 1
ATOM 3785 O O . GLY A 1 474 ? -39.155 -1.088 60.880 1.00 84.19 474 GLY A O 1
ATOM 3786 N N . ASP A 1 475 ? -38.033 0.735 60.194 1.00 84.44 475 ASP A N 1
ATOM 3787 C CA . ASP A 1 475 ? -38.582 1.668 61.181 1.00 84.44 475 ASP A CA 1
ATOM 3788 C C . ASP A 1 475 ? -39.511 2.673 60.486 1.00 84.44 475 ASP A C 1
ATOM 3790 O O . ASP A 1 475 ? -39.063 3.587 59.794 1.00 84.44 475 ASP A O 1
ATOM 3794 N N . ASN A 1 476 ? -40.825 2.498 60.627 1.00 87.38 476 ASN A N 1
ATOM 3795 C CA . ASN A 1 476 ? -41.845 3.276 59.922 1.00 87.38 476 ASN A CA 1
ATOM 3796 C C . ASN A 1 476 ? -42.803 4.001 60.894 1.00 87.38 476 ASN A C 1
ATOM 3798 O O . ASN A 1 476 ? -43.958 3.589 61.075 1.00 87.38 476 ASN A O 1
ATOM 3802 N N . PRO A 1 477 ? -42.368 5.134 61.479 1.00 82.50 477 PRO A N 1
ATOM 3803 C CA . PRO A 1 477 ? -43.210 5.963 62.340 1.00 82.50 477 PRO A CA 1
ATOM 3804 C C . PRO A 1 477 ? -44.513 6.433 61.681 1.00 82.50 477 PRO A C 1
ATOM 3806 O O . PRO A 1 477 ? -45.509 6.619 62.376 1.00 82.50 477 PRO A O 1
ATOM 3809 N N . GLY A 1 478 ? -44.522 6.615 60.353 1.00 81.94 478 GLY A N 1
ATOM 3810 C CA . GLY A 1 478 ? -45.694 7.078 59.602 1.00 81.94 478 GLY A CA 1
ATOM 3811 C C . GLY A 1 478 ? -46.872 6.102 59.661 1.00 81.94 478 GLY A C 1
ATOM 3812 O O . GLY A 1 478 ? -48.022 6.523 59.730 1.00 81.94 478 GLY A O 1
ATOM 3813 N N . GLU A 1 479 ? -46.586 4.801 59.734 1.00 85.44 479 GLU A N 1
ATOM 3814 C CA . GLU A 1 479 ? -47.580 3.738 59.939 1.00 85.44 479 GLU A CA 1
ATOM 3815 C C . GLU A 1 479 ? -47.697 3.297 61.403 1.00 85.44 479 GLU A C 1
ATOM 3817 O O . GLU A 1 479 ? -48.294 2.260 61.693 1.00 85.44 479 GLU A O 1
ATOM 3822 N N . LYS A 1 480 ? -47.122 4.061 62.340 1.00 83.06 480 LYS A N 1
ATOM 3823 C CA . LYS A 1 480 ? -47.046 3.698 63.762 1.00 83.06 480 LYS A CA 1
ATOM 3824 C C . LYS A 1 480 ? -46.331 2.358 64.011 1.00 83.06 480 LYS A C 1
ATOM 3826 O O . LYS A 1 480 ? -46.696 1.609 64.917 1.00 83.06 480 LYS A O 1
ATOM 3831 N N . LYS A 1 481 ? -45.315 2.045 63.203 1.00 82.75 481 LYS A N 1
ATOM 3832 C CA . LYS A 1 481 ? -44.451 0.864 63.349 1.00 82.75 481 LYS A CA 1
ATOM 3833 C C . LYS A 1 481 ? -43.048 1.329 63.709 1.00 82.75 481 LYS A C 1
ATOM 3835 O O . LYS A 1 481 ? -42.292 1.715 62.827 1.00 82.75 481 LYS A O 1
ATOM 3840 N N . TRP A 1 482 ? -42.708 1.307 64.990 1.00 81.06 482 TRP A N 1
ATOM 3841 C CA . TRP A 1 482 ? -41.376 1.694 65.448 1.00 81.06 482 TRP A CA 1
ATOM 3842 C C . TRP A 1 482 ? -40.505 0.468 65.661 1.00 81.06 482 TRP A C 1
ATOM 3844 O O . TRP A 1 482 ? -40.956 -0.527 66.232 1.00 81.06 482 TRP A O 1
ATOM 3854 N N . LEU A 1 483 ? -39.247 0.561 65.250 1.00 75.50 483 LEU A N 1
ATOM 3855 C CA . LEU A 1 483 ? -38.227 -0.384 65.685 1.00 75.50 483 LEU A CA 1
ATOM 3856 C C . LEU A 1 483 ? -37.917 -0.107 67.160 1.00 75.50 483 LEU A C 1
ATOM 3858 O O . LEU A 1 483 ? -37.223 0.847 67.502 1.00 75.50 483 LEU A O 1
ATOM 3862 N N . VAL A 1 484 ? -38.485 -0.921 68.047 1.00 64.38 484 VAL A N 1
ATOM 3863 C CA . VAL A 1 484 ? -38.225 -0.853 69.488 1.00 64.38 484 VAL A CA 1
ATOM 3864 C C . VAL A 1 484 ? -37.031 -1.758 69.788 1.00 64.38 484 VAL A C 1
ATOM 3866 O O . VAL A 1 484 ? -37.174 -2.978 69.796 1.00 64.38 484 VAL A O 1
ATOM 3869 N N . SER A 1 485 ? -35.849 -1.171 69.998 1.00 60.19 485 SER A N 1
ATOM 3870 C CA . SER A 1 485 ? -34.694 -1.890 70.557 1.00 60.19 485 SER A CA 1
ATOM 3871 C C . SER A 1 485 ? -34.654 -1.721 72.079 1.00 60.19 485 SER A C 1
ATOM 3873 O O . SER A 1 485 ? -34.950 -0.646 72.601 1.00 60.19 485 SER A O 1
ATOM 3875 N N . ASN A 1 486 ? -34.255 -2.779 72.793 1.00 57.56 486 ASN A N 1
ATOM 3876 C CA . ASN A 1 486 ? -33.976 -2.741 74.234 1.00 57.56 486 ASN A CA 1
ATOM 3877 C C . ASN A 1 486 ? -32.606 -2.101 74.557 1.00 57.56 486 ASN A C 1
ATOM 3879 O O . ASN A 1 486 ? -32.297 -1.901 75.729 1.00 57.56 486 ASN A O 1
ATOM 3883 N N . ASN A 1 487 ? -31.800 -1.769 73.539 1.00 55.69 487 ASN A N 1
ATOM 3884 C CA . ASN A 1 487 ? -30.488 -1.140 73.667 1.00 55.69 487 ASN A CA 1
ATOM 3885 C C . ASN A 1 487 ? -30.490 0.254 73.022 1.00 55.69 487 ASN A C 1
ATOM 3887 O O . ASN A 1 487 ? -30.912 0.441 71.883 1.00 55.69 487 ASN A O 1
ATOM 3891 N N . THR A 1 488 ? -29.958 1.249 73.728 1.00 54.66 488 THR A N 1
ATOM 3892 C CA . THR A 1 488 ? -29.976 2.669 73.330 1.00 54.66 488 THR A CA 1
ATOM 3893 C C . THR A 1 488 ? -28.979 3.048 72.220 1.00 54.66 488 THR A C 1
ATOM 3895 O O . THR A 1 488 ? -28.837 4.235 71.930 1.00 54.66 488 THR A O 1
ATOM 3898 N N . VAL A 1 489 ? -28.280 2.087 71.592 1.00 57.38 489 VAL A N 1
ATOM 3899 C CA . VAL A 1 489 ? -27.132 2.367 70.696 1.00 57.38 489 VAL A CA 1
ATOM 3900 C C . VAL A 1 489 ? -27.068 1.502 69.421 1.00 57.38 489 VAL A C 1
ATOM 3902 O O . VAL A 1 489 ? -26.053 1.508 68.725 1.00 57.38 489 VAL A O 1
ATOM 3905 N N . ASP A 1 490 ? -28.120 0.758 69.069 1.00 64.56 490 ASP A N 1
ATOM 3906 C CA . ASP A 1 490 ? -28.072 -0.115 67.886 1.00 64.56 490 ASP A CA 1
ATOM 3907 C C . ASP A 1 490 ? -28.134 0.697 66.575 1.00 64.56 490 ASP A C 1
ATOM 3909 O O . ASP A 1 490 ? -29.186 1.181 66.159 1.00 64.56 490 ASP A O 1
ATOM 3913 N N . VAL A 1 491 ? -26.989 0.840 65.896 1.00 73.50 491 VAL A N 1
ATOM 3914 C CA . VAL A 1 491 ? -26.901 1.449 64.558 1.00 73.50 491 VAL A CA 1
ATOM 3915 C C . VAL A 1 491 ? -27.215 0.394 63.499 1.00 73.50 491 VAL A C 1
ATOM 3917 O O . VAL A 1 491 ? -26.413 -0.511 63.255 1.00 73.50 491 VAL A O 1
ATOM 3920 N N . ILE A 1 492 ? -28.354 0.536 62.821 1.00 81.50 492 ILE A N 1
ATOM 3921 C CA . ILE A 1 492 ? -28.716 -0.311 61.679 1.00 81.50 492 ILE A CA 1
ATOM 3922 C C . ILE A 1 492 ? -27.921 0.139 60.454 1.00 81.50 492 ILE A C 1
ATOM 3924 O O . ILE A 1 492 ? -27.940 1.310 60.079 1.00 81.50 492 ILE A O 1
ATOM 3928 N N . LYS A 1 493 ? -27.229 -0.804 59.812 1.00 85.06 493 LYS A N 1
ATOM 3929 C CA . LYS A 1 493 ? -26.416 -0.548 58.619 1.00 85.06 493 LYS A CA 1
ATOM 3930 C C . LYS A 1 493 ? -27.005 -1.262 57.411 1.00 85.06 493 LYS A C 1
ATOM 3932 O O . LYS A 1 493 ? -27.379 -2.431 57.484 1.00 85.06 493 LYS A O 1
ATOM 3937 N N . ARG A 1 494 ? -27.029 -0.559 56.283 1.00 83.25 494 ARG A N 1
ATOM 3938 C CA . ARG A 1 494 ? -27.255 -1.123 54.951 1.00 83.25 494 ARG A CA 1
ATOM 3939 C C . ARG A 1 494 ? -26.066 -0.745 54.079 1.00 83.25 494 ARG A C 1
ATOM 3941 O O . ARG A 1 494 ? -25.554 0.366 54.197 1.00 83.25 494 ARG A O 1
ATOM 3948 N N . ILE A 1 495 ? -25.616 -1.686 53.259 1.00 81.00 495 ILE A N 1
ATOM 3949 C CA . ILE A 1 495 ? -24.520 -1.485 52.311 1.00 81.00 495 ILE A CA 1
ATOM 3950 C C . ILE A 1 495 ? -25.138 -1.370 50.925 1.00 81.00 495 ILE A C 1
ATOM 3952 O O . ILE A 1 495 ? -26.106 -2.066 50.616 1.00 81.00 495 ILE A O 1
ATOM 3956 N N . LEU A 1 496 ? -24.595 -0.452 50.138 1.00 77.75 496 LEU A N 1
ATOM 3957 C CA . LEU A 1 496 ? -24.984 -0.215 48.765 1.00 77.75 496 LEU A CA 1
ATOM 3958 C C . LEU A 1 496 ? -23.761 -0.417 47.882 1.00 77.75 496 LEU 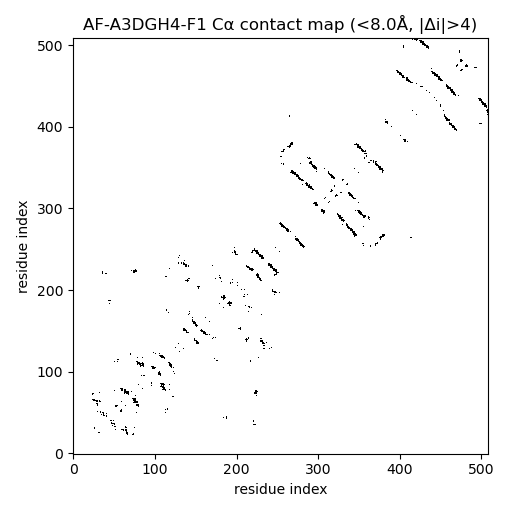A C 1
ATOM 3960 O O . LEU A 1 496 ? -22.751 0.256 48.086 1.00 77.75 496 LEU A O 1
ATOM 3964 N N . ASP A 1 497 ? -23.913 -1.251 46.863 1.00 79.25 497 ASP A N 1
ATOM 3965 C CA . ASP A 1 497 ? -22.911 -1.409 45.820 1.00 79.25 497 ASP A CA 1
ATOM 3966 C C . ASP A 1 497 ? -23.383 -0.666 44.568 1.00 79.25 497 ASP A C 1
ATOM 3968 O O . ASP A 1 497 ? -24.484 -0.889 44.055 1.00 79.25 497 ASP A O 1
ATOM 3972 N N . THR A 1 498 ? -22.561 0.271 44.100 1.00 80.12 498 THR A N 1
ATOM 3973 C CA . THR A 1 498 ? -22.741 0.948 42.813 1.00 80.12 498 THR A CA 1
ATOM 3974 C C . THR A 1 498 ? -21.529 0.634 41.954 1.00 80.12 498 THR A C 1
ATOM 3976 O O . THR A 1 498 ? -20.402 0.887 42.370 1.00 80.12 498 THR A O 1
ATOM 3979 N N . SER A 1 499 ? -21.760 0.082 40.766 1.00 80.06 499 SER A N 1
ATOM 3980 C CA . SER A 1 499 ? -20.712 -0.187 39.777 1.00 80.06 499 SER A CA 1
ATOM 3981 C C . SER A 1 499 ? -20.936 0.666 38.537 1.00 80.06 499 SER A C 1
ATOM 3983 O O . SER A 1 499 ? -22.059 1.097 38.263 1.00 80.06 499 SER A O 1
ATOM 3985 N N . TYR A 1 500 ? -19.871 0.927 37.786 1.00 82.69 500 TYR A N 1
ATOM 3986 C CA . TYR A 1 500 ? -19.968 1.638 36.521 1.00 82.69 500 TYR A CA 1
ATOM 3987 C C . TYR A 1 500 ? -19.062 1.017 35.458 1.00 82.69 500 TYR A C 1
ATOM 3989 O O . TYR A 1 500 ? -18.077 0.356 35.770 1.00 82.69 500 TYR A O 1
ATOM 3997 N N . TYR A 1 501 ? -19.413 1.249 34.197 1.00 80.94 501 TYR A N 1
ATOM 3998 C CA . TYR A 1 501 ? -18.590 0.972 33.026 1.00 80.94 501 TYR A CA 1
ATOM 3999 C C . TYR A 1 501 ? -18.492 2.251 32.202 1.00 80.94 501 TYR A C 1
ATOM 4001 O O . TYR A 1 501 ? -19.524 2.858 31.898 1.00 80.94 501 TYR A O 1
ATOM 4009 N N . LEU A 1 502 ? -17.270 2.638 31.845 1.00 81.75 502 LEU A N 1
ATOM 4010 C CA . LEU A 1 502 ? -16.967 3.808 31.030 1.00 81.75 502 LEU A CA 1
ATOM 4011 C C . LEU A 1 502 ? -16.160 3.372 29.801 1.00 81.75 502 LEU A C 1
ATOM 4013 O O . LEU A 1 502 ? -15.194 2.628 29.931 1.00 81.75 502 LEU A O 1
ATOM 4017 N N . SER A 1 503 ? -16.542 3.868 28.628 1.00 81.12 503 SER A N 1
ATOM 4018 C CA . SER A 1 503 ? -15.777 3.756 27.387 1.00 81.12 503 SER A CA 1
ATOM 4019 C C . SER A 1 503 ? -15.693 5.127 26.723 1.00 81.12 503 SER A C 1
ATOM 4021 O O . SER A 1 503 ? -16.691 5.854 26.648 1.00 81.12 503 SER A O 1
ATOM 4023 N N . VAL A 1 504 ? -14.487 5.474 26.284 1.00 81.69 504 VAL A N 1
ATOM 4024 C CA . VAL A 1 504 ? -14.136 6.749 25.659 1.00 81.69 504 VAL A CA 1
ATOM 4025 C C . VAL A 1 504 ? -13.435 6.448 24.341 1.00 81.69 504 VAL A C 1
ATOM 4027 O O . VAL A 1 504 ? -12.586 5.561 24.297 1.00 81.69 504 VAL A O 1
ATOM 4030 N N . SER A 1 505 ? -13.758 7.198 23.289 1.00 78.62 505 SER A N 1
ATOM 4031 C CA . SER A 1 505 ? -13.026 7.146 22.023 1.00 78.62 505 SER A CA 1
ATOM 4032 C C . SER A 1 505 ? -12.680 8.529 21.504 1.00 78.62 505 SER A C 1
ATOM 4034 O O . SER A 1 505 ? -13.350 9.533 21.778 1.00 78.62 505 SER A O 1
ATOM 4036 N N . LYS A 1 506 ? -11.626 8.550 20.691 1.00 78.56 506 LYS A N 1
ATOM 4037 C CA . LYS A 1 506 ? -11.185 9.690 19.899 1.00 78.56 506 LYS A CA 1
ATOM 4038 C C . LYS A 1 506 ? -10.821 9.193 18.503 1.00 78.56 506 LYS A C 1
ATOM 4040 O O . LYS A 1 506 ? -10.302 8.091 18.357 1.00 78.56 506 LYS A O 1
ATOM 4045 N N . LYS A 1 507 ? -11.156 9.971 17.473 1.00 72.75 507 LYS A N 1
ATOM 4046 C CA . LYS A 1 507 ? -10.849 9.624 16.079 1.00 72.75 507 LYS A CA 1
ATOM 4047 C C . LYS A 1 507 ? -9.490 10.210 15.691 1.00 72.75 507 LYS A C 1
ATOM 4049 O O . LYS A 1 507 ? -9.246 11.383 15.959 1.00 72.75 507 LYS A O 1
ATOM 4054 N N . TYR A 1 508 ? -8.652 9.425 15.030 1.00 65.81 508 TYR A N 1
ATOM 4055 C CA . TYR A 1 508 ? -7.410 9.871 14.387 1.00 65.81 508 TYR A CA 1
ATOM 4056 C C . TYR A 1 508 ? -7.546 9.771 12.862 1.00 65.81 508 TYR A C 1
ATOM 4058 O O . TYR A 1 508 ? -8.450 9.067 12.399 1.00 65.81 508 TYR A O 1
ATOM 4066 N N . ARG A 1 509 ? -6.741 10.547 12.121 1.00 54.53 509 ARG A N 1
ATOM 4067 C CA . ARG A 1 509 ? -6.741 10.559 10.648 1.00 54.53 509 ARG A CA 1
ATOM 4068 C C . ARG A 1 509 ? -6.266 9.249 10.045 1.00 54.53 509 ARG A C 1
ATOM 4070 O O . ARG A 1 509 ? -5.333 8.648 10.618 1.00 54.53 509 ARG A O 1
#

Solvent-accessible surface area (backbone atoms only — not comparable to full-atom values): 28830 Å² total; per-residue (Å²): 110,76,68,57,58,53,51,54,56,50,53,56,58,57,61,61,73,73,67,85,81,84,78,61,75,68,42,98,35,38,63,56,37,35,52,53,40,21,51,44,36,30,74,49,65,68,38,74,69,76,57,68,70,58,53,98,92,22,48,47,36,50,61,29,23,16,31,33,44,74,97,52,70,29,26,17,31,75,34,24,47,52,29,64,62,33,12,52,77,74,42,58,95,93,56,76,45,60,47,77,50,99,89,39,85,33,39,43,13,60,5,19,33,89,78,69,46,72,33,69,28,87,82,34,78,89,88,55,72,69,77,77,48,88,64,40,29,33,33,42,48,71,86,50,94,58,53,67,35,48,28,37,26,58,85,66,51,77,45,81,43,75,55,53,71,69,59,45,54,55,52,53,74,71,59,84,70,82,65,72,38,38,71,55,35,21,74,53,62,77,33,51,41,67,67,52,74,37,43,52,89,65,55,78,55,39,61,93,57,40,41,48,32,47,47,53,67,40,72,44,27,53,63,26,47,14,36,27,38,33,40,30,25,23,79,90,68,75,41,78,50,73,47,79,31,50,18,50,19,56,66,72,42,58,40,56,40,47,44,79,80,40,71,61,57,56,46,36,54,70,40,83,43,59,36,29,40,38,36,38,43,44,39,90,53,68,41,73,64,30,38,38,39,58,48,50,28,29,53,49,99,87,69,46,84,37,72,61,50,43,87,83,24,60,53,45,44,29,71,69,42,68,53,64,54,53,58,36,66,32,44,40,86,69,26,48,40,45,38,34,45,32,30,36,34,49,86,42,45,36,40,39,37,41,35,38,35,82,84,28,70,45,67,72,42,90,68,63,73,44,23,48,43,74,54,62,32,38,44,40,79,76,76,59,76,68,88,80,86,82,86,75,58,89,92,47,66,57,46,81,48,73,45,60,67,43,86,61,66,44,78,45,73,55,78,76,87,73,68,58,71,36,97,66,80,61,43,76,79,41,79,48,75,52,64,63,51,87,60,51,42,84,62,44,75,56,72,65,48,80,46,73,59,90,48,36,38,37,36,39,64,28,38,42,35,31,32,40,45,37,50,77,78,65,30,28,67,90,78,73,38,69,70,81,67,98,56,102,75,80,78,87,83,84,87,75,63,71,50,74,49,78,41,73,52,69,60,64,92

Mean predicted aligned error: 16.18 Å